Protein 3W6B (pdb70)

Secondary structure (DSSP, 8-state):
---BSTT-PPPPTTS-HHHHHHHHHHHHHHT-TTHHHHHHHHHHHHHHGGGTS-TT-TTGGGTTTT--HHHHHHTHHHHHHHHSS---TT-HHHHHHHHHHHHHHHHHHHSSHHHHHHHHHH-TT--TT-B-TTSPBP-HHHHHHHHHHHHHHTT-----/-----TTS-HHHHHHHHHHHHHHT-TTHHHHHHHHHHHHHHTTTTS-TT-TTGGGTTTT--HHHHHHTHHHHHHHHSS---TT-HHHHHHHHHHHHHHHHHHHTSHHHHHHHHHH-TT--TT-B-TTS-BB-HHHHHHHHHHHHHHTT-----/-PPPPTTS-HHHHHHHHHHHHHTT-TTHHHHHHHHHHHHHHTTTTS-TT-TTGGGTTTT--HHHHHHTHHHHHHHHSS---TT-HHHHHHHHHHHHHHHHHHHSSHHHHHHHHHH-SS--TT-B-TTS-B--HHHHHHHHHHHHHHTT-----/-----TTS-HHHHHHHHHHHHHTT-TTHHHHHHHHHHHHHHGGGTT-TT-TTGGGTTTT--HHHHHHTHHHHHHHHSS---TT-HHHHHHHHHHHHHHHHHHHSSHHHHHHHHHH-TT--TT-B-TTSPBP-HHHHHHHHHHHHHHTT-----

Sequence (619 aa):
PPTNPPTTVTKPAEVPSRIWTYVMNADNAYGKGGDFALLLSAVIKKESYFGDGLSGSPSAGDGLMQVEPNTRNAYLSQFSAKYGHAYNHSSEQDQVYMGSLILNEKIVRFGSIYSGLLHYNGGDYWYPGATDSYGRPILADQYANTVYAQYKSYGGRYSRTVTKPAEVPSRIWTYVMNADNAYGKGGDFALLLSAVIKKESYFGDGLSGSPSAGDGLMQVEPNTRNAYLSQFSAKYGHAYNHSSEQDQVYMGSLILNEKIVRFGSIYSGLLHYNGGDYWYPGATDSYGRPILADQYANTVYAQYKSYGGRYSRTVTKPAEVPSRIWTYVMNADNAYGKGGDFALLLSAVIKKESYFGDGLSGSPSAGDGLMQVEPNTRNAYLSQFSAKYGHAYNHSSEQDQVYMGSLILNEKIVRFGSIYSGLLHYNGGDYWYPGATDSYGRPILADQYANTVYAQYKSYGGRYSRTVTKPAEVPSRIWTYVMNADNAYGKGGDFALLLSAVIKKESYFGDGLSGSPSAGDGLMQVEPNTRNAYLSQFSAKYGHAYNHSSEQDQVYMGSLILNEKIVRFGSIYSGLLHYNGGDYWYPGATDSYGRPILADQYANTVYAQYKSYGGRYSR

InterPro domains:
  IPR003610 Carbohydrate binding module family 5/12 [PF02839] (37-78)
  IPR003610 Carbohydrate binding module family 5/12 [SM00495] (35-81)
  IPR008258 Transglycosylase SLT domain 1 [PF01464] (133-218)
  IPR023346 Lysozyme-like domain superfamily [SSF53955] (131-249)
  IPR036573 Carbohydrate-binding module superfamily 5/12 [SSF51055] (37-79)

Radius of gyration: 30.75 Å; Cα contacts (8 Å, |Δi|>4): 937; chains: 4; bounding box: 57×98×56 Å

Nearest PDB structures (foldseek):
  3w6f-assembly2_B  TM=1.004E+00  e=5.219E-23  Ralstonia sp. A-471
  3w6c-assembly4_D  TM=9.995E-01  e=8.465E-23  Ralstonia sp. A-471
  3w6d-assembly4_D  TM=1.000E+00  e=1.308E-22  Ralstonia sp. A-471
  3w6e-assembly3_C  TM=1.002E+00  e=2.702E-22  Ralstonia sp. A-471
  8kfj-assembly2_B  TM=1.566E-01  e=8.384E+00  Physeter macrocephalus

B-factor: mean 32.26, std 8.55, range [15.09, 77.24]

Solvent-accessible surface area: 27374 Å² total; per-residue (Å²): 160,83,33,18,5,20,27,73,34,100,69,20,103,84,1,44,79,96,0,31,74,37,0,39,54,0,1,38,26,26,5,88,31,4,10,12,0,6,4,0,0,1,0,0,48,103,34,2,114,4,32,115,50,22,122,86,33,91,2,36,61,6,12,5,2,26,11,45,62,70,45,36,35,31,29,78,13,30,0,6,30,86,33,47,75,50,30,74,53,100,32,57,34,6,18,0,35,0,0,0,7,6,0,29,30,21,16,107,128,72,39,27,7,77,31,0,0,26,31,29,40,14,29,56,196,41,135,108,62,11,83,27,73,71,54,82,95,25,97,0,53,98,12,0,84,66,0,53,58,35,0,86,93,29,49,4,118,79,64,212,195,48,117,69,18,104,84,1,45,82,57,0,35,76,5,0,55,54,0,1,102,41,37,65,63,69,2,6,1,0,6,0,0,0,0,0,0,9,40,7,0,29,7,27,119,23,5,91,82,21,74,1,19,42,7,2,3,2,19,11,43,65,121,45,35,102,74,28,76,89,92,0,48,89,82,34,68,58,79,31,21,41,6,26,3,32,5,3,0,34,0,0,0,14,6,0,28,40,13,3,110,132,65,54,29,0,68,31,0,0,25,30,27,19,10,31,42,194,43,134,112,63,9,83,13,76,70,56,10,71,15,86,0,58,97,3,0,74,22,0,48,34,10,0,89,70,29,45,9,187,103,70,89,189,41,110,62,16,108,74,1,50,78,110,0,37,76,29,0,49,64,0,0,97,41,43,68,87,58,3,13,10,0,4,3,0,0,0,0,0,21,40,32,0,42,4,31,94,6,22,61,69,26,89,2,46,57,7,9,4,2,27,10,43,49,119,45,33,97,77,19,77,92,81,0,47,92,83,36,68,81,80,32,78,52,103,36,56,34,7,20,0,36,0,0,0,8,4,0,26,36,14,14,110,132,75,26,29,6,83,28,0,0,24,29,28,46,10,31,39,201,46,133,112,64,9,82,31,76,72,54,86,97,20,72,0,55,49,10,0,70,46,1,56,60,35,0,89,82,28,42,6,164,106,68,182,183,48,112,67,19,104,80,2,45,81,57,0,34,74,5,0,49,51,0,2,102,35,38,67,83,64,3,13,14,0,6,4,0,0,1,0,0,56,102,33,2,116,6,30,113,48,11,88,88,30,89,2,19,40,7,2,5,1,26,10,45,62,117,45,35,101,73,22,75,88,79,0,50,90,84,35,72,56,74,31,20,41,5,22,3,32,6,2,0,36,0,0,0,11,4,0,26,39,16,30,109,134,68,39,20,11,76,26,0,0,25,29,29,44,12,32,42,198,45,132,108,62,9,81,29,76,72,55,84,96,21,96,0,60,103,10,0,79,65,1,48,60,34,0,78,92,28,47,8,206,119,84,177

Structure (mmCIF, N/CA/C/O backbone):
data_3W6B
#
_entry.id   3W6B
#
_cell.length_a   99.660
_cell.length_b   99.660
_cell.length_c   242.464
_cell.angle_alpha   90.000
_cell.angle_beta   90.000
_cell.angle_gamma   120.000
#
_symmetry.space_group_name_H-M   'P 61 2 2'
#
loop_
_entity.id
_entity.type
_entity.pdbx_description
1 polymer 'Lysozyme-like chitinolytic enzyme'
2 non-polymer GLYCEROL
3 water water
#
loop_
_atom_site.group_PDB
_atom_site.id
_atom_site.type_symbol
_atom_site.label_atom_id
_atom_site.label_alt_id
_atom_site.label_comp_id
_atom_site.label_asym_id
_atom_site.label_entity_id
_atom_site.label_seq_id
_atom_site.pdbx_PDB_ins_code
_atom_site.Cartn_x
_atom_site.Cartn_y
_atom_site.Cartn_z
_atom_site.occupancy
_atom_site.B_iso_or_equiv
_atom_site.auth_seq_id
_atom_site.auth_comp_id
_atom_site.auth_asym_id
_atom_site.auth_atom_id
_atom_site.pdbx_PDB_model_num
ATOM 1 N N . PRO A 1 24 ? 102.086 17.019 46.100 1.00 57.11 95 PRO A N 1
ATOM 2 C CA . PRO A 1 24 ? 100.787 16.833 46.756 1.00 57.18 95 PRO A CA 1
ATOM 3 C C . PRO A 1 24 ? 99.588 17.724 46.311 1.00 56.04 95 PRO A C 1
ATOM 4 O O . PRO A 1 24 ? 98.513 17.148 46.200 1.00 56.49 95 PRO A O 1
ATOM 8 N N . PRO A 1 25 ? 99.747 19.076 46.033 1.00 55.26 96 PRO A N 1
ATOM 9 C CA . PRO A 1 25 ? 98.497 19.927 45.896 1.00 53.89 96 PRO A CA 1
ATOM 10 C C . PRO A 1 25 ? 97.603 19.563 44.692 1.00 52.02 96 PRO A C 1
ATOM 11 O O . PRO A 1 25 ? 97.977 19.745 43.543 1.00 51.70 96 PRO A O 1
ATOM 15 N N . THR A 1 26 ? 96.427 19.034 44.995 1.00 49.60 97 THR A N 1
ATOM 16 C CA . THR A 1 26 ? 95.517 18.439 44.026 1.00 47.10 97 THR A CA 1
ATOM 17 C C . THR A 1 26 ? 94.353 19.356 43.541 1.00 46.48 97 THR A C 1
ATOM 18 O O . THR A 1 26 ? 93.863 20.202 44.308 1.00 45.61 97 THR A O 1
ATOM 22 N N . ASN A 1 27 ? 93.866 19.109 42.316 1.00 44.04 98 ASN A N 1
ATOM 23 C CA . ASN A 1 27 ? 92.693 19.788 41.729 1.00 43.15 98 ASN A CA 1
ATOM 24 C C . ASN A 1 27 ? 91.564 18.774 41.506 1.00 43.22 98 ASN A C 1
ATOM 25 O O . ASN A 1 27 ? 91.666 17.957 40.628 1.00 41.83 98 ASN A O 1
ATOM 30 N N . PRO A 1 28 ? 90.458 18.849 42.270 1.00 44.74 99 PRO A N 1
ATOM 31 C CA . PRO A 1 28 ? 90.065 19.740 43.394 1.00 45.49 99 PRO A CA 1
ATOM 32 C C . PRO A 1 28 ? 90.846 19.461 44.697 1.00 46.29 99 PRO A C 1
ATOM 33 O O . PRO A 1 28 ? 91.509 18.416 44.819 1.00 43.88 99 PRO A O 1
ATOM 37 N N . PRO A 1 29 ? 90.766 20.394 45.673 1.00 47.45 100 PRO A N 1
ATOM 38 C CA . PRO A 1 29 ? 91.540 20.256 46.906 1.00 47.75 100 PRO A CA 1
ATOM 39 C C . PRO A 1 29 ? 91.075 19.143 47.804 1.00 48.13 100 PRO A C 1
ATOM 40 O O . PRO A 1 29 ? 91.753 18.858 48.805 1.00 49.55 100 PRO A O 1
ATOM 44 N N . THR A 1 30 ? 89.940 18.519 47.486 1.00 47.89 101 THR A N 1
ATOM 45 C CA . THR A 1 30 ? 89.339 17.551 48.407 1.00 47.63 101 THR A CA 1
ATOM 46 C C . THR A 1 30 ? 89.945 16.148 48.280 1.00 47.61 101 THR A C 1
ATOM 47 O O . THR A 1 30 ? 89.699 15.285 49.132 1.00 47.11 101 THR A O 1
ATOM 51 N N . THR A 1 31 ? 90.720 15.938 47.216 1.00 47.50 102 THR A N 1
ATOM 52 C CA . THR A 1 31 ? 91.282 14.623 46.890 1.00 47.52 102 THR A CA 1
ATOM 53 C C . THR A 1 31 ? 91.951 14.059 48.126 1.00 47.11 102 THR A C 1
ATOM 54 O O . THR A 1 31 ? 92.950 14.625 48.588 1.00 46.54 102 THR A O 1
ATOM 58 N N . VAL A 1 32 ? 91.375 12.983 48.668 1.00 46.39 103 VAL A N 1
ATOM 59 C CA . VAL A 1 32 ? 91.989 12.268 49.805 1.00 47.07 103 VAL A CA 1
ATOM 60 C C . VAL A 1 32 ? 93.353 11.690 49.367 1.00 47.48 103 VAL A C 1
ATOM 61 O O . VAL A 1 32 ? 93.478 11.146 48.241 1.00 46.64 103 VAL A O 1
ATOM 65 N N . THR A 1 33 ? 94.371 11.876 50.213 1.00 48.08 104 THR A N 1
ATOM 66 C CA . THR A 1 33 ? 95.734 11.340 49.897 1.00 48.30 104 THR A CA 1
ATOM 67 C C . THR A 1 33 ? 95.874 9.848 50.327 1.00 46.10 104 THR A C 1
ATOM 68 O O . THR A 1 33 ? 95.345 9.401 51.360 1.00 44.93 104 THR A O 1
ATOM 72 N N . LYS A 1 34 ? 96.581 9.082 49.509 1.00 44.82 105 LYS A N 1
ATOM 73 C CA . LYS A 1 34 ? 96.872 7.698 49.873 1.00 43.26 105 LYS A CA 1
ATOM 74 C C . LYS A 1 34 ? 97.692 7.642 51.147 1.00 42.51 105 LYS A C 1
ATOM 75 O O . LYS A 1 34 ? 98.639 8.404 51.278 1.00 43.48 105 LYS A O 1
ATOM 81 N N . PRO A 1 35 ? 97.331 6.757 52.107 1.00 41.88 106 PRO A N 1
ATOM 82 C CA . PRO A 1 35 ? 98.275 6.516 53.211 1.00 42.27 106 PRO A CA 1
ATOM 83 C C . PRO A 1 35 ? 99.538 5.930 52.608 1.00 42.78 106 PRO A C 1
ATOM 84 O O . PRO A 1 35 ? 99.435 5.153 51.645 1.00 43.08 106 PRO A O 1
ATOM 88 N N . ALA A 1 36 ? 100.706 6.298 53.135 1.00 42.70 107 ALA A N 1
ATOM 89 C CA . ALA A 1 36 ? 102.006 5.838 52.592 1.00 42.01 107 ALA A CA 1
ATOM 90 C C . ALA A 1 36 ? 102.083 4.318 52.404 1.00 41.93 107 ALA A C 1
ATOM 91 O O . ALA A 1 36 ? 102.549 3.843 51.361 1.00 39.42 107 ALA A O 1
ATOM 93 N N . GLU A 1 37 ? 101.621 3.563 53.409 1.00 40.59 108 GLU A N 1
ATOM 94 C CA . GLU A 1 37 ? 101.782 2.117 53.373 1.00 40.11 108 GLU A CA 1
ATOM 95 C C . GLU A 1 37 ? 100.835 1.403 52.389 1.00 38.06 108 GLU A C 1
ATOM 96 O O . GLU A 1 37 ? 101.058 0.259 52.067 1.00 38.60 108 GLU A O 1
ATOM 102 N N . VAL A 1 38 ? 99.795 2.067 51.901 1.00 35.12 109 VAL A N 1
ATOM 103 C CA . VAL A 1 38 ? 98.883 1.415 50.944 1.00 33.02 109 VAL A CA 1
ATOM 104 C C . VAL A 1 38 ? 99.493 1.378 49.528 1.00 33.11 109 VAL A C 1
ATOM 105 O O . VAL A 1 38 ? 99.820 2.427 48.954 1.00 34.76 109 VAL A O 1
ATOM 109 N N . PRO A 1 39 ? 99.670 0.157 48.941 1.00 32.62 110 PRO A N 1
ATOM 110 C CA . PRO A 1 39 ? 100.272 0.127 47.565 1.00 32.65 110 PRO A CA 1
ATOM 111 C C . PRO A 1 39 ? 99.428 0.898 46.543 1.00 32.76 110 PRO A C 1
ATOM 112 O O . PRO A 1 39 ? 98.179 0.907 46.628 1.00 32.91 110 PRO A O 1
ATOM 116 N N . SER A 1 40 ? 100.060 1.541 45.567 1.00 32.85 111 SER A N 1
ATOM 117 C CA . SER A 1 40 ? 99.289 2.382 44.697 1.00 32.96 111 SER A CA 1
ATOM 118 C C . SER A 1 40 ? 98.350 1.577 43.797 1.00 32.56 111 SER A C 1
ATOM 119 O O . SER A 1 40 ? 97.269 2.082 43.443 1.00 32.08 111 SER A O 1
ATOM 122 N N . ARG A 1 41 ? 98.697 0.332 43.444 1.00 29.74 112 ARG A N 1
ATOM 123 C CA . ARG A 1 41 ? 97.697 -0.434 42.738 1.00 30.07 112 ARG A CA 1
ATOM 124 C C . ARG A 1 41 ? 96.355 -0.545 43.572 1.00 29.48 112 ARG A C 1
ATOM 125 O O . ARG A 1 41 ? 95.244 -0.473 43.003 1.00 29.39 112 ARG A O 1
ATOM 133 N N . ILE A 1 42 ? 96.487 -0.756 44.891 1.00 28.81 113 ILE A N 1
ATOM 134 C CA . ILE A 1 42 ? 95.342 -0.951 45.760 1.00 29.40 113 ILE A CA 1
ATOM 135 C C . ILE A 1 42 ? 94.549 0.350 45.864 1.00 29.73 113 ILE A C 1
ATOM 136 O O . ILE A 1 42 ? 93.314 0.339 45.806 1.00 30.52 113 ILE A O 1
ATOM 141 N N . TRP A 1 43 ? 95.251 1.457 46.011 1.00 29.60 114 TRP A N 1
ATOM 142 C CA . TRP A 1 43 ? 94.601 2.760 46.120 1.00 30.62 114 TRP A CA 1
ATOM 143 C C . TRP A 1 43 ? 93.669 2.996 44.943 1.00 31.52 114 TRP A C 1
ATOM 144 O O . TRP A 1 43 ? 92.536 3.489 45.100 1.00 32.36 114 TRP A O 1
ATOM 155 N N . THR A 1 44 ? 94.133 2.627 43.757 1.00 30.38 115 THR A N 1
ATOM 156 C CA . THR A 1 44 ? 93.346 2.810 42.592 1.00 30.91 115 THR A CA 1
ATOM 157 C C . THR A 1 44 ? 92.045 1.996 42.627 1.00 29.83 115 THR A C 1
ATOM 158 O O . THR A 1 44 ? 90.959 2.524 42.297 1.00 29.48 115 THR A O 1
ATOM 162 N N . TYR A 1 45 ? 92.156 0.712 43.006 1.00 28.78 116 TYR A N 1
ATOM 163 C CA . TYR A 1 45 ? 90.989 -0.146 43.123 1.00 27.21 116 TYR A CA 1
ATOM 164 C C . TYR A 1 45 ? 89.909 0.454 44.058 1.00 27.96 116 TYR A C 1
ATOM 165 O O . TYR A 1 45 ? 88.717 0.475 43.702 1.00 28.85 116 TYR A O 1
ATOM 174 N N . VAL A 1 46 ? 90.344 0.870 45.247 1.00 26.83 117 VAL A N 1
ATOM 175 C CA . VAL A 1 46 ? 89.491 1.444 46.261 1.00 28.89 117 VAL A CA 1
ATOM 176 C C . VAL A 1 46 ? 88.962 2.849 45.941 1.00 29.75 117 VAL A C 1
ATOM 177 O O . VAL A 1 46 ? 87.892 3.142 46.349 1.00 31.13 117 VAL A O 1
ATOM 181 N N . MET A 1 47 ? 89.690 3.716 45.239 1.00 31.89 118 MET A N 1
ATOM 182 C CA . MET A 1 47 ? 89.093 4.978 44.717 1.00 33.08 118 MET A CA 1
ATOM 183 C C . MET A 1 47 ? 88.032 4.687 43.681 1.00 33.66 118 MET A C 1
ATOM 184 O O . MET A 1 47 ? 86.911 5.243 43.723 1.00 34.42 118 MET A O 1
ATOM 189 N N . ASN A 1 48 ? 88.354 3.821 42.735 1.00 32.02 119 ASN A N 1
ATOM 190 C CA . ASN A 1 48 ? 87.296 3.362 41.858 1.00 31.29 119 ASN A CA 1
ATOM 191 C C . ASN A 1 48 ? 86.046 2.908 42.638 1.00 29.92 119 ASN A C 1
ATOM 192 O O . ASN A 1 48 ? 84.936 3.324 42.298 1.00 26.81 119 ASN A O 1
ATOM 197 N N . ALA A 1 49 ? 86.236 2.056 43.659 1.00 28.41 120 ALA A N 1
ATOM 198 C CA . ALA A 1 49 ? 85.107 1.656 44.491 1.00 27.37 120 ALA A CA 1
ATOM 199 C C . ALA A 1 49 ? 84.445 2.881 45.163 1.00 28.99 120 ALA A C 1
ATOM 200 O O . ALA A 1 49 ? 83.210 3.052 45.080 1.00 27.92 120 ALA A O 1
ATOM 202 N N . ASP A 1 50 ? 85.278 3.722 45.799 1.00 29.29 121 ASP A N 1
ATOM 203 C CA . ASP A 1 50 ? 84.787 4.932 46.466 1.00 30.88 121 ASP A CA 1
ATOM 204 C C . ASP A 1 50 ? 83.863 5.757 45.526 1.00 31.86 121 ASP A C 1
ATOM 205 O O . ASP A 1 50 ? 82.720 6.133 45.911 1.00 31.23 121 ASP A O 1
ATOM 210 N N . ASN A 1 51 ? 84.347 6.002 44.314 1.00 31.17 122 ASN A N 1
ATOM 211 C CA . ASN A 1 51 ? 83.580 6.755 43.329 1.00 33.49 122 ASN A CA 1
ATOM 212 C C . ASN A 1 51 ? 82.248 6.202 43.043 1.00 32.87 122 ASN A C 1
ATOM 213 O O . ASN A 1 51 ? 81.301 6.965 42.797 1.00 31.79 122 ASN A O 1
ATOM 218 N N . ALA A 1 52 ? 82.160 4.869 43.022 1.00 30.90 123 ALA A N 1
ATOM 219 C CA . ALA A 1 52 ? 80.892 4.237 42.709 1.00 30.44 123 ALA A CA 1
ATOM 220 C C . ALA A 1 52 ? 79.851 4.420 43.854 1.00 30.58 123 ALA A C 1
ATOM 221 O O . ALA A 1 52 ? 78.631 4.151 43.662 1.00 30.17 123 ALA A O 1
ATOM 223 N N . TYR A 1 53 ? 80.330 4.785 45.052 1.00 29.27 124 TYR A N 1
ATOM 224 C CA . TYR A 1 53 ? 79.436 4.936 46.217 1.00 30.73 124 TYR A CA 1
ATOM 225 C C . TYR A 1 53 ? 79.246 6.433 46.626 1.00 31.89 124 TYR A C 1
ATOM 226 O O . TYR A 1 53 ? 78.563 6.741 47.587 1.00 32.48 124 TYR A O 1
ATOM 235 N N . GLY A 1 54 ? 79.827 7.323 45.825 1.00 33.56 125 GLY A N 1
ATOM 236 C CA . GLY A 1 54 ? 79.870 8.773 46.063 1.00 35.06 125 GLY A CA 1
ATOM 237 C C . GLY A 1 54 ? 80.392 9.090 47.449 1.00 35.97 125 GLY A C 1
ATOM 238 O O . GLY A 1 54 ? 79.685 9.740 48.218 1.00 35.99 125 GLY A O 1
ATOM 239 N N . LYS A 1 55 ? 81.606 8.640 47.809 1.00 35.51 126 LYS A N 1
ATOM 240 C CA . LYS A 1 55 ? 82.019 8.817 49.242 1.00 35.16 126 LYS A CA 1
ATOM 241 C C . LYS A 1 55 ? 83.118 9.809 49.490 1.00 34.45 126 LYS A C 1
ATOM 242 O O . LYS A 1 55 ? 83.653 9.881 50.590 1.00 34.26 126 LYS A O 1
ATOM 248 N N . GLY A 1 56 ? 83.468 10.562 48.457 1.00 35.70 127 GLY A N 1
ATOM 249 C CA . GLY A 1 56 ? 84.513 11.610 48.546 1.00 35.93 127 GLY A CA 1
ATOM 250 C C . GLY A 1 56 ? 85.871 11.107 49.028 1.00 36.35 127 GLY A C 1
ATOM 251 O O . GLY A 1 56 ? 86.631 11.882 49.578 1.00 37.25 127 GLY A O 1
ATOM 252 N N . GLY A 1 57 ? 86.201 9.809 48.814 1.00 35.26 128 GLY A N 1
ATOM 253 C CA . GLY A 1 57 ? 87.516 9.317 49.235 1.00 33.93 128 GLY A CA 1
ATOM 254 C C . GLY A 1 57 ? 87.546 8.614 50.588 1.00 33.41 128 GLY A C 1
ATOM 255 O O . GLY A 1 57 ? 88.494 7.922 50.895 1.00 32.64 128 GLY A O 1
ATOM 256 N N . ASP A 1 58 ? 86.527 8.806 51.419 1.00 31.77 129 ASP A N 1
ATOM 257 C CA . ASP A 1 58 ? 86.554 8.268 52.760 1.00 31.58 129 ASP A CA 1
ATOM 258 C C . ASP A 1 58 ? 86.360 6.749 52.767 1.00 30.98 129 ASP A C 1
ATOM 259 O O . ASP A 1 58 ? 86.904 6.039 53.633 1.00 31.02 129 ASP A O 1
ATOM 264 N N . PHE A 1 59 ? 85.535 6.246 51.843 1.00 29.28 130 PHE A N 1
ATOM 265 C CA . PHE A 1 59 ? 85.284 4.801 51.777 1.00 29.05 130 PHE A CA 1
ATOM 266 C C . PHE A 1 59 ? 86.648 4.178 51.287 1.00 29.14 130 PHE A C 1
ATOM 267 O O . PHE A 1 59 ? 87.022 3.079 51.716 1.00 29.92 130 PHE A O 1
ATOM 275 N N . ALA A 1 60 ? 87.389 4.894 50.439 1.00 29.20 131 ALA A N 1
ATOM 276 C CA . ALA A 1 60 ? 88.692 4.379 49.973 1.00 30.25 131 ALA A CA 1
ATOM 277 C C . ALA A 1 60 ? 89.569 4.069 51.169 1.00 30.44 131 ALA A C 1
ATOM 278 O O . ALA A 1 60 ? 90.181 2.986 51.216 1.00 29.80 131 ALA A O 1
ATOM 280 N N . LEU A 1 61 ? 89.639 5.021 52.111 1.00 29.22 132 LEU A N 1
ATOM 281 C CA . LEU A 1 61 ? 90.318 4.784 53.415 1.00 31.04 132 LEU A CA 1
ATOM 282 C C . LEU A 1 61 ? 89.827 3.586 54.248 1.00 30.41 132 LEU A C 1
ATOM 283 O O . LEU A 1 61 ? 90.638 2.850 54.796 1.00 31.12 132 LEU A O 1
ATOM 288 N N . LEU A 1 62 ? 88.506 3.361 54.310 1.00 30.44 133 LEU A N 1
ATOM 289 C CA . LEU A 1 62 ? 87.964 2.221 55.054 1.00 27.86 133 LEU A CA 1
ATOM 290 C C . LEU A 1 62 ? 88.313 0.878 54.332 1.00 27.45 133 LEU A C 1
ATOM 291 O O . LEU A 1 62 ? 88.675 -0.151 54.974 1.00 27.10 133 LEU A O 1
ATOM 296 N N . LEU A 1 63 ? 88.149 0.900 53.011 1.00 26.59 134 LEU A N 1
ATOM 297 C CA . LEU A 1 63 ? 88.451 -0.238 52.170 1.00 27.87 134 LEU A CA 1
ATOM 298 C C . LEU A 1 63 ? 89.956 -0.605 52.281 1.00 28.66 134 LEU A C 1
ATOM 299 O O . LEU A 1 63 ? 90.339 -1.789 52.335 1.00 29.45 134 LEU A O 1
ATOM 304 N N . SER A 1 64 ? 90.786 0.421 52.344 1.00 29.25 135 SER A N 1
ATOM 305 C CA . SER A 1 64 ? 92.198 0.219 52.557 1.00 29.87 135 SER A CA 1
ATOM 306 C C . SER A 1 64 ? 92.482 -0.564 53.817 1.00 29.67 135 SER A C 1
ATOM 307 O O . SER A 1 64 ? 93.281 -1.527 53.779 1.00 29.91 135 SER A O 1
ATOM 310 N N . ALA A 1 65 ? 91.865 -0.159 54.922 1.00 26.82 136 ALA A N 1
ATOM 311 C CA . ALA A 1 65 ? 92.018 -0.830 56.197 1.00 26.98 136 ALA A CA 1
ATOM 312 C C . ALA A 1 65 ? 91.512 -2.236 56.134 1.00 27.45 136 ALA A C 1
ATOM 313 O O . ALA A 1 65 ? 92.121 -3.128 56.737 1.00 27.24 136 ALA A O 1
ATOM 315 N N . VAL A 1 66 ? 90.414 -2.468 55.399 1.00 27.18 137 VAL A N 1
ATOM 316 C CA . VAL A 1 66 ? 89.828 -3.796 55.310 1.00 28.10 137 VAL A CA 1
ATOM 317 C C . VAL A 1 66 ? 90.756 -4.696 54.481 1.00 28.81 137 VAL A C 1
ATOM 318 O O . VAL A 1 66 ? 90.991 -5.854 54.823 1.00 28.57 137 VAL A O 1
ATOM 322 N N . ILE A 1 67 ? 91.290 -4.181 53.388 1.00 29.40 138 ILE A N 1
ATOM 323 C CA . ILE A 1 67 ? 92.164 -5.011 52.533 1.00 29.95 138 ILE A CA 1
ATOM 324 C C . ILE A 1 67 ? 93.482 -5.315 53.285 1.00 31.05 138 ILE A C 1
ATOM 325 O O . ILE A 1 67 ? 94.053 -6.417 53.189 1.00 31.59 138 ILE A O 1
ATOM 330 N N . LYS A 1 68 ? 93.940 -4.341 54.072 1.00 31.85 139 LYS A N 1
ATOM 331 C CA . LYS A 1 68 ? 95.127 -4.587 54.915 1.00 32.37 139 LYS A CA 1
ATOM 332 C C . LYS A 1 68 ? 94.932 -5.741 55.888 1.00 32.44 139 LYS A C 1
ATOM 333 O O . LYS A 1 68 ? 95.782 -6.599 56.072 1.00 33.24 139 LYS A O 1
ATOM 339 N N . LYS A 1 69 ? 93.783 -5.750 56.513 1.00 32.44 140 LYS A N 1
ATOM 340 C CA . LYS A 1 69 ? 93.491 -6.764 57.476 1.00 31.67 140 LYS A CA 1
ATOM 341 C C . LYS A 1 69 ? 93.244 -8.122 56.769 1.00 30.48 140 LYS A C 1
ATOM 342 O O . LYS A 1 69 ? 93.699 -9.142 57.258 1.00 26.97 140 LYS A O 1
ATOM 348 N N . GLU A 1 70 ? 92.474 -8.099 55.668 1.00 28.07 141 GLU A N 1
ATOM 349 C CA . GLU A 1 70 ? 91.959 -9.315 55.063 1.00 29.86 141 GLU A CA 1
ATOM 350 C C . GLU A 1 70 ? 93.087 -10.058 54.354 1.00 30.68 141 GLU A C 1
ATOM 351 O O . GLU A 1 70 ? 93.174 -11.303 54.440 1.00 29.80 141 GLU A O 1
ATOM 357 N N . SER A 1 71 ? 93.968 -9.310 53.693 1.00 31.03 142 SER A N 1
ATOM 358 C CA . SER A 1 71 ? 94.945 -10.013 52.840 1.00 33.58 142 SER A CA 1
ATOM 359 C C . SER A 1 71 ? 96.325 -9.382 52.832 1.00 35.98 142 SER A C 1
ATOM 360 O O . SER A 1 71 ? 97.207 -9.763 52.018 1.00 36.89 142 SER A O 1
ATOM 363 N N . TYR A 1 72 ? 96.505 -8.375 53.688 1.00 37.17 143 TYR A N 1
ATOM 364 C CA . TYR A 1 72 ? 97.675 -7.494 53.623 1.00 37.97 143 TYR A CA 1
ATOM 365 C C . TYR A 1 72 ? 98.019 -7.065 52.192 1.00 37.61 143 TYR A C 1
ATOM 366 O O . TYR A 1 72 ? 99.173 -7.155 51.752 1.00 36.47 143 TYR A O 1
ATOM 375 N N . PHE A 1 73 ? 97.016 -6.556 51.494 1.00 35.24 144 PHE A N 1
ATOM 376 C CA . PHE A 1 73 ? 97.180 -6.063 50.121 1.00 35.03 144 PHE A CA 1
ATOM 377 C C . PHE A 1 73 ? 97.554 -7.130 49.099 1.00 34.03 144 PHE A C 1
ATOM 378 O O . PHE A 1 73 ? 98.027 -6.817 47.992 1.00 31.34 144 PHE A O 1
ATOM 386 N N . GLY A 1 74 ? 97.298 -8.379 49.471 1.00 33.82 145 GLY A N 1
ATOM 387 C CA . GLY A 1 74 ? 97.631 -9.492 48.600 1.00 35.08 145 GLY A CA 1
ATOM 388 C C . GLY A 1 74 ? 98.919 -10.204 49.023 1.00 36.92 145 GLY A C 1
ATOM 389 O O . GLY A 1 74 ? 99.155 -11.308 48.557 1.00 35.95 145 GLY A O 1
ATOM 390 N N . ASP A 1 75 ? 99.745 -9.563 49.872 1.00 38.33 146 ASP A N 1
ATOM 391 C CA . ASP A 1 75 ? 101.047 -10.155 50.315 1.00 41.09 146 ASP A CA 1
ATOM 392 C C . ASP A 1 75 ? 100.904 -11.043 51.561 1.00 41.46 146 ASP A C 1
ATOM 393 O O . ASP A 1 75 ? 101.895 -11.579 52.037 1.00 42.56 146 ASP A O 1
ATOM 398 N N . GLY A 1 76 ? 99.707 -11.171 52.126 1.00 39.91 147 GLY A N 1
ATOM 399 C CA . GLY A 1 76 ? 99.612 -11.850 53.408 1.00 40.27 147 GLY A CA 1
ATOM 400 C C . GLY A 1 76 ? 98.840 -13.151 53.381 1.00 40.74 147 GLY A C 1
ATOM 401 O O . GLY A 1 76 ? 98.341 -13.589 54.425 1.00 39.72 147 GLY A O 1
ATOM 402 N N . LEU A 1 77 ? 98.736 -13.763 52.201 1.00 40.24 148 LEU A N 1
ATOM 403 C CA . LEU A 1 77 ? 97.881 -14.946 52.013 1.00 41.73 148 LEU A CA 1
ATOM 404 C C . LEU A 1 77 ? 98.633 -16.293 51.937 1.00 43.34 148 LEU A C 1
ATOM 405 O O . LEU A 1 77 ? 98.058 -17.366 52.138 1.00 43.50 148 LEU A O 1
ATOM 410 N N . SER A 1 78 ? 99.919 -16.240 51.637 1.00 44.70 149 SER A N 1
ATOM 411 C CA . SER A 1 78 ? 100.684 -17.483 51.384 1.00 46.04 149 SER A CA 1
ATOM 412 C C . SER A 1 78 ? 100.400 -18.502 52.466 1.00 44.85 149 SER A C 1
ATOM 413 O O . SER A 1 78 ? 100.621 -18.234 53.644 1.00 46.22 149 SER A O 1
ATOM 416 N N . GLY A 1 79 ? 99.827 -19.639 52.095 1.00 43.99 150 GLY A N 1
ATOM 417 C CA . GLY A 1 79 ? 99.633 -20.705 53.089 1.00 42.54 150 GLY A CA 1
ATOM 418 C C . GLY A 1 79 ? 98.297 -20.641 53.792 1.00 41.68 150 GLY A C 1
ATOM 419 O O . GLY A 1 79 ? 97.987 -21.552 54.561 1.00 41.81 150 GLY A O 1
ATOM 420 N N . SER A 1 80 ? 97.491 -19.589 53.537 1.00 38.61 151 SER A N 1
ATOM 421 C CA . SER A 1 80 ? 96.131 -19.582 54.030 1.00 35.97 151 SER A CA 1
ATOM 422 C C . SER A 1 80 ? 95.185 -20.488 53.206 1.00 34.61 151 SER A C 1
ATOM 423 O O . SER A 1 80 ? 95.210 -20.470 51.970 1.00 34.03 151 SER A O 1
ATOM 426 N N . PRO A 1 81 ? 94.287 -21.239 53.876 1.00 33.98 152 PRO A N 1
ATOM 427 C CA . PRO A 1 81 ? 93.320 -22.012 53.088 1.00 33.20 152 PRO A CA 1
ATOM 428 C C . PRO A 1 81 ? 92.332 -21.148 52.270 1.00 33.52 152 PRO A C 1
ATOM 429 O O . PRO A 1 81 ? 91.701 -21.677 51.354 1.00 34.65 152 PRO A O 1
ATOM 433 N N . SER A 1 82 ? 92.248 -19.845 52.575 1.00 30.91 153 SER A N 1
ATOM 434 C CA . SER A 1 82 ? 91.291 -18.923 51.945 1.00 30.12 153 SER A CA 1
ATOM 435 C C . SER A 1 82 ? 92.026 -18.006 50.996 1.00 29.47 153 SER A C 1
ATOM 436 O O . SER A 1 82 ? 91.483 -17.015 50.512 1.00 29.26 153 SER A O 1
ATOM 439 N N . ALA A 1 83 ? 93.306 -18.299 50.743 1.00 29.79 154 ALA A N 1
ATOM 440 C CA . ALA A 1 83 ? 94.046 -17.479 49.782 1.00 28.35 154 ALA A CA 1
ATOM 441 C C . ALA A 1 83 ? 93.296 -17.195 48.453 1.00 26.48 154 ALA A C 1
ATOM 442 O O . ALA A 1 83 ? 93.383 -16.071 47.934 1.00 26.47 154 ALA A O 1
ATOM 444 N N . GLY A 1 84 ? 92.632 -18.193 47.869 1.00 24.64 155 GLY A N 1
ATOM 445 C CA . GLY A 1 84 ? 92.073 -17.983 46.523 1.00 24.66 155 GLY A CA 1
ATOM 446 C C . GLY A 1 84 ? 90.857 -17.010 46.566 1.00 25.46 155 GLY A C 1
ATOM 447 O O . GLY A 1 84 ? 90.238 -16.737 45.523 1.00 24.14 155 GLY A O 1
ATOM 448 N N . ASP A 1 85 ? 90.520 -16.522 47.763 1.00 25.23 156 ASP A N 1
ATOM 449 C CA . ASP A 1 85 ? 89.338 -15.679 47.904 1.00 26.44 156 ASP A CA 1
ATOM 450 C C . ASP A 1 85 ? 89.715 -14.232 47.620 1.00 26.75 156 ASP A C 1
ATOM 451 O O . ASP A 1 85 ? 88.834 -13.374 47.614 1.00 28.84 156 ASP A O 1
ATOM 456 N N . GLY A 1 86 ? 91.014 -13.950 47.481 1.00 26.30 157 GLY A N 1
ATOM 457 C CA . GLY A 1 86 ? 91.473 -12.667 46.949 1.00 26.76 157 GLY A CA 1
ATOM 458 C C . GLY A 1 86 ? 91.440 -11.549 47.988 1.00 27.38 157 GLY A C 1
ATOM 459 O O . GLY A 1 86 ? 91.420 -11.820 49.196 1.00 27.40 157 GLY A O 1
ATOM 460 N N . LEU A 1 87 ? 91.450 -10.310 47.509 1.00 26.83 158 LEU A N 1
ATOM 461 C CA . LEU A 1 87 ? 91.878 -9.152 48.306 1.00 27.18 158 LEU A CA 1
ATOM 462 C C . LEU A 1 87 ? 91.006 -8.767 49.499 1.00 25.68 158 LEU A C 1
ATOM 463 O O . LEU A 1 87 ? 91.519 -8.224 50.490 1.00 27.64 158 LEU A O 1
ATOM 468 N N . MET A 1 88 ? 89.707 -9.049 49.412 1.00 25.24 159 MET A N 1
ATOM 469 C CA . MET A 1 88 ? 88.815 -8.704 50.513 1.00 24.89 159 MET A CA 1
ATOM 470 C C . MET A 1 88 ? 88.204 -9.951 51.143 1.00 25.72 159 MET A C 1
ATOM 471 O O . MET A 1 88 ? 87.293 -9.871 51.978 1.00 23.49 159 MET A O 1
ATOM 476 N N . GLN A 1 89 ? 88.734 -11.106 50.709 1.00 24.99 160 GLN A N 1
ATOM 477 C CA . GLN A 1 89 ? 88.449 -12.398 51.267 1.00 24.12 160 GLN A CA 1
ATOM 478 C C . GLN A 1 89 ? 86.979 -12.788 51.309 1.00 24.74 160 GLN A C 1
ATOM 479 O O . GLN A 1 89 ? 86.506 -13.503 52.220 1.00 24.50 160 GLN A O 1
ATOM 485 N N . VAL A 1 90 ? 86.272 -12.427 50.266 1.00 25.07 161 VAL A N 1
ATOM 486 C CA . VAL A 1 90 ? 84.856 -12.747 50.222 1.00 24.59 161 VAL A CA 1
ATOM 487 C C . VAL A 1 90 ? 84.805 -14.234 49.87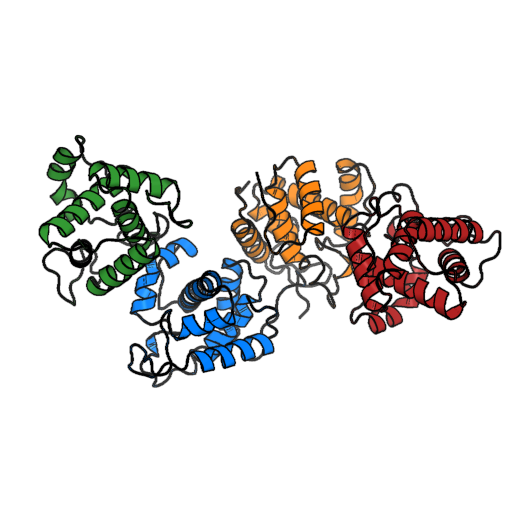1 1.00 26.10 161 VAL A C 1
ATOM 488 O O . VAL A 1 90 ? 85.409 -14.667 48.869 1.00 25.47 161 VAL A O 1
ATOM 492 N N . GLU A 1 91 ? 84.180 -15.018 50.729 1.00 25.33 162 GLU A N 1
ATOM 493 C CA . GLU A 1 91 ? 84.099 -16.475 50.528 1.00 27.55 162 GLU A CA 1
ATOM 494 C C . GLU A 1 91 ? 83.278 -16.874 49.295 1.00 27.11 162 GLU A C 1
ATOM 495 O O . GLU A 1 91 ? 82.413 -16.124 48.878 1.00 27.65 162 GLU A O 1
ATOM 501 N N . PRO A 1 92 ? 83.509 -18.066 48.731 1.00 27.58 163 PRO A N 1
ATOM 502 C CA . PRO A 1 92 ? 82.885 -18.406 47.449 1.00 26.61 163 PRO A CA 1
ATOM 503 C C . PRO A 1 92 ? 81.343 -18.348 47.494 1.00 28.10 163 PRO A C 1
ATOM 504 O O . PRO A 1 92 ? 80.734 -17.819 46.572 1.00 27.39 163 PRO A O 1
ATOM 508 N N . ASN A 1 93 ? 80.720 -18.835 48.556 1.00 26.81 164 ASN A N 1
ATOM 509 C CA . ASN A 1 93 ? 79.263 -18.821 48.575 1.00 28.83 164 ASN A CA 1
ATOM 510 C C . ASN A 1 93 ? 78.725 -17.396 48.657 1.00 28.68 164 ASN A C 1
ATOM 511 O O . ASN A 1 93 ? 77.634 -17.102 48.178 1.00 27.68 164 ASN A O 1
ATOM 516 N N . THR A 1 94 ? 79.516 -16.523 49.256 1.00 28.45 165 THR A N 1
ATOM 517 C CA . THR A 1 94 ? 79.136 -15.121 49.369 1.00 28.87 165 THR A CA 1
ATOM 518 C C . THR A 1 94 ? 79.208 -14.451 48.013 1.00 28.16 165 THR A C 1
ATOM 519 O O . THR A 1 94 ? 78.218 -13.794 47.606 1.00 26.75 165 THR A O 1
ATOM 523 N N . ARG A 1 95 ? 80.334 -14.605 47.319 1.00 26.13 166 ARG A N 1
ATOM 524 C CA . ARG A 1 95 ? 80.507 -14.011 45.982 1.00 26.62 166 ARG A CA 1
ATOM 525 C C . ARG A 1 95 ? 79.360 -14.513 45.138 1.00 27.00 166 ARG A C 1
ATOM 526 O O . ARG A 1 95 ? 78.712 -13.730 44.418 1.00 25.27 166 ARG A O 1
ATOM 534 N N . ASN A 1 96 ? 79.096 -15.828 45.227 1.00 26.33 167 ASN A N 1
ATOM 535 C CA . ASN A 1 96 ? 77.988 -16.410 44.440 1.00 28.30 167 ASN A CA 1
ATOM 536 C C . ASN A 1 96 ? 76.625 -15.724 44.743 1.00 27.20 167 ASN A C 1
ATOM 537 O O . ASN A 1 96 ? 75.855 -15.446 43.835 1.00 29.33 167 ASN A O 1
ATOM 542 N N . ALA A 1 97 ? 76.338 -15.440 45.997 1.00 26.31 168 ALA A N 1
ATOM 543 C CA . ALA A 1 97 ? 75.036 -14.853 46.343 1.00 27.00 168 ALA A CA 1
ATOM 544 C C . ALA A 1 97 ? 74.861 -13.446 45.763 1.00 26.91 168 ALA A C 1
ATOM 545 O O . ALA A 1 97 ? 73.711 -12.972 45.563 1.00 25.93 168 ALA A O 1
ATOM 547 N N . TYR A 1 98 ? 75.985 -12.755 45.578 1.00 24.42 169 TYR A N 1
ATOM 548 C CA . TYR A 1 98 ? 75.962 -11.371 45.172 1.00 25.53 169 TYR A CA 1
ATOM 549 C C . TYR A 1 98 ? 76.135 -11.137 43.665 1.00 25.60 169 TYR A C 1
ATOM 550 O O . TYR A 1 98 ? 76.212 -9.995 43.250 1.00 24.18 169 TYR A O 1
ATOM 559 N N . LEU A 1 99 ? 76.146 -12.206 42.845 1.00 24.92 170 LEU A N 1
ATOM 560 C CA . LEU A 1 99 ? 76.519 -12.025 41.423 1.00 25.28 170 LEU A CA 1
ATOM 561 C C . LEU A 1 99 ? 75.594 -11.004 40.667 1.00 25.54 170 LEU A C 1
ATOM 562 O O . LEU A 1 99 ? 76.089 -10.052 40.021 1.00 25.51 170 LEU A O 1
ATOM 567 N N . SER A 1 100 ? 74.273 -11.234 40.747 1.00 24.71 171 SER A N 1
ATOM 568 C CA . SER A 1 100 ? 73.361 -10.410 39.956 1.00 26.56 171 SER A CA 1
ATOM 569 C C . SER A 1 100 ? 73.462 -9.005 40.439 1.00 25.82 171 SER A C 1
ATOM 570 O O . SER A 1 100 ? 73.445 -8.141 39.669 1.00 25.08 171 SER A O 1
ATOM 573 N N . GLN A 1 101 ? 73.588 -8.806 41.750 1.00 27.19 172 GLN A N 1
ATOM 574 C CA . GLN A 1 101 ? 73.673 -7.473 42.286 1.00 26.12 172 GLN A CA 1
ATOM 575 C C . GLN A 1 101 ? 74.951 -6.750 41.892 1.00 26.91 172 GLN A C 1
ATOM 576 O O . GLN A 1 101 ? 74.969 -5.506 41.668 1.00 23.15 172 GLN A O 1
ATOM 582 N N . PHE A 1 102 ? 76.054 -7.517 41.861 1.00 24.59 173 PHE A N 1
ATOM 583 C CA . PHE A 1 102 ? 77.323 -6.981 41.371 1.00 24.87 173 PHE A CA 1
ATOM 584 C C . PHE A 1 102 ? 77.207 -6.416 39.922 1.00 23.76 173 PHE A C 1
ATOM 585 O O . PHE A 1 102 ? 77.638 -5.279 39.620 1.00 23.16 173 PHE A O 1
ATOM 593 N N . SER A 1 103 ? 76.583 -7.203 39.067 1.00 23.30 174 SER A N 1
ATOM 594 C CA . SER A 1 103 ? 76.474 -6.871 37.669 1.00 25.60 174 SER A CA 1
ATOM 595 C C . SER A 1 103 ? 75.534 -5.633 37.489 1.00 26.42 174 SER A C 1
ATOM 596 O O . SER A 1 103 ? 75.796 -4.741 36.676 1.00 26.24 174 SER A O 1
ATOM 599 N N . ALA A 1 104 ? 74.465 -5.585 38.283 1.00 26.58 175 ALA A N 1
ATOM 600 C CA . ALA A 1 104 ? 73.570 -4.386 38.241 1.00 29.00 175 ALA A CA 1
ATOM 601 C C . ALA A 1 104 ? 74.320 -3.125 38.667 1.00 27.84 175 ALA A C 1
ATOM 602 O O . ALA A 1 104 ? 74.151 -2.084 38.083 1.00 27.95 175 ALA A O 1
ATOM 604 N N . LYS A 1 105 ? 75.107 -3.225 39.734 1.00 26.96 176 LYS A N 1
ATOM 605 C CA . LYS A 1 105 ? 75.811 -2.086 40.261 1.00 26.55 176 LYS A CA 1
ATOM 606 C C . LYS A 1 105 ? 76.933 -1.596 39.365 1.00 28.29 176 LYS A C 1
ATOM 607 O O . LYS A 1 105 ? 77.091 -0.391 39.184 1.00 27.81 176 LYS A O 1
ATOM 613 N N . TYR A 1 106 ? 77.744 -2.518 38.839 1.00 27.16 177 TYR A N 1
ATOM 614 C CA . TYR A 1 106 ? 78.932 -2.093 38.078 1.00 28.20 177 TYR A CA 1
ATOM 615 C C . TYR A 1 106 ? 78.839 -2.276 36.584 1.00 28.44 177 TYR A C 1
ATOM 616 O O . TYR A 1 106 ? 79.715 -1.872 35.866 1.00 31.10 177 TYR A O 1
ATOM 625 N N . GLY A 1 107 ? 77.808 -2.916 36.088 1.00 28.06 178 GLY A N 1
ATOM 626 C CA . GLY A 1 107 ? 77.637 -2.937 34.624 1.00 29.01 178 GLY A CA 1
ATOM 627 C C . GLY A 1 107 ? 78.309 -4.087 33.878 1.00 28.90 178 GLY A C 1
ATOM 628 O O . GLY A 1 107 ? 78.231 -4.114 32.663 1.00 29.15 178 GLY A O 1
ATOM 629 N N . HIS A 1 108 ? 78.961 -5.031 34.596 1.00 28.86 179 HIS A N 1
ATOM 630 C CA . HIS A 1 108 ? 79.575 -6.231 34.001 1.00 28.03 179 HIS A CA 1
ATOM 631 C C . HIS A 1 108 ? 79.626 -7.388 34.962 1.00 27.20 179 HIS A C 1
ATOM 632 O O . HIS A 1 108 ? 79.577 -7.170 36.197 1.00 27.48 179 HIS A O 1
ATOM 639 N N . ALA A 1 109 ? 79.719 -8.615 34.430 1.00 26.54 180 ALA A N 1
ATOM 640 C CA . ALA A 1 109 ? 79.784 -9.774 35.285 1.00 25.72 180 ALA A CA 1
ATOM 641 C C . ALA A 1 109 ? 81.065 -9.771 36.139 1.00 25.84 180 ALA A C 1
ATOM 642 O O . ALA A 1 109 ? 82.146 -9.359 35.691 1.00 22.51 180 ALA A O 1
ATOM 644 N N . TYR A 1 110 ? 80.898 -10.213 37.391 1.00 24.40 181 TYR A N 1
ATOM 645 C CA . TYR A 1 110 ? 81.988 -10.308 38.314 1.00 24.34 181 TYR A CA 1
ATOM 646 C C . TYR A 1 110 ? 83.083 -11.226 37.714 1.00 24.57 181 TYR A C 1
ATOM 647 O O . TYR A 1 110 ? 82.803 -12.352 37.275 1.00 24.34 181 TYR A O 1
ATOM 656 N N . ASN A 1 111 ? 84.308 -10.768 37.786 1.00 23.54 182 ASN A N 1
ATOM 657 C CA . ASN A 1 111 ? 85.456 -11.616 37.284 1.00 22.37 182 ASN A CA 1
ATOM 658 C C . ASN A 1 111 ? 86.377 -11.791 38.451 1.00 22.50 182 ASN A C 1
ATOM 659 O O . ASN A 1 111 ? 87.093 -10.867 38.803 1.00 22.03 182 ASN A O 1
ATOM 664 N N . HIS A 1 112 ? 86.372 -12.966 39.091 1.00 21.90 183 HIS A N 1
ATOM 665 C CA . HIS A 1 112 ? 87.249 -13.151 40.267 1.00 23.88 183 HIS A CA 1
ATOM 666 C C . HIS A 1 112 ? 88.775 -12.974 39.996 1.00 24.76 183 HIS A C 1
ATOM 667 O O . HIS A 1 112 ? 89.538 -12.663 40.902 1.00 24.33 183 HIS A O 1
ATOM 674 N N . SER A 1 113 ? 89.166 -13.066 38.743 1.00 23.75 184 SER A N 1
ATOM 675 C CA . SER A 1 113 ? 90.573 -12.938 38.390 1.00 26.44 184 SER A CA 1
ATOM 676 C C . SER A 1 113 ? 90.937 -11.469 38.337 1.00 27.27 184 SER A C 1
ATOM 677 O O . SER A 1 113 ? 92.123 -11.125 38.233 1.00 28.88 184 SER A O 1
ATOM 680 N N . SER A 1 114 ? 89.934 -10.589 38.368 1.00 26.18 185 SER A N 1
ATOM 681 C CA . SER A 1 114 ? 90.206 -9.142 38.345 1.00 25.49 185 SER A CA 1
ATOM 682 C C . SER A 1 114 ? 90.292 -8.635 39.798 1.00 25.62 185 SER A C 1
ATOM 683 O O . SER A 1 114 ? 89.332 -8.814 40.602 1.00 22.39 185 SER A O 1
ATOM 686 N N . GLU A 1 115 ? 91.442 -8.026 40.139 1.00 25.85 186 GLU A N 1
ATOM 687 C CA . GLU A 1 115 ? 91.611 -7.466 41.477 1.00 24.12 186 GLU A CA 1
ATOM 688 C C . GLU A 1 115 ? 90.670 -6.288 41.686 1.00 24.34 186 GLU A C 1
ATOM 689 O O . GLU A 1 115 ? 90.191 -6.103 42.819 1.00 23.51 186 GLU A O 1
ATOM 695 N N . GLN A 1 116 ? 90.441 -5.510 40.625 1.00 22.96 187 GLN A N 1
ATOM 696 C CA . GLN A 1 116 ? 89.467 -4.411 40.676 1.00 24.56 187 GLN A CA 1
ATOM 697 C C . GLN A 1 116 ? 88.083 -4.961 40.994 1.00 23.94 187 GLN A C 1
ATOM 698 O O . GLN A 1 116 ? 87.414 -4.391 41.892 1.00 24.05 187 GLN A O 1
ATOM 704 N N . ASP A 1 117 ? 87.639 -6.047 40.329 1.00 24.23 188 ASP A N 1
ATOM 705 C C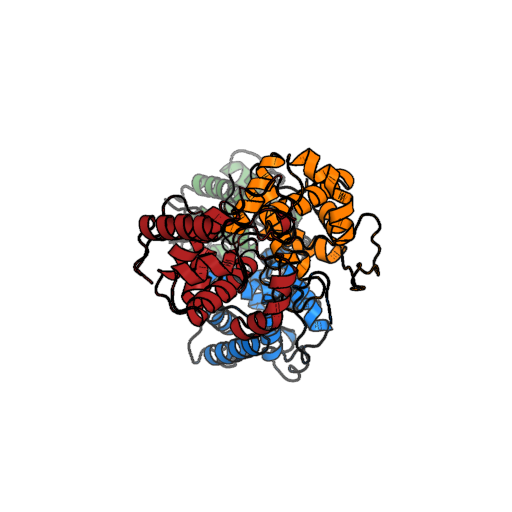A . ASP A 1 117 ? 86.356 -6.689 40.648 1.00 24.05 188 ASP A CA 1
ATOM 706 C C . ASP A 1 117 ? 86.297 -7.250 42.038 1.00 26.43 188 ASP A C 1
ATOM 707 O O . ASP A 1 117 ? 85.214 -7.190 42.693 1.00 25.99 188 ASP A O 1
ATOM 712 N N . GLN A 1 118 ? 87.404 -7.792 42.546 1.00 25.71 189 GLN A N 1
ATOM 713 C CA . GLN A 1 118 ? 87.339 -8.367 43.873 1.00 25.03 189 GLN A CA 1
ATOM 714 C C . GLN A 1 118 ? 87.009 -7.242 44.900 1.00 25.98 189 GLN A C 1
ATOM 715 O O . GLN A 1 118 ? 86.201 -7.462 45.865 1.00 25.60 189 GLN A O 1
ATOM 721 N N . VAL A 1 119 ? 87.706 -6.106 44.725 1.00 25.93 190 VAL A N 1
ATOM 722 C CA . VAL A 1 119 ? 87.461 -4.886 45.509 1.00 24.74 190 VAL A CA 1
ATOM 723 C C . VAL A 1 119 ? 86.007 -4.350 45.304 1.00 25.15 190 VAL A C 1
ATOM 724 O O . VAL A 1 119 ? 85.317 -4.043 46.264 1.00 24.59 190 VAL A O 1
ATOM 728 N N . TYR A 1 120 ? 85.568 -4.212 44.062 1.00 24.19 191 TYR A N 1
ATOM 729 C CA . TYR A 1 120 ? 84.172 -3.867 43.817 1.00 23.66 191 TYR A CA 1
ATOM 730 C C . TYR A 1 120 ? 83.173 -4.771 44.554 1.00 24.68 191 TYR A C 1
ATOM 731 O O . TYR A 1 120 ? 82.138 -4.263 45.106 1.00 22.34 191 TYR A O 1
ATOM 740 N N . MET A 1 121 ? 83.422 -6.084 44.576 1.00 22.37 192 MET A N 1
ATOM 741 C CA . MET A 1 121 ? 82.534 -7.011 45.252 1.00 23.60 192 MET A CA 1
ATOM 742 C C . MET A 1 121 ? 82.582 -6.857 46.785 1.00 24.96 192 MET A C 1
ATOM 743 O O . MET A 1 121 ? 81.522 -6.784 47.475 1.00 23.72 192 MET A O 1
ATOM 748 N N . GLY A 1 122 ? 83.784 -6.760 47.339 1.00 24.18 193 GLY A N 1
ATOM 749 C CA . GLY A 1 122 ? 83.900 -6.681 48.766 1.00 23.61 193 GLY A CA 1
ATOM 750 C C . GLY A 1 122 ? 83.265 -5.336 49.153 1.00 26.18 193 GLY A C 1
ATOM 751 O O . GLY A 1 122 ? 82.618 -5.247 50.202 1.00 25.84 193 GLY A O 1
ATOM 752 N N . SER A 1 123 ? 83.520 -4.293 48.346 1.00 24.60 194 SER A N 1
ATOM 753 C CA . SER A 1 123 ? 82.916 -2.958 48.548 1.00 25.91 194 SER A CA 1
ATOM 754 C C . SER A 1 123 ? 81.400 -2.934 48.633 1.00 25.85 194 SER A C 1
ATOM 755 O O . SER A 1 123 ? 80.812 -2.223 49.463 1.00 24.86 194 SER A O 1
ATOM 758 N N . LEU A 1 124 ? 80.768 -3.631 47.701 1.00 24.73 195 LEU A N 1
ATOM 759 C CA . LEU A 1 124 ? 79.325 -3.682 47.613 1.00 27.11 195 LEU A CA 1
ATOM 760 C C . LEU A 1 124 ? 78.756 -4.348 48.860 1.00 26.16 195 LEU A C 1
ATOM 761 O O . LEU A 1 124 ? 77.773 -3.908 49.425 1.00 24.45 195 LEU A O 1
ATOM 766 N N . ILE A 1 125 ? 79.384 -5.439 49.303 1.00 25.34 196 ILE A N 1
ATOM 767 C CA . ILE A 1 125 ? 78.843 -6.175 50.415 1.00 24.79 196 ILE A CA 1
ATOM 768 C C . ILE A 1 125 ? 79.062 -5.331 51.695 1.00 25.05 196 ILE A C 1
ATOM 769 O O . ILE A 1 125 ? 78.162 -5.212 52.592 1.00 23.99 196 ILE A O 1
ATOM 774 N N . LEU A 1 126 ? 80.244 -4.746 51.791 1.00 23.14 197 LEU A N 1
ATOM 775 C CA . LEU A 1 126 ? 80.551 -4.022 52.989 1.00 24.57 197 LEU A CA 1
ATOM 776 C C . LEU A 1 126 ? 79.580 -2.798 53.048 1.00 24.63 197 LEU A C 1
ATOM 777 O O . LEU A 1 126 ? 79.021 -2.488 54.134 1.00 23.77 197 LEU A O 1
ATOM 782 N N . ASN A 1 127 ? 79.364 -2.144 51.906 1.00 23.44 198 ASN A N 1
ATOM 783 C CA . ASN A 1 127 ? 78.456 -0.984 51.921 1.00 26.96 198 ASN A CA 1
ATOM 784 C C . ASN A 1 127 ? 77.061 -1.401 52.322 1.00 27.83 198 ASN A C 1
ATOM 785 O O . ASN A 1 127 ? 76.402 -0.712 53.121 1.00 31.03 198 ASN A O 1
ATOM 790 N N . GLU A 1 128 ? 76.612 -2.553 51.818 1.00 29.21 199 GLU A N 1
ATOM 791 C CA . GLU A 1 128 ? 75.318 -3.072 52.209 1.00 29.30 199 GLU A CA 1
ATOM 792 C C . GLU A 1 128 ? 75.204 -3.280 53.720 1.00 30.72 199 GLU A C 1
ATOM 793 O O . GLU A 1 128 ? 74.156 -2.945 54.291 1.00 29.33 199 GLU A O 1
ATOM 799 N N . LYS A 1 129 ? 76.244 -3.855 54.353 1.00 29.30 200 LYS A N 1
ATOM 800 C CA . LYS A 1 129 ? 76.218 -4.056 55.813 1.00 31.37 200 LYS A CA 1
ATOM 801 C C . LYS A 1 129 ? 76.187 -2.728 56.530 1.00 31.08 200 LYS A C 1
ATOM 802 O O . LYS A 1 129 ? 75.499 -2.583 57.550 1.00 31.76 200 LYS A O 1
ATOM 808 N N . ILE A 1 130 ? 76.974 -1.775 56.061 1.00 31.08 201 ILE A N 1
ATOM 809 C CA . ILE A 1 130 ? 77.022 -0.488 56.747 1.00 31.22 201 ILE A CA 1
ATOM 810 C C . ILE A 1 130 ? 75.662 0.213 56.655 1.00 31.32 201 ILE A C 1
ATOM 811 O O . ILE A 1 130 ? 75.149 0.677 57.648 1.00 31.68 201 ILE A O 1
ATOM 816 N N . VAL A 1 131 ? 75.064 0.214 55.477 1.00 31.84 202 VAL A N 1
ATOM 817 C CA . VAL A 1 131 ? 73.713 0.769 55.276 1.00 33.19 202 VAL A CA 1
ATOM 818 C C . VAL A 1 131 ? 72.636 0.037 56.051 1.00 34.53 202 VAL A C 1
ATOM 819 O O . VAL A 1 131 ? 71.831 0.694 56.742 1.00 33.12 202 VAL A O 1
ATOM 823 N N . ARG A 1 132 ? 72.617 -1.301 55.946 1.00 34.65 203 ARG A N 1
ATOM 824 C CA . ARG A 1 132 ? 71.610 -2.133 56.615 1.00 36.89 203 ARG A CA 1
ATOM 825 C C . ARG A 1 132 ? 71.707 -2.027 58.149 1.00 36.53 203 ARG A C 1
ATOM 826 O O . ARG A 1 132 ? 70.700 -1.765 58.802 1.00 38.01 203 ARG A O 1
ATOM 834 N N . PHE A 1 133 ? 72.898 -2.194 58.722 1.00 33.46 204 PHE A N 1
ATOM 835 C CA . PHE A 1 133 ? 73.052 -2.113 60.149 1.00 33.27 204 PHE A CA 1
ATOM 836 C C . PHE A 1 133 ? 73.087 -0.734 60.675 1.00 33.96 204 PHE A C 1
ATOM 837 O O . PHE A 1 133 ? 72.845 -0.520 61.874 1.00 35.16 204 PHE A O 1
ATOM 845 N N . GLY A 1 134 ? 73.330 0.227 59.793 1.00 34.07 205 GLY A N 1
ATOM 846 C CA . GLY A 1 134 ? 73.301 1.639 60.199 1.00 33.48 205 GLY A CA 1
ATOM 847 C C . GLY A 1 134 ? 74.553 2.223 60.843 1.00 33.72 205 GLY A C 1
ATOM 848 O O . GLY A 1 134 ? 74.511 3.392 61.264 1.00 34.67 205 GLY A O 1
ATOM 849 N N . SER A 1 135 ? 75.670 1.467 60.958 1.00 32.13 206 SER A N 1
ATOM 850 C CA . SER A 1 135 ? 76.994 2.088 61.279 1.00 30.87 206 SER A CA 1
ATOM 851 C C . SER A 1 135 ? 78.259 1.427 60.646 1.00 31.20 206 SER A C 1
ATOM 852 O O . SER A 1 135 ? 78.206 0.254 60.240 1.00 30.24 206 SER A O 1
ATOM 855 N N . ILE A 1 136 ? 79.398 2.132 60.711 1.00 30.40 207 ILE A N 1
ATOM 856 C CA . ILE A 1 136 ? 80.654 1.574 60.195 1.00 32.90 207 ILE A CA 1
ATOM 857 C C . ILE A 1 136 ? 81.060 0.361 61.050 1.00 33.38 207 ILE A C 1
ATOM 858 O O . ILE A 1 136 ? 81.254 -0.770 60.509 1.00 30.38 207 ILE A O 1
ATOM 863 N N . TYR A 1 137 ? 81.151 0.600 62.371 1.00 32.84 208 TYR A N 1
ATOM 864 C CA . TYR A 1 137 ? 81.544 -0.443 63.289 1.00 32.75 208 TYR A CA 1
ATOM 865 C C . TYR A 1 137 ? 80.711 -1.715 63.114 1.00 32.66 208 TYR A C 1
ATOM 866 O O . TYR A 1 137 ? 81.248 -2.814 62.930 1.00 33.80 208 TYR A O 1
ATOM 875 N N . SER A 1 138 ? 79.392 -1.590 63.169 1.00 31.91 209 SER A N 1
ATOM 876 C CA . SER A 1 138 ? 78.607 -2.757 63.048 1.00 31.85 209 SER A CA 1
ATOM 877 C C . SER A 1 138 ? 78.680 -3.337 61.568 1.00 30.46 209 SER A C 1
ATOM 878 O O . SER A 1 138 ? 78.667 -4.553 61.373 1.00 27.96 209 SER A O 1
ATOM 881 N N . GLY A 1 139 ? 78.825 -2.476 60.557 1.00 27.95 210 GLY A N 1
ATOM 882 C CA . GLY A 1 139 ? 79.114 -2.913 59.163 1.00 28.26 210 GLY A CA 1
ATOM 883 C C . GLY A 1 139 ? 80.370 -3.818 59.068 1.00 26.89 210 GLY A C 1
ATOM 884 O O . GLY A 1 139 ? 80.366 -4.908 58.433 1.00 26.40 210 GLY A O 1
ATOM 885 N N . LEU A 1 140 ? 81.428 -3.398 59.742 1.00 26.97 211 LEU A N 1
ATOM 886 C CA . LEU A 1 140 ? 82.676 -4.182 59.690 1.00 27.01 211 LEU A CA 1
ATOM 887 C C . LEU A 1 140 ? 82.465 -5.501 60.412 1.00 27.98 211 LEU A C 1
ATOM 888 O O . LEU A 1 140 ? 82.757 -6.576 59.876 1.00 28.18 211 LEU A O 1
ATOM 893 N N . LEU A 1 141 ? 81.928 -5.437 61.628 1.00 28.59 212 LEU A N 1
ATOM 894 C CA . LEU A 1 141 ? 81.618 -6.657 62.365 1.00 29.04 212 LEU A CA 1
ATOM 895 C C . LEU A 1 141 ? 80.857 -7.662 61.515 1.00 29.01 212 LEU A C 1
ATOM 896 O O . LEU A 1 141 ? 81.253 -8.810 61.399 1.00 30.01 212 LEU A O 1
ATOM 901 N N . HIS A 1 142 ? 79.779 -7.234 60.891 1.00 28.99 213 HIS A N 1
ATOM 902 C CA . HIS A 1 142 ? 78.969 -8.205 60.152 1.00 30.64 213 HIS A CA 1
ATOM 903 C C . HIS A 1 142 ? 79.541 -8.578 58.767 1.00 30.31 213 HIS A C 1
ATOM 904 O O . HIS A 1 142 ? 79.168 -9.594 58.194 1.00 30.96 213 HIS A O 1
ATOM 911 N N . TYR A 1 143 ? 80.348 -7.693 58.221 1.00 29.70 214 TYR A N 1
ATOM 912 C CA . TYR A 1 143 ? 81.106 -8.004 57.021 1.00 29.50 214 TYR A CA 1
ATOM 913 C C . TYR A 1 143 ? 81.978 -9.259 57.297 1.00 30.48 214 TYR A C 1
ATOM 914 O O . TYR A 1 143 ? 81.979 -10.218 56.530 1.00 28.72 214 TYR A O 1
ATOM 923 N N . ASN A 1 144 ? 82.728 -9.204 58.397 1.00 30.60 215 ASN A N 1
ATOM 924 C CA . ASN A 1 144 ? 83.594 -10.287 58.790 1.00 31.00 215 ASN A CA 1
ATOM 925 C C . ASN A 1 144 ? 82.838 -11.500 59.325 1.00 31.34 215 ASN A C 1
ATOM 926 O O . ASN A 1 144 ? 83.177 -12.626 58.958 1.00 30.36 215 ASN A O 1
ATOM 931 N N . GLY A 1 145 ? 81.798 -11.312 60.139 1.00 29.74 216 GLY A N 1
ATOM 932 C CA . GLY A 1 145 ? 81.112 -12.474 60.748 1.00 30.45 216 GLY A CA 1
ATOM 933 C C . GLY A 1 145 ? 79.775 -12.872 60.117 1.00 30.49 216 GLY A C 1
ATOM 934 O O . GLY A 1 145 ? 79.218 -13.903 60.448 1.00 31.32 216 GLY A O 1
ATOM 935 N N . GLY A 1 146 ? 79.263 -12.074 59.203 1.00 29.25 217 GLY A N 1
ATOM 936 C CA . GLY A 1 146 ? 77.915 -12.338 58.695 1.00 31.14 217 GLY A CA 1
ATOM 937 C C . GLY A 1 146 ? 76.886 -11.787 59.695 1.00 30.85 217 GLY A C 1
ATOM 938 O O . GLY A 1 146 ? 77.262 -11.266 60.740 1.00 30.25 217 GLY A O 1
ATOM 939 N N . ASP A 1 147 ? 75.601 -11.842 59.325 1.00 31.80 218 ASP A N 1
ATOM 940 C CA . ASP A 1 147 ? 74.534 -11.190 60.087 1.00 33.45 218 ASP A CA 1
ATOM 941 C C . ASP A 1 147 ? 74.264 -11.892 61.426 1.00 33.51 218 ASP A C 1
ATOM 942 O O . ASP A 1 147 ? 73.623 -11.307 62.319 1.00 32.48 218 ASP A O 1
ATOM 947 N N . TYR A 1 148 ? 74.720 -13.146 61.542 1.00 32.74 219 TYR A N 1
ATOM 948 C CA . TYR A 1 148 ? 74.493 -13.963 62.737 1.00 34.33 219 TYR A CA 1
ATOM 949 C C . TYR A 1 148 ? 75.730 -14.386 63.463 1.00 34.34 219 TYR A C 1
ATOM 950 O O . TYR A 1 148 ? 75.716 -15.413 64.171 1.00 34.83 219 TYR A O 1
ATOM 959 N N . TRP A 1 149 ? 76.767 -13.562 63.341 1.00 33.31 220 TRP A N 1
ATOM 960 C CA . TRP A 1 149 ? 77.999 -13.783 64.056 1.00 33.98 220 TRP A CA 1
ATOM 961 C C . TRP A 1 149 ? 77.755 -13.888 65.559 1.00 34.89 220 TRP A C 1
ATOM 962 O O . TRP A 1 149 ? 76.985 -13.101 66.104 1.00 34.23 220 TRP A O 1
ATOM 973 N N . TYR A 1 150 ? 78.421 -14.836 66.218 1.00 35.80 221 TYR A N 1
ATOM 974 C CA . TYR A 1 150 ? 78.523 -14.852 67.678 1.00 37.24 221 TYR A CA 1
ATOM 975 C C . TYR A 1 150 ? 79.943 -15.363 68.030 1.00 37.79 221 TYR A C 1
ATOM 976 O O . TYR A 1 150 ? 80.551 -16.050 67.214 1.00 38.14 221 TYR A O 1
ATOM 985 N N . PRO A 1 151 ? 80.475 -15.029 69.229 1.00 38.21 222 PRO A N 1
ATOM 986 C CA . PRO A 1 151 ? 81.839 -15.418 69.640 1.00 38.05 222 PRO A CA 1
ATOM 987 C C . PRO A 1 151 ? 81.933 -16.935 69.655 1.00 39.02 222 PRO A C 1
ATOM 988 O O . PRO A 1 151 ? 81.113 -17.564 70.298 1.00 37.41 222 PRO A O 1
ATOM 992 N N . GLY A 1 152 ? 82.894 -17.510 68.916 1.00 39.30 223 GLY A N 1
ATOM 993 C CA . GLY A 1 152 ? 82.968 -18.979 68.716 1.00 40.55 223 GLY A CA 1
ATOM 994 C C . GLY A 1 152 ? 82.495 -19.410 67.314 1.00 40.65 223 GLY A C 1
ATOM 995 O O . GLY A 1 152 ? 82.754 -20.507 66.891 1.00 41.87 223 GLY A O 1
ATOM 996 N N . ALA A 1 153 ? 81.798 -18.550 66.583 1.00 39.79 224 ALA A N 1
ATOM 997 C CA . ALA A 1 153 ? 81.353 -18.907 65.245 1.00 39.54 224 ALA A CA 1
ATOM 998 C C . ALA A 1 153 ? 82.573 -19.208 64.335 1.00 39.35 224 ALA A C 1
ATOM 999 O O . ALA A 1 153 ? 83.676 -18.667 64.510 1.00 39.34 224 ALA A O 1
ATOM 1001 N N . THR A 1 154 ? 82.336 -20.010 63.319 1.00 38.13 225 THR A N 1
ATOM 1002 C CA . THR A 1 154 ? 83.434 -20.488 62.509 1.00 39.99 225 THR A CA 1
ATOM 1003 C C . THR A 1 154 ? 83.224 -20.233 60.987 1.00 38.14 225 THR A C 1
ATOM 1004 O O . THR A 1 154 ? 82.101 -20.402 60.499 1.00 37.74 225 THR A O 1
ATOM 1008 N N . ASP A 1 155 ? 84.281 -19.845 60.248 1.00 37.05 226 ASP A N 1
ATOM 1009 C CA . ASP A 1 155 ? 84.120 -19.538 58.808 1.00 36.38 226 ASP A CA 1
ATOM 1010 C C . ASP A 1 155 ? 83.982 -20.801 57.930 1.00 36.65 226 ASP A C 1
ATOM 1011 O O . ASP A 1 155 ? 83.902 -21.891 58.424 1.00 37.50 226 ASP A O 1
ATOM 1016 N N . SER A 1 156 ? 83.890 -20.662 56.626 1.00 36.62 227 SER A N 1
ATOM 1017 C CA . SER A 1 156 ? 83.686 -21.846 55.812 1.00 37.38 227 SER A CA 1
ATOM 1018 C C . SER A 1 156 ? 84.959 -22.716 55.701 1.00 37.75 227 SER A C 1
ATOM 1019 O O . SER A 1 156 ? 84.892 -23.809 55.177 1.00 36.67 227 SER A O 1
ATOM 1022 N N . TYR A 1 157 ? 86.097 -22.221 56.195 1.00 37.18 228 TYR A N 1
ATOM 1023 C CA . TYR A 1 157 ? 87.292 -23.030 56.333 1.00 38.16 228 TYR A CA 1
ATOM 1024 C C . TYR A 1 157 ? 87.436 -23.599 57.730 1.00 39.40 228 TYR A C 1
ATOM 1025 O O . TYR A 1 157 ? 88.534 -24.047 58.123 1.00 39.39 228 TYR A O 1
ATOM 1034 N N . GLY A 1 158 ? 86.326 -23.572 58.480 1.00 39.27 229 GLY A N 1
ATOM 1035 C CA . GLY A 1 158 ? 86.350 -24.000 59.870 1.00 39.84 229 GLY A CA 1
ATOM 1036 C C . GLY A 1 158 ? 87.229 -23.182 60.816 1.00 40.14 229 GLY A C 1
ATOM 1037 O O . GLY A 1 158 ? 87.375 -23.572 61.971 1.00 40.90 229 GLY A O 1
ATOM 1038 N N . ARG A 1 159 ? 87.793 -22.051 60.376 1.00 39.25 230 ARG A N 1
ATOM 1039 C CA . ARG A 1 159 ? 88.515 -21.166 61.321 1.00 39.48 230 ARG A CA 1
ATOM 1040 C C . ARG A 1 159 ? 87.566 -20.315 62.192 1.00 40.03 230 ARG A C 1
ATOM 1041 O O . ARG A 1 159 ? 86.462 -19.942 61.747 1.00 39.67 230 ARG A O 1
ATOM 1049 N N . PRO A 1 160 ? 88.017 -19.939 63.405 1.00 40.51 231 PRO A N 1
ATOM 1050 C CA . PRO A 1 160 ? 87.096 -19.100 64.202 1.00 38.96 231 PRO A CA 1
ATOM 1051 C C . PRO A 1 160 ? 87.101 -17.661 63.692 1.00 38.53 231 PRO A C 1
ATOM 1052 O O . PRO A 1 160 ? 88.163 -17.138 63.263 1.00 36.92 231 PRO A O 1
ATOM 1056 N N . ILE A 1 161 ? 85.923 -17.029 63.772 1.00 37.51 232 ILE A N 1
ATOM 1057 C CA . ILE A 1 161 ? 85.729 -15.650 63.291 1.00 35.94 232 ILE A CA 1
ATOM 1058 C C . ILE A 1 161 ? 85.828 -14.685 64.503 1.00 35.32 232 ILE A C 1
ATOM 1059 O O . ILE A 1 161 ? 85.042 -14.776 65.435 1.00 34.95 232 ILE A O 1
ATOM 1064 N N . LEU A 1 162 ? 86.807 -13.788 64.519 1.00 36.10 233 LEU A N 1
ATOM 1065 C CA . LEU A 1 162 ? 86.968 -12.875 65.654 1.00 37.05 233 LEU A CA 1
ATOM 1066 C C . LEU A 1 162 ? 86.373 -11.525 65.251 1.00 36.50 233 LEU A C 1
ATOM 1067 O O . LEU A 1 162 ? 87.107 -10.553 65.113 1.00 37.20 233 LEU A O 1
ATOM 1072 N N . ALA A 1 163 ? 85.055 -11.473 65.060 1.00 35.32 234 ALA A N 1
ATOM 1073 C CA . ALA A 1 163 ? 84.428 -10.315 64.323 1.00 34.50 234 ALA A CA 1
ATOM 1074 C C . ALA A 1 163 ? 84.441 -8.990 65.089 1.00 34.28 234 ALA A C 1
ATOM 1075 O O . ALA A 1 163 ? 84.576 -7.920 64.480 1.00 32.36 234 ALA A O 1
ATOM 1077 N N . ASP A 1 164 ? 84.370 -9.074 66.427 1.00 35.61 235 ASP A N 1
ATOM 1078 C CA . ASP A 1 164 ? 84.494 -7.895 67.300 1.00 36.12 235 ASP A CA 1
ATOM 1079 C C . ASP A 1 164 ? 85.921 -7.308 67.267 1.00 35.16 235 ASP A C 1
ATOM 1080 O O . ASP A 1 164 ? 86.120 -6.093 67.135 1.00 33.93 235 ASP A O 1
ATOM 1085 N N . GLN A 1 165 ? 86.919 -8.198 67.296 1.00 35.41 236 GLN A N 1
ATOM 1086 C CA . GLN A 1 165 ? 88.324 -7.785 67.231 1.00 36.03 236 GLN A CA 1
ATOM 1087 C C . GLN A 1 165 ? 88.636 -7.206 65.850 1.00 34.76 236 GLN A C 1
ATOM 1088 O O . GLN A 1 165 ? 89.270 -6.131 65.712 1.00 35.55 236 GLN A O 1
ATOM 1094 N N . TYR A 1 166 ? 88.068 -7.849 64.843 1.00 33.63 237 TYR A N 1
ATOM 1095 C CA . TYR A 1 166 ? 88.170 -7.356 63.478 1.00 32.44 237 TYR A CA 1
ATOM 1096 C C . TYR A 1 166 ? 87.641 -5.943 63.379 1.00 30.92 237 TYR A C 1
ATOM 1097 O O . TYR A 1 166 ? 88.318 -5.031 62.895 1.00 29.34 237 TYR A O 1
ATOM 1106 N N . ALA A 1 167 ? 86.444 -5.739 63.916 1.00 30.90 238 ALA A N 1
ATOM 1107 C CA . ALA A 1 167 ? 85.830 -4.428 63.858 1.00 31.26 238 ALA A CA 1
ATOM 1108 C C . ALA A 1 167 ? 86.637 -3.417 64.627 1.00 31.71 238 ALA A C 1
ATOM 1109 O O . ALA A 1 167 ? 86.810 -2.293 64.153 1.00 31.95 238 ALA A O 1
ATOM 1111 N N . ASN A 1 168 ? 87.080 -3.768 65.843 1.00 32.06 239 ASN A N 1
ATOM 1112 C CA . ASN A 1 168 ? 87.969 -2.863 66.568 1.00 33.49 239 ASN A CA 1
ATOM 1113 C C . ASN A 1 168 ? 89.219 -2.487 65.772 1.00 33.67 239 ASN A C 1
ATOM 1114 O O . ASN A 1 168 ? 89.547 -1.311 65.675 1.00 33.76 239 ASN A O 1
ATOM 1119 N N . THR A 1 169 ? 89.918 -3.486 65.247 1.00 34.48 240 THR A N 1
ATOM 1120 C CA . THR A 1 169 ? 91.209 -3.271 64.512 1.00 34.43 240 THR A CA 1
ATOM 1121 C C . THR A 1 169 ? 90.997 -2.468 63.237 1.00 32.77 240 THR A C 1
ATOM 1122 O O . THR A 1 169 ? 91.647 -1.437 62.965 1.00 33.42 240 THR A O 1
ATOM 1126 N N . VAL A 1 170 ? 90.074 -2.949 62.429 1.00 32.55 241 VAL A N 1
ATOM 1127 C CA . VAL A 1 170 ? 89.767 -2.238 61.182 1.00 31.85 241 VAL A CA 1
ATOM 1128 C C . VAL A 1 170 ? 89.243 -0.795 61.419 1.00 32.39 241 VAL A C 1
ATOM 1129 O O . VAL A 1 170 ? 89.748 0.133 60.812 1.00 33.22 241 VAL A O 1
ATOM 1133 N N . TYR A 1 171 ? 88.290 -0.600 62.332 1.00 32.27 242 TYR A N 1
ATOM 1134 C CA . TYR A 1 171 ? 87.843 0.756 62.634 1.00 32.65 242 TYR A CA 1
ATOM 1135 C C . TYR A 1 171 ? 89.026 1.655 63.066 1.00 32.65 242 TYR A C 1
ATOM 1136 O O . TYR A 1 171 ? 89.200 2.782 62.575 1.00 34.34 242 TYR A O 1
ATOM 1145 N N . ALA A 1 172 ? 89.801 1.180 64.022 1.00 32.59 243 ALA A N 1
ATOM 1146 C CA . ALA A 1 172 ? 91.004 1.888 64.459 1.00 34.49 243 ALA A CA 1
ATOM 1147 C C . ALA A 1 172 ? 91.923 2.245 63.268 1.00 34.30 243 ALA A C 1
ATOM 1148 O O . ALA A 1 172 ? 92.365 3.376 63.135 1.00 35.15 243 ALA A O 1
ATOM 1150 N N . GLN A 1 173 ? 92.141 1.290 62.358 1.00 33.56 244 GLN A N 1
ATOM 1151 C CA . GLN A 1 173 ? 93.058 1.526 61.211 1.00 33.53 244 GLN A CA 1
ATOM 1152 C C . GLN A 1 173 ? 92.474 2.563 60.254 1.00 33.28 244 GLN A C 1
ATOM 1153 O O . GLN A 1 173 ? 93.144 3.468 59.798 1.00 32.67 244 GLN A O 1
ATOM 1159 N N . TYR A 1 174 ? 91.179 2.450 60.004 1.00 34.09 245 TYR A N 1
ATOM 1160 C CA . TYR A 1 174 ? 90.457 3.457 59.255 1.00 33.82 245 TYR A CA 1
ATOM 1161 C C . TYR A 1 174 ? 90.657 4.845 59.848 1.00 35.69 245 TYR A C 1
ATOM 1162 O O . TYR A 1 174 ? 90.901 5.786 59.084 1.00 35.13 245 TYR A O 1
ATOM 1171 N N . LYS A 1 175 ? 90.477 4.987 61.180 1.00 36.98 246 LYS A N 1
ATOM 1172 C CA . LYS A 1 175 ? 90.653 6.281 61.869 1.00 39.32 246 LYS A CA 1
ATOM 1173 C C . LYS A 1 175 ? 92.084 6.745 61.709 1.00 40.31 246 LYS A C 1
ATOM 1174 O O . LYS A 1 175 ? 92.349 7.900 61.330 1.00 40.29 246 LYS A O 1
ATOM 1180 N N . SER A 1 176 ? 93.008 5.822 61.945 1.00 41.83 247 SER A N 1
ATOM 1181 C CA . SER A 1 176 ? 94.428 6.185 61.826 1.00 43.35 247 SER A CA 1
ATOM 1182 C C . SER A 1 176 ? 94.728 6.693 60.388 1.00 43.64 247 SER A C 1
ATOM 1183 O O . SER A 1 176 ? 95.506 7.622 60.190 1.00 45.17 247 SER A O 1
ATOM 1186 N N . TYR A 1 177 ? 94.022 6.167 59.390 1.00 42.63 248 TYR A N 1
ATOM 1187 C CA . TYR A 1 177 ? 94.231 6.631 58.035 1.00 41.58 248 TYR A CA 1
ATOM 1188 C C . TYR A 1 177 ? 93.524 7.946 57.785 1.00 41.50 248 TYR A C 1
ATOM 1189 O O . TYR A 1 177 ? 93.612 8.480 56.698 1.00 40.54 248 TYR A O 1
ATOM 1198 N N . GLY A 1 178 ? 92.797 8.451 58.785 1.00 42.78 249 GLY A N 1
ATOM 1199 C CA . GLY A 1 178 ? 92.118 9.742 58.680 1.00 42.21 249 GLY A CA 1
ATOM 1200 C C . GLY A 1 178 ? 90.634 9.603 58.338 1.00 42.45 249 GLY A C 1
ATOM 1201 O O . GLY A 1 178 ? 90.005 10.541 57.823 1.00 41.81 249 GLY A O 1
ATOM 1202 N N . GLY A 1 179 ? 90.060 8.436 58.568 1.00 42.38 250 GLY A N 1
ATOM 1203 C CA . GLY A 1 179 ? 88.646 8.301 58.279 1.00 44.36 250 GLY A CA 1
ATOM 1204 C C . GLY A 1 179 ? 87.872 9.303 59.146 1.00 46.35 250 GLY A C 1
ATOM 1205 O O . GLY A 1 179 ? 88.206 9.489 60.314 1.00 46.14 250 GLY A O 1
ATOM 1206 N N . ARG A 1 180 ? 86.858 9.959 58.599 1.00 47.87 251 ARG A N 1
ATOM 1207 C CA . ARG A 1 180 ? 86.148 10.969 59.416 1.00 50.17 251 ARG A CA 1
ATOM 1208 C C . ARG A 1 180 ? 84.736 10.600 59.941 1.00 49.64 251 ARG A C 1
ATOM 1209 O O . ARG A 1 180 ? 84.111 11.402 60.620 1.00 50.68 251 ARG A O 1
ATOM 1217 N N . TYR A 1 181 ? 84.254 9.383 59.680 1.00 48.22 252 TYR A N 1
ATOM 1218 C CA . TYR A 1 181 ? 82.910 8.998 60.090 1.00 47.90 252 TYR A CA 1
ATOM 1219 C C . TYR A 1 181 ? 82.775 7.819 61.047 1.00 47.68 252 TYR A C 1
ATOM 1220 O O . TYR A 1 181 ? 83.751 7.127 61.391 1.00 46.60 252 TYR A O 1
ATOM 1229 N N . SER A 1 182 ? 81.517 7.591 61.459 1.00 47.52 253 SER A N 1
ATOM 1230 C CA . SER A 1 182 ? 81.139 6.441 62.289 1.00 46.12 253 SER A CA 1
ATOM 1231 C C . SER A 1 182 ? 79.881 5.739 61.724 1.00 46.60 253 SER A C 1
ATOM 1232 O O . SER A 1 182 ? 79.493 4.682 62.214 1.00 45.54 253 SER A O 1
ATOM 1235 N N . ARG A 1 183 ? 79.277 6.324 60.675 1.00 47.10 254 ARG A N 1
ATOM 1236 C CA . ARG A 1 183 ? 78.164 5.696 59.947 1.00 49.01 254 ARG A CA 1
ATOM 1237 C C . ARG A 1 183 ? 78.258 5.898 58.422 1.00 49.20 254 ARG A C 1
ATOM 1238 O O . ARG A 1 183 ? 79.055 6.722 57.947 1.00 49.89 254 ARG A O 1
ATOM 1247 N N . THR B 1 31 ? 58.629 16.084 42.640 1.00 65.62 102 THR B N 1
ATOM 1248 C CA . THR B 1 31 ? 59.495 17.091 43.337 1.00 64.82 102 THR B CA 1
ATOM 1249 C C . THR B 1 31 ? 60.762 16.474 44.023 1.00 63.37 102 THR B C 1
ATOM 1250 O O . THR B 1 31 ? 60.878 15.240 44.112 1.00 64.10 102 THR B O 1
ATOM 1254 N N . VAL B 1 32 ? 61.705 17.324 44.463 1.00 60.18 103 VAL B N 1
ATOM 1255 C CA . VAL B 1 32 ? 63.082 16.891 44.795 1.00 57.05 103 VAL B CA 1
ATOM 1256 C C . VAL B 1 32 ? 63.446 17.145 46.262 1.00 55.10 103 VAL B C 1
ATOM 1257 O O . VAL B 1 32 ? 63.187 18.224 46.784 1.00 54.03 103 VAL B O 1
ATOM 1261 N N . THR B 1 33 ? 64.092 16.180 46.919 1.00 52.90 104 THR B N 1
ATOM 1262 C CA . THR B 1 33 ? 64.494 16.421 48.308 1.00 50.78 104 THR B CA 1
ATOM 1263 C C . THR B 1 33 ? 66.013 16.607 48.487 1.00 47.30 104 THR B C 1
ATOM 1264 O O . THR B 1 33 ? 66.815 15.950 47.832 1.00 46.80 104 THR B O 1
ATOM 1268 N N . LYS B 1 34 ? 66.388 17.483 49.411 1.00 43.90 105 LYS B N 1
ATOM 1269 C CA . LYS B 1 34 ? 67.772 17.642 49.778 1.00 39.99 105 LYS B CA 1
ATOM 1270 C C . LYS B 1 34 ? 68.430 16.296 50.195 1.00 39.45 105 LYS B C 1
ATOM 1271 O O . LYS B 1 34 ? 67.992 15.689 51.176 1.00 37.56 105 LYS B O 1
ATOM 1277 N N . PRO B 1 35 ? 69.528 15.876 49.505 1.00 37.57 106 PRO B N 1
ATOM 1278 C CA . PRO B 1 35 ? 70.309 14.765 50.056 1.00 38.66 106 PRO B CA 1
ATOM 1279 C C . PRO B 1 35 ? 70.746 15.073 51.484 1.00 39.56 106 PRO B C 1
ATOM 1280 O O . PRO B 1 35 ? 71.070 16.252 51.820 1.00 38.71 106 PRO B O 1
ATOM 1284 N N . ALA B 1 36 ? 70.740 14.019 52.317 1.00 39.94 107 ALA B N 1
ATOM 1285 C CA . ALA B 1 36 ? 70.964 14.171 53.759 1.00 40.44 107 ALA B CA 1
ATOM 1286 C C . ALA B 1 36 ? 72.284 14.889 54.109 1.00 39.75 107 ALA B C 1
ATOM 1287 O O . ALA B 1 36 ? 72.279 15.802 54.945 1.00 39.68 107 ALA B O 1
ATOM 1289 N N . GLU B 1 37 ? 73.389 14.508 53.459 1.00 39.48 108 GLU B N 1
ATOM 1290 C CA . GLU B 1 37 ? 74.694 15.052 53.788 1.00 38.40 108 GLU B CA 1
ATOM 1291 C C . GLU B 1 37 ? 74.864 16.517 53.354 1.00 38.02 108 GLU B C 1
ATOM 1292 O O . GLU B 1 37 ? 75.885 17.148 53.713 1.00 38.52 108 GLU B O 1
ATOM 1298 N N . VAL B 1 38 ? 73.910 17.052 52.581 1.00 34.56 109 VAL B N 1
ATOM 1299 C CA . VAL B 1 38 ? 74.093 18.355 51.971 1.00 32.79 109 VAL B CA 1
ATOM 1300 C C . VAL B 1 38 ? 73.671 19.419 53.019 1.00 31.31 109 VAL B C 1
ATOM 1301 O O . VAL B 1 38 ? 72.581 19.328 53.567 1.00 29.74 109 VAL B O 1
ATOM 1305 N N . PRO B 1 39 ? 74.572 20.359 53.365 1.00 30.11 110 PRO B N 1
ATOM 1306 C CA . PRO B 1 39 ? 74.066 21.314 54.396 1.00 30.36 110 PRO B CA 1
ATOM 1307 C C . PRO B 1 39 ? 72.906 22.142 53.890 1.00 30.48 110 PRO B C 1
ATOM 1308 O O . PRO B 1 39 ? 72.831 22.408 52.669 1.00 29.62 110 PRO B O 1
ATOM 1312 N N . SER B 1 40 ? 72.047 22.582 54.819 1.00 29.42 111 SER B N 1
ATOM 1313 C CA . SER B 1 40 ? 70.894 23.424 54.481 1.00 29.94 111 SER B CA 1
ATOM 1314 C C . SER B 1 40 ? 71.297 24.701 53.754 1.00 28.89 111 SER B C 1
ATOM 1315 O O . SER B 1 40 ? 70.606 25.084 52.831 1.00 29.11 111 SER B O 1
ATOM 1318 N N . ARG B 1 41 ? 72.381 25.384 54.163 1.00 27.21 112 ARG B N 1
ATOM 1319 C CA . ARG B 1 41 ? 72.654 26.669 53.514 1.00 26.70 112 ARG B CA 1
ATOM 1320 C C . ARG B 1 41 ? 73.049 26.432 52.078 1.00 25.98 112 ARG B C 1
ATOM 1321 O O . ARG B 1 41 ? 72.753 27.258 51.210 1.00 24.78 112 ARG B O 1
ATOM 1329 N N . ILE B 1 42 ? 73.711 25.300 51.799 1.00 25.88 113 ILE B N 1
ATOM 1330 C CA . ILE B 1 42 ? 74.181 25.024 50.443 1.00 25.02 113 ILE B CA 1
ATOM 1331 C C . ILE B 1 42 ? 72.979 24.642 49.613 1.00 25.76 113 ILE B C 1
ATOM 1332 O O . ILE B 1 42 ? 72.850 25.061 48.450 1.00 24.92 113 ILE B O 1
ATOM 1337 N N . TRP B 1 43 ? 72.091 23.830 50.194 1.00 27.00 114 TRP B N 1
ATOM 1338 C CA . TRP B 1 43 ? 70.870 23.452 49.451 1.00 28.57 114 TRP B CA 1
ATOM 1339 C C . TRP B 1 43 ? 70.114 24.734 49.012 1.00 28.13 114 TRP B C 1
ATOM 1340 O O . TRP B 1 43 ? 69.654 24.871 47.874 1.00 27.20 114 TRP B O 1
ATOM 1351 N N . THR B 1 44 ? 70.094 25.724 49.878 1.00 27.88 115 THR B N 1
ATOM 1352 C CA . THR B 1 44 ? 69.376 26.949 49.525 1.00 27.30 115 THR B CA 1
ATOM 1353 C C . THR B 1 44 ? 70.055 27.661 48.358 1.00 25.33 115 THR B C 1
ATOM 1354 O O . THR B 1 44 ? 69.405 28.078 47.438 1.00 24.53 115 THR B O 1
ATOM 1358 N N . TYR B 1 45 ? 71.371 27.767 48.386 1.00 23.61 116 TYR B N 1
ATOM 1359 C CA . TYR B 1 45 ? 72.070 28.402 47.280 1.00 23.31 116 TYR B CA 1
ATOM 1360 C C . TYR B 1 45 ? 71.778 27.691 45.929 1.00 23.49 116 TYR B C 1
ATOM 1361 O O . TYR B 1 45 ? 71.539 28.385 44.896 1.00 22.14 116 TYR B O 1
ATOM 1370 N N . VAL B 1 46 ? 71.828 26.330 45.939 1.00 22.36 117 VAL B N 1
ATOM 1371 C CA . VAL B 1 46 ? 71.765 25.602 44.649 1.00 23.09 117 VAL B CA 1
ATOM 1372 C C . VAL B 1 46 ? 70.303 25.500 44.213 1.00 24.30 117 VAL B C 1
ATOM 1373 O O . VAL B 1 46 ? 70.003 25.392 43.044 1.00 24.53 117 VAL B O 1
ATOM 1377 N N . MET B 1 47 ? 69.382 25.596 45.157 1.00 24.38 118 MET B N 1
ATOM 1378 C CA . MET B 1 47 ? 67.974 25.654 44.727 1.00 25.99 118 MET B CA 1
ATOM 1379 C C . MET B 1 47 ? 67.665 27.036 44.092 1.00 25.70 118 MET B C 1
ATOM 1380 O O . MET B 1 47 ? 66.901 27.135 43.116 1.00 24.23 118 MET B O 1
ATOM 1385 N N . ASN B 1 48 ? 68.249 28.097 44.651 1.00 24.41 119 ASN B N 1
ATOM 1386 C CA . ASN B 1 48 ? 68.192 29.415 44.002 1.00 23.95 119 ASN B CA 1
ATOM 1387 C C . ASN B 1 48 ? 68.787 29.396 42.600 1.00 23.33 119 ASN B C 1
ATOM 1388 O O . ASN B 1 48 ? 68.237 29.980 41.683 1.00 24.16 119 ASN B O 1
ATOM 1393 N N . ALA B 1 49 ? 69.922 28.730 42.437 1.00 22.26 120 ALA B N 1
ATOM 1394 C CA . ALA B 1 49 ? 70.524 28.579 41.099 1.00 23.12 120 ALA B CA 1
ATOM 1395 C C . ALA B 1 49 ? 69.613 27.706 40.191 1.00 24.17 120 ALA B C 1
ATOM 1396 O O . ALA B 1 49 ? 69.396 28.004 39.008 1.00 23.86 120 ALA B O 1
ATOM 1398 N N . ASP B 1 50 ? 69.080 26.647 40.761 1.00 23.68 121 ASP B N 1
ATOM 1399 C CA . ASP B 1 50 ? 68.148 25.789 39.975 1.00 25.50 121 ASP B CA 1
ATOM 1400 C C . ASP B 1 50 ? 66.929 26.585 39.411 1.00 26.70 121 ASP B C 1
ATOM 1401 O O . ASP B 1 50 ? 66.626 26.575 38.171 1.00 26.19 121 ASP B O 1
ATOM 1406 N N . ASN B 1 51 ? 66.275 27.332 40.298 1.00 28.13 122 ASN B N 1
ATOM 1407 C CA . ASN B 1 51 ? 65.197 28.229 39.927 1.00 28.25 122 ASN B CA 1
ATOM 1408 C C . ASN B 1 51 ? 65.586 29.161 38.776 1.00 28.30 122 ASN B C 1
ATOM 1409 O O . ASN B 1 51 ? 64.806 29.363 37.828 1.00 28.09 122 ASN B O 1
ATOM 1414 N N . ALA B 1 52 ? 66.757 29.768 38.857 1.00 26.82 123 ALA B N 1
ATOM 1415 C CA . ALA B 1 52 ? 67.169 30.705 37.821 1.00 27.31 123 ALA B CA 1
ATOM 1416 C C . ALA B 1 52 ? 67.308 30.080 36.426 1.00 27.78 123 ALA B C 1
ATOM 1417 O O . ALA B 1 52 ? 67.290 30.817 35.407 1.00 27.53 123 ALA B O 1
ATOM 1419 N N . TYR B 1 53 ? 67.588 28.779 36.388 1.00 28.19 124 TYR B N 1
ATOM 1420 C CA . TYR B 1 53 ? 67.677 28.027 35.105 1.00 30.69 124 TYR B CA 1
ATOM 1421 C C . TYR B 1 53 ? 66.433 27.159 34.847 1.00 32.71 124 TYR B C 1
ATOM 1422 O O . TYR B 1 53 ? 66.377 26.457 33.866 1.00 35.01 124 TYR B O 1
ATOM 1431 N N . GLY B 1 54 ? 65.449 27.187 35.729 1.00 33.24 125 GLY B N 1
ATOM 1432 C CA . GLY B 1 54 ? 64.185 26.492 35.480 1.00 35.13 125 GLY B CA 1
ATOM 1433 C C . GLY B 1 54 ? 64.360 24.979 35.436 1.00 36.44 125 GLY B C 1
ATOM 1434 O O . GLY B 1 54 ? 63.801 24.311 34.554 1.00 36.64 125 GLY B O 1
ATOM 1435 N N . LYS B 1 55 ? 65.100 24.411 36.389 1.00 34.28 126 LYS B N 1
ATOM 1436 C CA . LYS B 1 55 ? 65.452 23.007 36.307 1.00 34.67 126 LYS B CA 1
ATOM 1437 C C . LYS B 1 55 ? 64.667 22.077 37.241 1.00 35.24 126 LYS B C 1
ATOM 1438 O O . LYS B 1 55 ? 65.012 20.910 37.385 1.00 34.63 126 LYS B O 1
ATOM 1444 N N . GLY B 1 56 ? 63.619 22.604 37.866 1.00 35.64 127 GLY B N 1
ATOM 1445 C CA . GLY B 1 56 ? 62.787 21.848 38.800 1.00 37.96 127 GLY B CA 1
ATOM 1446 C C . GLY B 1 56 ? 63.507 20.975 39.844 1.00 38.40 127 GLY B C 1
ATOM 1447 O O . GLY B 1 56 ? 63.015 19.872 40.150 1.00 39.33 127 GLY B O 1
ATOM 1448 N N . GLY B 1 57 ? 64.655 21.433 40.366 1.00 35.52 128 GLY B N 1
ATOM 1449 C CA . GLY B 1 57 ? 65.352 20.753 41.451 1.00 34.62 128 GLY B CA 1
ATOM 1450 C C . GLY B 1 57 ? 66.497 19.825 41.032 1.00 35.40 128 GLY B C 1
ATOM 1451 O O . GLY B 1 57 ? 67.394 19.487 41.851 1.00 35.05 128 GLY B O 1
ATOM 1452 N N . ASP B 1 58 ? 66.466 19.386 39.773 1.00 33.88 129 ASP B N 1
ATOM 1453 C CA . ASP B 1 58 ? 67.453 18.458 39.315 1.00 34.96 129 ASP B CA 1
ATOM 1454 C C . ASP B 1 58 ? 68.846 19.074 39.235 1.00 32.51 129 ASP B C 1
ATOM 1455 O O . ASP B 1 58 ? 69.814 18.432 39.578 1.00 32.84 129 ASP B O 1
ATOM 1460 N N . PHE B 1 59 ? 68.925 20.317 38.786 1.00 31.81 130 PHE B N 1
ATOM 1461 C CA . PHE B 1 59 ? 70.219 21.021 38.710 1.00 31.09 130 PHE B CA 1
ATOM 1462 C C . PHE B 1 59 ? 70.757 21.266 40.148 1.00 29.86 130 PHE B C 1
ATOM 1463 O O . PHE B 1 59 ? 71.958 21.143 40.396 1.00 30.43 130 PHE B O 1
ATOM 1471 N N . ALA B 1 60 ? 69.881 21.594 41.102 1.00 28.77 131 ALA B N 1
ATOM 1472 C CA . ALA B 1 60 ? 70.310 21.589 42.515 1.00 29.32 131 ALA B CA 1
ATOM 1473 C C . ALA B 1 60 ? 71.105 20.314 42.973 1.00 29.19 131 ALA B C 1
ATOM 1474 O O . ALA B 1 60 ? 72.110 20.421 43.714 1.00 29.48 131 ALA B O 1
ATOM 1476 N N . LEU B 1 61 ? 70.677 19.111 42.547 1.00 28.90 132 LEU B N 1
ATOM 1477 C CA . LEU B 1 61 ? 71.447 17.845 42.852 1.00 29.03 132 LEU B CA 1
ATOM 1478 C C . LEU B 1 61 ? 72.780 17.802 42.170 1.00 28.78 132 LEU B C 1
ATOM 1479 O O . LEU B 1 61 ? 73.800 17.375 42.745 1.00 30.12 132 LEU B O 1
ATOM 1484 N N . LEU B 1 62 ? 72.808 18.245 40.926 1.00 27.65 133 LEU B N 1
ATOM 1485 C CA . LEU B 1 62 ? 74.046 18.316 40.253 1.00 27.17 133 LEU B CA 1
ATOM 1486 C C . LEU B 1 62 ? 75.018 19.325 40.913 1.00 26.28 133 LEU B C 1
ATOM 1487 O O . LEU B 1 62 ? 76.170 19.008 41.161 1.00 27.16 133 LEU B O 1
ATOM 1492 N N . LEU B 1 63 ? 74.546 20.532 41.206 1.00 25.47 134 LEU B N 1
ATOM 1493 C CA . LEU B 1 63 ? 75.401 21.486 41.874 1.00 24.71 134 LEU B CA 1
ATOM 1494 C C . LEU B 1 63 ? 75.846 21.002 43.210 1.00 25.28 134 LEU B C 1
ATOM 1495 O O . LEU B 1 63 ? 76.981 21.272 43.596 1.00 26.29 134 LEU B O 1
ATOM 1500 N N . SER B 1 64 ? 74.973 20.282 43.937 1.00 26.03 135 SER B N 1
ATOM 1501 C CA . SER B 1 64 ? 75.364 19.686 45.230 1.00 27.49 135 SER B CA 1
ATOM 1502 C C . SER B 1 64 ? 76.605 18.784 45.099 1.00 26.61 135 SER B C 1
ATOM 1503 O O . SER B 1 64 ? 77.608 18.876 45.902 1.00 27.52 135 SER B O 1
ATOM 1506 N N . ALA B 1 65 ? 76.554 17.943 44.056 1.00 27.10 136 ALA B N 1
ATOM 1507 C CA . ALA B 1 65 ? 77.633 16.991 43.768 1.00 27.56 136 ALA B CA 1
ATOM 1508 C C . ALA B 1 65 ? 78.884 17.774 43.366 1.00 27.28 136 ALA B C 1
ATOM 1509 O O . ALA B 1 65 ? 79.988 17.422 43.778 1.00 25.42 136 ALA B O 1
ATOM 1511 N N . VAL B 1 66 ? 78.693 18.885 42.635 1.00 27.40 137 VAL B N 1
ATOM 1512 C CA . VAL B 1 66 ? 79.878 19.687 42.213 1.00 25.91 137 VAL B CA 1
ATOM 1513 C C . VAL B 1 66 ? 80.533 20.387 43.404 1.00 26.35 137 VAL B C 1
ATOM 1514 O O . VAL B 1 66 ? 81.769 20.341 43.590 1.00 26.24 137 VAL B O 1
ATOM 1518 N N . ILE B 1 67 ? 79.720 20.952 44.258 1.00 25.37 138 ILE B N 1
ATOM 1519 C CA . ILE B 1 67 ? 80.250 21.638 45.427 1.00 26.03 138 ILE B CA 1
ATOM 1520 C C . ILE B 1 67 ? 80.942 20.658 46.392 1.00 28.60 138 ILE B C 1
ATOM 1521 O O . ILE B 1 67 ? 82.019 20.981 46.922 1.00 30.04 138 ILE B O 1
ATOM 1526 N N . LYS B 1 68 ? 80.383 19.453 46.526 1.00 30.24 139 LYS B N 1
ATOM 1527 C CA . LYS B 1 68 ? 80.940 18.427 47.434 1.00 30.44 139 LYS B CA 1
ATOM 1528 C C . LYS B 1 68 ? 82.324 18.002 46.951 1.00 31.92 139 LYS B C 1
ATOM 1529 O O . LYS B 1 68 ? 83.255 17.838 47.734 1.00 32.18 139 LYS B O 1
ATOM 1535 N N . LYS B 1 69 ? 82.435 17.870 45.647 1.00 31.76 140 LYS B N 1
ATOM 1536 C CA . LYS B 1 69 ? 83.689 17.568 44.973 1.00 32.65 140 LYS B CA 1
ATOM 1537 C C . LYS B 1 69 ? 84.684 18.723 45.027 1.00 32.86 140 LYS B C 1
ATOM 1538 O O . LYS B 1 69 ? 85.867 18.519 45.333 1.00 31.22 140 LYS B O 1
ATOM 1544 N N . GLU B 1 70 ? 84.219 19.933 44.706 1.00 31.47 141 GLU B N 1
ATOM 1545 C CA . GLU B 1 70 ? 85.138 21.080 44.636 1.00 31.78 141 GLU B CA 1
ATOM 1546 C C . GLU B 1 70 ? 85.689 21.580 45.974 1.00 31.96 141 GLU B C 1
ATOM 1547 O O . GLU B 1 70 ? 86.857 21.958 46.024 1.00 31.68 141 GLU B O 1
ATOM 1553 N N . SER B 1 71 ? 84.865 21.632 47.041 1.00 31.01 142 SER B N 1
ATOM 1554 C CA . SER B 1 71 ? 85.265 22.389 48.239 1.00 31.15 142 SER B CA 1
ATOM 1555 C C . SER B 1 71 ? 84.828 21.649 49.466 1.00 32.92 142 SER B C 1
ATOM 1556 O O . SER B 1 71 ? 84.977 22.148 50.596 1.00 33.92 142 SER B O 1
ATOM 1559 N N . TYR B 1 72 ? 84.197 20.498 49.250 1.00 34.52 143 TYR B N 1
ATOM 1560 C CA . TYR B 1 72 ? 83.484 19.801 50.318 1.00 35.55 143 TYR B CA 1
ATOM 1561 C C . TYR B 1 72 ? 82.547 20.734 51.113 1.00 33.46 143 TYR B C 1
ATOM 1562 O O . TYR B 1 72 ? 82.546 20.749 52.346 1.00 33.42 143 TYR B O 1
ATOM 1571 N N . PHE B 1 73 ? 81.773 21.529 50.388 1.00 32.34 144 PHE B N 1
ATOM 1572 C CA . PHE B 1 73 ? 80.837 22.469 51.001 1.00 31.08 144 PHE B CA 1
ATOM 1573 C C . PHE B 1 73 ? 81.553 23.557 51.741 1.00 31.15 144 PHE B C 1
ATOM 1574 O O . PHE B 1 73 ? 81.000 24.134 52.663 1.00 30.87 144 PHE B O 1
ATOM 1582 N N . GLY B 1 74 ? 82.761 23.893 51.314 1.00 30.30 145 GLY B N 1
ATOM 1583 C CA . GLY B 1 74 ? 83.490 24.922 52.038 1.00 32.96 145 GLY B CA 1
ATOM 1584 C C . GLY B 1 74 ? 84.384 24.337 53.122 1.00 35.75 145 GLY B C 1
ATOM 1585 O O . GLY B 1 74 ? 85.317 25.031 53.556 1.00 36.37 145 GLY B O 1
ATOM 1586 N N . ASP B 1 75 ? 84.161 23.069 53.518 1.00 35.69 146 ASP B N 1
ATOM 1587 C CA . ASP B 1 75 ? 84.983 22.494 54.586 1.00 38.67 146 ASP B CA 1
ATOM 1588 C C . ASP B 1 75 ? 86.285 21.870 54.125 1.00 38.49 146 ASP B C 1
ATOM 1589 O O . ASP B 1 75 ? 87.150 21.582 54.965 1.00 38.65 146 ASP B O 1
ATOM 1594 N N . GLY B 1 76 ? 86.420 21.617 52.822 1.00 37.29 147 GLY B N 1
ATOM 1595 C CA . GLY B 1 76 ? 87.517 20.802 52.334 1.00 37.30 147 GLY B CA 1
ATOM 1596 C C . GLY B 1 76 ? 88.661 21.573 51.737 1.00 37.50 147 GLY B C 1
ATOM 1597 O O . GLY B 1 76 ? 89.380 21.011 50.932 1.00 37.87 147 GLY B O 1
ATOM 1598 N N . LEU B 1 77 ? 88.844 22.844 52.117 1.00 36.91 148 LEU B N 1
ATOM 1599 C CA . LEU B 1 77 ? 89.823 23.739 51.469 1.00 36.92 148 LEU B CA 1
ATOM 1600 C C . LEU B 1 77 ? 91.058 24.241 52.254 1.00 38.76 148 LEU B C 1
ATOM 1601 O O . LEU B 1 77 ? 91.967 24.790 51.617 1.00 38.36 148 LEU B O 1
ATOM 1606 N N . SER B 1 78 ? 91.080 24.140 53.593 1.00 40.39 149 SER B N 1
ATOM 1607 C CA . SER B 1 78 ? 92.258 24.535 54.390 1.00 43.53 149 SER B CA 1
ATOM 1608 C C . SER B 1 78 ? 93.575 24.034 53.792 1.00 42.51 149 SER B C 1
ATOM 1609 O O . SER B 1 78 ? 93.719 22.854 53.432 1.00 42.15 149 SER B O 1
ATOM 1612 N N . GLY B 1 79 ? 94.534 24.935 53.704 1.00 42.75 150 GLY B N 1
ATOM 1613 C CA . GLY B 1 79 ? 95.831 24.545 53.139 1.00 43.21 150 GLY B CA 1
ATOM 1614 C C . GLY B 1 79 ? 95.914 24.352 51.623 1.00 42.69 150 GLY B C 1
ATOM 1615 O O . GLY B 1 79 ? 96.980 24.058 51.131 1.00 43.37 150 GLY B O 1
ATOM 1616 N N . SER B 1 80 ? 94.841 24.502 50.849 1.00 40.57 151 SER B N 1
ATOM 1617 C CA . SER B 1 80 ? 95.067 24.527 49.398 1.00 39.61 151 SER B CA 1
ATOM 1618 C C . SER B 1 80 ? 95.404 25.928 48.882 1.00 38.22 151 SER B C 1
ATOM 1619 O O . SER B 1 80 ? 94.863 26.933 49.373 1.00 37.87 151 SER B O 1
ATOM 1622 N N . PRO B 1 81 ? 96.229 25.993 47.824 1.00 37.13 152 PRO B N 1
ATOM 1623 C CA . PRO B 1 81 ? 96.523 27.273 47.190 1.00 35.84 152 PRO B CA 1
ATOM 1624 C C . PRO B 1 81 ? 95.288 27.866 46.513 1.00 33.93 152 PRO B C 1
ATOM 1625 O O . PRO B 1 81 ? 95.295 29.030 46.207 1.00 33.27 152 PRO B O 1
ATOM 1629 N N . SER B 1 82 ? 94.244 27.074 46.268 1.00 31.99 153 SER B N 1
ATOM 1630 C CA . SER B 1 82 ? 93.014 27.621 45.689 1.00 30.18 153 SER B CA 1
ATOM 1631 C C . SER B 1 82 ? 91.873 27.885 46.707 1.00 29.88 153 SER B C 1
ATOM 1632 O O . SER B 1 82 ? 90.711 28.040 46.313 1.00 27.21 153 SER B O 1
ATOM 1635 N N . ALA B 1 83 ? 92.223 27.952 48.006 1.00 28.36 154 ALA B N 1
ATOM 1636 C CA . ALA B 1 83 ? 91.232 27.925 49.050 1.00 27.31 154 ALA B CA 1
ATOM 1637 C C . ALA B 1 83 ? 90.315 29.164 48.854 1.00 25.99 154 ALA B C 1
ATOM 1638 O O . ALA B 1 83 ? 89.110 29.055 48.983 1.00 25.39 154 ALA B O 1
ATOM 1640 N N . GLY B 1 84 ? 90.911 30.285 48.424 1.00 25.16 155 GLY B N 1
ATOM 1641 C CA . GLY B 1 84 ? 90.242 31.577 48.251 1.00 25.16 155 GLY B CA 1
ATOM 1642 C C . GLY B 1 84 ? 89.251 31.593 47.083 1.00 26.97 155 GLY B C 1
ATOM 1643 O O . GLY B 1 84 ? 88.585 32.614 46.881 1.00 26.74 155 GLY B O 1
ATOM 1644 N N . ASP B 1 85 ? 89.188 30.522 46.277 1.00 26.30 156 ASP B N 1
ATOM 1645 C CA . ASP B 1 85 ? 88.292 30.524 45.121 1.00 26.68 156 ASP B CA 1
ATOM 1646 C C . ASP B 1 85 ? 86.864 30.116 45.468 1.00 25.53 156 ASP B C 1
ATOM 1647 O O . ASP B 1 85 ? 86.057 30.057 44.577 1.00 24.67 156 ASP B O 1
ATOM 1652 N N . GLY B 1 86 ? 86.601 29.748 46.728 1.00 25.25 157 GLY B N 1
ATOM 1653 C CA . GLY B 1 86 ? 85.227 29.536 47.183 1.00 25.65 157 GLY B CA 1
ATOM 1654 C C . GLY B 1 86 ? 84.605 28.184 46.821 1.00 25.60 157 GLY B C 1
ATOM 1655 O O . GLY B 1 86 ? 85.308 27.229 46.416 1.00 25.92 157 GLY B O 1
ATOM 1656 N N . LEU B 1 87 ? 83.281 28.137 46.896 1.00 25.12 158 LEU B N 1
ATOM 1657 C CA . LEU B 1 87 ? 82.576 26.908 46.921 1.00 25.72 158 LEU B CA 1
ATOM 1658 C C . LEU B 1 87 ? 82.645 26.123 45.615 1.00 25.60 158 LEU B C 1
ATOM 1659 O O . LEU B 1 87 ? 82.558 24.893 45.657 1.00 25.92 158 LEU B O 1
ATOM 1664 N N . MET B 1 88 ? 82.692 26.822 44.492 1.00 25.89 159 MET B N 1
ATOM 1665 C CA . MET B 1 88 ? 82.752 26.129 43.191 1.00 27.27 159 MET B CA 1
ATOM 1666 C C . MET B 1 88 ? 84.127 26.157 42.549 1.00 27.10 159 MET B C 1
ATOM 1667 O O . MET B 1 88 ? 84.306 25.723 41.380 1.00 28.24 159 MET B O 1
ATOM 1672 N N . GLN B 1 89 ? 85.114 26.560 43.361 1.00 26.60 160 GLN B N 1
ATOM 1673 C CA . GLN B 1 89 ? 86.516 26.680 42.933 1.00 25.10 160 GLN B CA 1
ATOM 1674 C C . GLN B 1 89 ? 86.673 27.306 41.565 1.00 25.55 160 GLN B C 1
ATOM 1675 O O . GLN B 1 89 ? 87.574 26.922 40.819 1.00 24.97 160 GLN B O 1
ATOM 1681 N N . VAL B 1 90 ? 85.895 28.335 41.239 1.00 24.25 161 VAL B N 1
ATOM 1682 C CA . VAL B 1 90 ? 86.151 29.056 40.003 1.00 25.48 161 VAL B CA 1
ATOM 1683 C C . VAL B 1 90 ? 87.433 29.918 40.145 1.00 26.90 161 VAL B C 1
ATOM 1684 O O . VAL B 1 90 ? 87.514 30.733 41.030 1.00 25.90 161 VAL B O 1
ATOM 1688 N N . GLU B 1 91 ? 88.414 29.730 39.243 1.00 27.69 162 GLU B N 1
ATOM 1689 C CA . GLU B 1 91 ? 89.731 30.406 39.346 1.00 28.34 162 GLU B CA 1
ATOM 1690 C C . GLU B 1 91 ? 89.555 31.896 39.107 1.00 28.42 162 GLU B C 1
ATOM 1691 O O . GLU B 1 91 ? 88.663 32.287 38.369 1.00 28.49 162 GLU B O 1
ATOM 1697 N N . PRO B 1 92 ? 90.428 32.743 39.684 1.00 28.80 163 PRO B N 1
ATOM 1698 C CA . PRO B 1 92 ? 90.186 34.198 39.553 1.00 29.21 163 PRO B CA 1
ATOM 1699 C C . PRO B 1 92 ? 90.069 34.727 38.099 1.00 29.62 163 PRO B C 1
ATOM 1700 O O . PRO B 1 92 ? 89.219 35.616 37.802 1.00 29.72 163 PRO B O 1
ATOM 1704 N N . ASN B 1 93 ? 90.904 34.239 37.191 1.00 28.92 164 ASN B N 1
ATOM 1705 C CA . ASN B 1 93 ? 90.867 34.747 35.824 1.00 30.73 164 ASN B CA 1
ATOM 1706 C C . ASN B 1 93 ? 89.563 34.339 35.170 1.00 29.91 164 ASN B C 1
ATOM 1707 O O . ASN B 1 93 ? 89.016 35.076 34.363 1.00 30.24 164 ASN B O 1
ATOM 1712 N N . THR B 1 94 ? 89.103 33.135 35.484 1.00 28.71 165 THR B N 1
ATOM 1713 C CA . THR B 1 94 ? 87.801 32.678 35.010 1.00 29.12 165 THR B CA 1
ATOM 1714 C C . THR B 1 94 ? 86.672 33.571 35.610 1.00 28.45 165 THR B C 1
ATOM 1715 O O . THR B 1 94 ? 85.849 34.075 34.851 1.00 29.73 165 THR B O 1
ATOM 1719 N N . ARG B 1 95 ? 86.651 33.809 36.929 1.00 26.29 166 ARG B N 1
ATOM 1720 C CA . ARG B 1 95 ? 85.632 34.721 37.480 1.00 26.71 166 ARG B CA 1
ATOM 1721 C C . ARG B 1 95 ? 85.588 36.053 36.729 1.00 27.56 166 ARG B C 1
ATOM 1722 O O . ARG B 1 95 ? 84.510 36.588 36.378 1.00 26.06 166 ARG B O 1
ATOM 1730 N N . ASN B 1 96 ? 86.778 36.617 36.542 1.00 29.95 167 ASN B N 1
ATOM 1731 C CA . ASN B 1 96 ? 86.912 37.897 35.845 1.00 32.45 167 ASN B CA 1
ATOM 1732 C C . ASN B 1 96 ? 86.330 37.815 34.391 1.00 31.93 167 ASN B C 1
ATOM 1733 O O . ASN B 1 96 ? 85.641 38.747 33.940 1.00 33.27 167 ASN B O 1
ATOM 1738 N N . ALA B 1 97 ? 86.646 36.737 33.674 1.00 31.36 168 ALA B N 1
ATOM 1739 C CA . ALA B 1 97 ? 86.144 36.542 32.306 1.00 31.33 168 ALA B CA 1
ATOM 1740 C C . ALA B 1 97 ? 84.611 36.533 32.267 1.00 30.77 168 ALA B C 1
ATOM 1741 O O . ALA B 1 97 ? 84.038 36.836 31.204 1.00 30.72 168 ALA B O 1
ATOM 1743 N N . TYR B 1 98 ? 83.963 36.069 33.348 1.00 29.35 169 TYR B N 1
ATOM 1744 C CA . TYR B 1 98 ? 82.485 35.880 33.334 1.00 28.75 169 TYR B CA 1
ATOM 1745 C C . TYR B 1 98 ? 81.726 37.022 34.037 1.00 26.82 169 TYR B C 1
ATOM 1746 O O . TYR B 1 98 ? 80.519 36.908 34.183 1.00 26.25 169 TYR B O 1
ATOM 1755 N N . LEU B 1 99 ? 82.404 38.103 34.432 1.00 26.08 170 LEU B N 1
ATOM 1756 C CA . LEU B 1 99 ? 81.688 39.172 35.192 1.00 26.07 170 LEU B CA 1
ATOM 1757 C C . LEU B 1 99 ? 80.509 39.779 34.422 1.00 27.04 170 LEU B C 1
ATOM 1758 O O . LEU B 1 99 ? 79.430 40.038 35.016 1.00 25.91 170 LEU B O 1
ATOM 1763 N N . SER B 1 100 ? 80.677 40.076 33.131 1.00 28.18 171 SER B N 1
ATOM 1764 C CA . SER B 1 100 ? 79.544 40.750 32.471 1.00 30.34 171 SER B CA 1
ATOM 1765 C C . SER B 1 100 ? 78.439 39.741 32.230 1.00 29.09 171 SER B C 1
ATOM 1766 O O . SER B 1 100 ? 77.262 40.069 32.371 1.00 29.54 171 SER B O 1
ATOM 1769 N N . GLN B 1 101 ? 78.783 38.486 31.928 1.00 27.67 172 GLN B N 1
ATOM 1770 C CA . GLN B 1 101 ? 77.731 37.460 31.845 1.00 28.12 172 GLN B CA 1
ATOM 1771 C C . GLN B 1 101 ? 76.988 37.233 33.192 1.00 27.08 172 GLN B C 1
ATOM 1772 O O . GLN B 1 101 ? 75.767 37.088 33.228 1.00 26.11 172 GLN B O 1
ATOM 1778 N N . PHE B 1 102 ? 77.718 37.268 34.295 1.00 24.55 173 PHE B N 1
ATOM 1779 C CA . PHE B 1 102 ? 77.089 37.149 35.640 1.00 22.97 173 PHE B CA 1
ATOM 1780 C C . PHE B 1 102 ? 76.075 38.290 35.868 1.00 23.05 173 PHE B C 1
ATOM 1781 O O . PHE B 1 102 ? 74.922 38.064 36.253 1.00 22.52 173 PHE B O 1
ATOM 1789 N N . SER B 1 103 ? 76.540 39.508 35.624 1.00 23.46 174 SER B N 1
ATOM 1790 C CA . SER B 1 103 ? 75.750 40.669 35.890 1.00 25.79 174 SER B CA 1
ATOM 1791 C C . SER B 1 103 ? 74.487 40.671 34.979 1.00 27.49 174 SER B C 1
ATOM 1792 O O . SER B 1 103 ? 73.380 41.074 35.395 1.00 25.63 174 SER B O 1
ATOM 1795 N N . ALA B 1 104 ? 74.648 40.190 33.747 1.00 27.19 175 ALA B N 1
ATOM 1796 C CA . ALA B 1 104 ? 73.509 40.088 32.859 1.00 26.87 175 ALA B CA 1
ATOM 1797 C C . ALA B 1 104 ? 72.503 38.995 33.296 1.00 27.74 175 ALA B C 1
ATOM 1798 O O . ALA B 1 104 ? 71.264 39.199 33.222 1.00 29.25 175 ALA B O 1
ATOM 1800 N N . LYS B 1 105 ? 73.014 37.845 33.727 1.00 26.06 176 LYS B N 1
ATOM 1801 C CA . LYS B 1 105 ? 72.154 36.764 34.146 1.00 25.42 176 LYS B CA 1
ATOM 1802 C C . LYS B 1 105 ? 71.383 37.009 35.454 1.00 24.72 176 LYS B C 1
ATOM 1803 O O . LYS B 1 105 ? 70.171 36.654 35.589 1.00 25.82 176 LYS B O 1
ATOM 1809 N N . TYR B 1 106 ? 72.054 37.626 36.416 1.00 24.03 177 TYR B N 1
ATOM 1810 C CA . TYR B 1 106 ? 71.551 37.743 37.789 1.00 23.39 177 TYR B CA 1
ATOM 1811 C C . TYR B 1 106 ? 71.146 39.140 38.227 1.00 24.74 177 TYR B C 1
ATOM 1812 O O . TYR B 1 106 ? 70.478 39.319 39.247 1.00 24.65 177 TYR B O 1
ATOM 1821 N N . GLY B 1 107 ? 71.566 40.154 37.474 1.00 24.54 178 GLY B N 1
ATOM 1822 C CA . GLY B 1 107 ? 71.080 41.468 37.745 1.00 24.86 178 GLY B CA 1
ATOM 1823 C C . GLY B 1 107 ? 71.833 42.210 38.840 1.00 24.71 178 GLY B C 1
ATOM 1824 O O . GLY B 1 107 ? 71.457 43.293 39.176 1.00 24.28 178 GLY B O 1
ATOM 1825 N N . HIS B 1 108 ? 72.887 41.630 39.402 1.00 23.87 179 HIS B N 1
ATOM 1826 C CA . HIS B 1 108 ? 73.832 42.430 40.210 1.00 22.59 179 HIS B CA 1
ATOM 1827 C C . HIS B 1 108 ? 75.295 42.033 39.906 1.00 22.53 179 HIS B C 1
ATOM 1828 O O . HIS B 1 108 ? 75.550 41.002 39.301 1.00 21.31 179 HIS B O 1
ATOM 1835 N N . ALA B 1 109 ? 76.233 42.839 40.355 1.00 21.88 180 ALA B N 1
ATOM 1836 C CA . ALA B 1 109 ? 77.688 42.557 40.104 1.00 23.19 180 ALA B CA 1
ATOM 1837 C C . ALA B 1 109 ? 78.133 41.402 41.003 1.00 21.53 180 ALA B C 1
ATOM 1838 O O . ALA B 1 109 ? 77.729 41.302 42.176 1.00 21.83 180 ALA B O 1
ATOM 1840 N N . TYR B 1 110 ? 78.936 40.508 40.445 1.00 22.10 181 TYR B N 1
ATOM 1841 C CA . TYR B 1 110 ? 79.486 39.434 41.201 1.00 19.48 181 TYR B CA 1
ATOM 1842 C C . TYR B 1 110 ? 80.167 39.921 42.482 1.00 20.42 181 TYR B C 1
ATOM 1843 O O . TYR B 1 110 ? 81.030 40.798 42.425 1.00 20.30 181 TYR B O 1
ATOM 1852 N N . ASN B 1 111 ? 79.806 39.310 43.618 1.00 19.78 182 ASN B N 1
ATOM 1853 C CA . ASN B 1 111 ? 80.496 39.554 44.904 1.00 19.94 182 ASN B CA 1
ATOM 1854 C C . ASN B 1 111 ? 81.074 38.254 45.417 1.00 19.91 182 ASN B C 1
ATOM 1855 O O . ASN B 1 111 ? 80.346 37.393 45.913 1.00 21.28 182 ASN B O 1
ATOM 1860 N N . HIS B 1 112 ? 82.390 38.100 45.318 1.00 21.17 183 HIS B N 1
ATOM 1861 C CA . HIS B 1 112 ? 83.058 36.826 45.660 1.00 21.49 183 HIS B CA 1
ATOM 1862 C C . HIS B 1 112 ? 82.870 36.536 47.140 1.00 20.90 183 HIS B C 1
ATOM 1863 O O . HIS B 1 112 ? 82.939 35.380 47.517 1.00 20.90 183 HIS B O 1
ATOM 1870 N N . SER B 1 113 ? 82.604 37.558 47.982 1.00 19.27 184 SER B N 1
ATOM 1871 C CA . SER B 1 113 ? 82.430 37.324 49.420 1.00 20.73 184 SER B CA 1
ATOM 1872 C C . SER B 1 113 ? 81.027 36.741 49.700 1.00 21.45 184 SER B C 1
ATOM 1873 O O . SER B 1 113 ? 80.737 36.313 50.826 1.00 20.30 184 SER B O 1
ATOM 1876 N N . SER B 1 114 ? 80.171 36.709 48.676 1.00 20.50 185 SER B N 1
ATOM 1877 C CA . SER B 1 114 ? 78.848 36.100 48.851 1.00 20.29 185 SER B CA 1
ATOM 1878 C C . SER B 1 114 ? 78.873 34.642 48.398 1.00 19.91 185 SER B C 1
ATOM 1879 O O . SER B 1 114 ? 79.109 34.345 47.207 1.00 19.64 185 SER B O 1
ATOM 1882 N N . GLU B 1 115 ? 78.608 33.696 49.312 1.00 18.78 186 GLU B N 1
ATOM 1883 C CA . GLU B 1 115 ? 78.517 32.318 48.890 1.00 19.48 186 GLU B CA 1
ATOM 1884 C C . GLU B 1 115 ? 77.415 32.048 47.851 1.00 19.91 186 GLU B C 1
ATOM 1885 O O . GLU B 1 115 ? 77.616 31.249 46.933 1.00 19.60 186 GLU B O 1
ATOM 1891 N N . GLN B 1 116 ? 76.272 32.729 47.968 1.00 18.53 187 GLN B N 1
ATOM 1892 C CA . GLN B 1 116 ? 75.218 32.577 46.960 1.00 17.91 187 GLN B CA 1
ATOM 1893 C C . GLN B 1 116 ? 75.762 33.003 45.570 1.00 19.41 187 GLN B C 1
ATOM 1894 O O . GLN B 1 116 ? 75.533 32.327 44.527 1.00 20.13 187 GLN B O 1
ATOM 1900 N N . ASP B 1 117 ? 76.583 34.062 45.541 1.00 17.41 188 ASP B N 1
ATOM 1901 C CA . ASP B 1 117 ? 77.143 34.491 44.251 1.00 18.18 188 ASP B CA 1
ATOM 1902 C C . ASP B 1 117 ? 78.167 33.505 43.744 1.00 16.64 188 ASP B C 1
ATOM 1903 O O . ASP B 1 117 ? 78.236 33.238 42.528 1.00 17.26 188 ASP B O 1
ATOM 1908 N N . GLN B 1 118 ? 78.998 32.973 44.629 1.00 18.86 189 GLN B N 1
ATOM 1909 C CA . GLN B 1 118 ? 79.980 31.944 44.169 1.00 19.28 189 GLN B CA 1
ATOM 1910 C C . GLN B 1 118 ? 79.261 30.849 43.418 1.00 19.84 189 GLN B C 1
ATOM 1911 O O . GLN B 1 118 ? 79.712 30.381 42.353 1.00 21.23 189 GLN B O 1
ATOM 1917 N N . VAL B 1 119 ? 78.138 30.406 44.008 1.00 20.45 190 VAL B N 1
ATOM 1918 C CA . VAL B 1 119 ? 77.303 29.324 43.455 1.00 19.55 190 VAL B CA 1
ATOM 1919 C C . VAL B 1 119 ? 76.623 29.737 42.178 1.00 20.75 190 VAL B C 1
ATOM 1920 O O . VAL B 1 119 ? 76.665 29.006 41.182 1.00 20.48 190 VAL B O 1
ATOM 1924 N N . TYR B 1 120 ? 75.999 30.935 42.171 1.00 21.35 191 TYR B N 1
ATOM 1925 C CA . TYR B 1 120 ? 75.514 31.505 40.923 1.00 20.05 191 TYR B CA 1
ATOM 1926 C C . TYR B 1 120 ? 76.570 31.512 39.817 1.00 20.37 191 TYR B C 1
ATOM 1927 O O . TYR B 1 120 ? 76.239 31.199 38.645 1.00 20.04 191 TYR B O 1
ATOM 1936 N N . MET B 1 121 ? 77.797 31.910 40.169 1.00 20.22 192 MET B N 1
ATOM 1937 C CA . MET B 1 121 ? 78.868 32.104 39.142 1.00 20.05 192 MET B CA 1
ATOM 1938 C C . MET B 1 121 ? 79.284 30.718 38.627 1.00 21.76 192 MET B C 1
ATOM 1939 O O . MET B 1 121 ? 79.344 30.477 37.409 1.00 21.97 192 MET B O 1
ATOM 1944 N N . GLY B 1 122 ? 79.514 29.774 39.529 1.00 23.43 193 GLY B N 1
ATOM 1945 C CA . GLY B 1 122 ? 79.893 28.419 39.073 1.00 24.42 193 GLY B CA 1
ATOM 1946 C C . GLY B 1 122 ? 78.767 27.756 38.228 1.00 24.01 193 GLY B C 1
ATOM 1947 O O . GLY B 1 122 ? 79.064 27.077 37.228 1.00 21.21 193 GLY B O 1
ATOM 1948 N N . SER B 1 123 ? 77.499 27.948 38.660 1.00 24.37 194 SER B N 1
ATOM 1949 C CA . SER B 1 123 ? 76.284 27.451 37.991 1.00 25.12 194 SER B CA 1
ATOM 1950 C C . SER B 1 123 ? 76.169 27.972 36.571 1.00 26.11 194 SER B C 1
ATOM 1951 O O . SER B 1 123 ? 75.837 27.243 35.634 1.00 25.73 194 SER B O 1
ATOM 1954 N N . LEU B 1 124 ? 76.438 29.248 36.419 1.00 23.97 195 LEU B N 1
ATOM 1955 C CA . LEU B 1 124 ? 76.374 29.862 35.120 1.00 24.90 195 LEU B CA 1
ATOM 1956 C C . LEU B 1 124 ? 77.398 29.196 34.173 1.00 24.37 195 LEU B C 1
ATOM 1957 O O . LEU B 1 124 ? 77.107 28.880 32.978 1.00 24.81 195 LEU B O 1
ATOM 1962 N N . ILE B 1 125 ? 78.599 29.031 34.681 1.00 23.74 196 ILE B N 1
ATOM 1963 C CA . ILE B 1 125 ? 79.668 28.469 33.850 1.00 23.63 196 ILE B CA 1
ATOM 1964 C C . ILE B 1 125 ? 79.411 27.023 33.526 1.00 22.95 196 ILE B C 1
ATOM 1965 O O . ILE B 1 125 ? 79.623 26.578 32.377 1.00 25.09 196 ILE B O 1
ATOM 1970 N N . LEU B 1 126 ? 78.996 26.256 34.519 1.00 23.04 197 LEU B N 1
ATOM 1971 C CA . LEU B 1 126 ? 78.662 24.871 34.308 1.00 22.32 197 LEU B CA 1
ATOM 1972 C C . LEU B 1 126 ? 77.545 24.722 33.303 1.00 24.90 197 LEU B C 1
ATOM 1973 O O . LEU B 1 126 ? 77.635 23.891 32.389 1.00 22.93 197 LEU B O 1
ATOM 1978 N N . ASN B 1 127 ? 76.479 25.493 33.466 1.00 24.41 198 ASN B N 1
ATOM 1979 C CA . ASN B 1 127 ? 75.340 25.401 32.518 1.00 25.99 198 ASN B CA 1
ATOM 1980 C C . ASN B 1 127 ? 75.800 25.669 31.087 1.00 28.45 198 ASN B C 1
ATOM 1981 O O . ASN B 1 127 ? 75.406 24.961 30.127 1.00 27.85 198 ASN B O 1
ATOM 1986 N N . GLU B 1 128 ? 76.636 26.700 30.938 1.00 29.80 199 GLU B N 1
ATOM 1987 C CA . GLU B 1 128 ? 77.149 27.024 29.615 1.00 31.55 199 GLU B CA 1
ATOM 1988 C C . GLU B 1 128 ? 77.818 25.781 29.019 1.00 31.14 199 GLU B C 1
ATOM 1989 O O . GLU B 1 128 ? 77.667 25.526 27.839 1.00 31.21 199 GLU B O 1
ATOM 1995 N N . LYS B 1 129 ? 78.545 25.024 29.851 1.00 30.42 200 LYS B N 1
ATOM 1996 C CA . LYS B 1 129 ? 79.375 23.903 29.347 1.00 30.87 200 LYS B CA 1
ATOM 1997 C C . LYS B 1 129 ? 78.446 22.726 29.046 1.00 31.98 200 LYS B C 1
ATOM 1998 O O . LYS B 1 129 ? 78.673 21.986 28.068 1.00 31.69 200 LYS B O 1
ATOM 2004 N N . ILE B 1 130 ? 77.409 22.558 29.880 1.00 31.64 201 ILE B N 1
ATOM 2005 C CA . ILE B 1 130 ? 76.387 21.562 29.605 1.00 32.63 201 ILE B CA 1
ATOM 2006 C C . ILE B 1 130 ? 75.724 21.823 28.244 1.00 34.45 201 ILE B C 1
ATOM 2007 O O . ILE B 1 130 ? 75.615 20.895 27.433 1.00 34.67 201 ILE B O 1
ATOM 2012 N N . VAL B 1 131 ? 75.352 23.076 27.964 1.00 34.84 202 VAL B N 1
ATOM 2013 C CA . VAL B 1 131 ? 74.685 23.379 26.713 1.00 36.15 202 VAL B CA 1
ATOM 2014 C C . VAL B 1 131 ? 75.645 23.211 25.539 1.00 37.07 202 VAL B C 1
ATOM 2015 O O . VAL B 1 131 ? 75.249 22.654 24.528 1.00 39.48 202 VAL B O 1
ATOM 2019 N N . ARG B 1 132 ? 76.884 23.697 25.675 1.00 36.58 203 ARG B N 1
ATOM 2020 C CA . ARG B 1 132 ? 77.843 23.735 24.568 1.00 36.99 203 ARG B CA 1
ATOM 2021 C C . ARG B 1 132 ? 78.246 22.322 24.158 1.00 35.55 203 ARG B C 1
ATOM 2022 O O . ARG B 1 132 ? 78.286 22.020 22.989 1.00 35.79 203 ARG B O 1
ATOM 2030 N N . PHE B 1 133 ? 78.487 21.460 25.140 1.00 34.34 204 PHE B N 1
ATOM 2031 C CA . PHE B 1 133 ? 79.060 20.135 24.895 1.00 33.22 204 PHE B CA 1
ATOM 2032 C C . PHE B 1 133 ? 77.977 19.008 24.932 1.00 33.68 204 PHE B C 1
ATOM 2033 O O . PHE B 1 133 ? 78.320 17.817 24.891 1.00 33.79 204 PHE B O 1
ATOM 2041 N N . GLY B 1 134 ? 76.704 19.413 24.991 1.00 32.26 205 GLY B N 1
ATOM 2042 C CA . GLY B 1 134 ? 75.543 18.549 24.910 1.00 31.63 205 GLY B CA 1
ATOM 2043 C C . GLY B 1 134 ? 75.318 17.393 25.881 1.00 32.29 205 GLY B C 1
ATOM 2044 O O . GLY B 1 134 ? 74.491 16.492 25.633 1.00 31.07 205 GLY B O 1
ATOM 2045 N N . SER B 1 135 ? 75.978 17.418 27.017 1.00 32.14 206 SER B N 1
ATOM 2046 C CA . SER B 1 135 ? 75.519 16.571 28.125 1.00 32.22 206 SER B CA 1
ATOM 2047 C C . SER B 1 135 ? 76.070 17.047 29.445 1.00 31.47 206 SER B C 1
ATOM 2048 O O . SER B 1 135 ? 77.075 17.804 29.511 1.00 30.08 206 SER B O 1
ATOM 2051 N N . ILE B 1 136 ? 75.440 16.537 30.510 1.00 31.61 207 ILE B N 1
ATOM 2052 C CA . ILE B 1 136 ? 75.934 16.756 31.862 1.00 30.84 207 ILE B CA 1
ATOM 2053 C C . ILE B 1 136 ? 77.361 16.282 31.992 1.00 31.15 207 ILE B C 1
ATOM 2054 O O . ILE B 1 136 ? 78.282 17.048 32.437 1.00 29.82 207 ILE B O 1
ATOM 2059 N N . TYR B 1 137 ? 77.582 15.026 31.563 1.00 29.89 208 TYR B N 1
ATOM 2060 C CA . TYR B 1 137 ? 78.897 14.455 31.714 1.00 29.45 208 TYR B CA 1
ATOM 2061 C C . TYR B 1 137 ? 79.976 15.324 31.045 1.00 29.70 208 TYR B C 1
ATOM 2062 O O . TYR B 1 137 ? 80.999 15.668 31.643 1.00 30.29 208 TYR B O 1
ATOM 2071 N N . SER B 1 138 ? 79.756 15.690 29.808 1.00 30.13 209 SER B N 1
ATOM 2072 C CA . SER B 1 138 ? 80.764 16.514 29.180 1.00 30.00 209 SER B CA 1
ATOM 2073 C C . SER B 1 138 ? 80.755 17.935 29.681 1.00 30.05 209 SER B C 1
ATOM 2074 O O . SER B 1 138 ? 81.767 18.607 29.523 1.00 29.92 209 SER B O 1
ATOM 2077 N N . GLY B 1 139 ? 79.620 18.392 30.239 1.00 29.74 210 GLY B N 1
ATOM 2078 C CA . GLY B 1 139 ? 79.592 19.718 30.892 1.00 29.92 210 GLY B CA 1
ATOM 2079 C C . GLY B 1 139 ? 80.604 19.721 32.030 1.00 29.22 210 GLY B C 1
ATOM 2080 O O . GLY B 1 139 ? 81.406 20.653 32.179 1.00 29.00 210 GLY B O 1
ATOM 2081 N N . LEU B 1 140 ? 80.533 18.672 32.845 1.00 29.11 211 LEU B N 1
ATOM 2082 C CA . LEU B 1 140 ? 81.378 18.549 33.985 1.00 28.31 211 LEU B CA 1
ATOM 2083 C C . LEU B 1 140 ? 82.826 18.501 33.597 1.00 28.70 211 LEU B C 1
ATOM 2084 O O . LEU B 1 140 ? 83.674 19.175 34.217 1.00 27.33 211 LEU B O 1
ATOM 2089 N N . LEU B 1 141 ? 83.126 17.702 32.568 1.00 28.36 212 LEU B N 1
ATOM 2090 C CA . LEU B 1 141 ? 84.495 17.516 32.129 1.00 28.50 212 LEU B CA 1
ATOM 2091 C C . LEU B 1 141 ? 85.049 18.869 31.732 1.00 27.20 212 LEU B C 1
ATOM 2092 O O . LEU B 1 141 ? 86.130 19.193 32.121 1.00 29.42 212 LEU B O 1
ATOM 2097 N N . HIS B 1 142 ? 84.300 19.673 30.997 1.00 28.02 213 HIS B N 1
ATOM 2098 C CA . HIS B 1 142 ? 84.855 20.927 30.565 1.00 28.41 213 HIS B CA 1
ATOM 2099 C C . HIS B 1 142 ? 84.711 22.037 31.626 1.00 28.40 213 HIS B C 1
ATOM 2100 O O . HIS B 1 142 ? 85.428 23.029 31.592 1.00 27.94 213 HIS B O 1
ATOM 2107 N N . TYR B 1 143 ? 83.774 21.850 32.532 1.00 28.90 214 TYR B N 1
ATOM 2108 C CA . TYR B 1 143 ? 83.781 22.703 33.783 1.00 29.00 214 TYR B CA 1
ATOM 2109 C C . TYR B 1 143 ? 85.169 22.632 34.520 1.00 29.11 214 TYR B C 1
ATOM 2110 O O . TYR B 1 143 ? 85.865 23.628 34.683 1.00 27.54 214 TYR B O 1
ATOM 2119 N N . ASN B 1 144 ? 85.583 21.425 34.902 1.00 29.63 215 ASN B N 1
ATOM 2120 C CA . ASN B 1 144 ? 86.849 21.245 35.570 1.00 29.99 215 ASN B CA 1
ATOM 2121 C C . ASN B 1 144 ? 87.987 21.554 34.646 1.00 29.90 215 ASN B C 1
ATOM 2122 O O . ASN B 1 144 ? 88.973 22.156 35.040 1.00 29.84 215 ASN B O 1
ATOM 2127 N N . GLY B 1 145 ? 87.882 21.103 33.389 1.00 30.82 216 GLY B N 1
ATOM 2128 C CA . GLY B 1 145 ? 89.047 21.125 32.564 1.00 31.30 216 GLY B CA 1
ATOM 2129 C C . GLY B 1 145 ? 89.238 22.360 31.711 1.00 30.94 216 GLY B C 1
ATOM 2130 O O . GLY B 1 145 ? 90.326 22.505 31.125 1.00 31.73 216 GLY B O 1
ATOM 2131 N N . GLY B 1 146 ? 88.182 23.172 31.546 1.00 29.48 217 GLY B N 1
ATOM 2132 C CA . GLY B 1 146 ? 88.159 24.245 30.531 1.00 29.57 217 GLY B CA 1
ATOM 2133 C C . GLY B 1 146 ? 87.828 23.719 29.126 1.00 30.21 217 GLY B C 1
ATOM 2134 O O . GLY B 1 146 ? 87.824 22.513 28.912 1.00 29.50 217 GLY B O 1
ATOM 2135 N N . ASP B 1 147 ? 87.510 24.585 28.170 1.00 29.93 218 ASP B N 1
ATOM 2136 C CA . ASP B 1 147 ? 87.155 24.104 26.838 1.00 32.54 218 ASP B CA 1
ATOM 2137 C C . ASP B 1 147 ? 88.334 23.381 26.135 1.00 33.09 218 ASP B C 1
ATOM 2138 O O . ASP B 1 147 ? 88.112 22.545 25.263 1.00 34.54 218 ASP B O 1
ATOM 2143 N N . TYR B 1 148 ? 89.563 23.638 26.529 1.00 31.91 219 TYR B N 1
ATOM 2144 C CA . TYR B 1 148 ? 90.704 23.161 25.743 1.00 33.87 219 TYR B CA 1
ATOM 2145 C C . TYR B 1 148 ? 91.545 22.150 26.492 1.00 33.00 219 TYR B C 1
ATOM 2146 O O . TYR B 1 148 ? 92.737 22.095 26.276 1.00 34.13 219 TYR B O 1
ATOM 2155 N N . TRP B 1 149 ? 90.905 21.383 27.375 1.00 31.53 220 TRP B N 1
ATOM 2156 C CA . TRP B 1 149 ? 91.565 20.399 28.221 1.00 31.69 220 TRP B CA 1
ATOM 2157 C C . TRP B 1 149 ? 92.131 19.257 27.382 1.00 32.43 220 TRP B C 1
ATOM 2158 O O . TRP B 1 149 ? 91.548 18.889 26.381 1.00 30.64 220 TRP B O 1
ATOM 2169 N N . TYR B 1 150 ? 93.218 18.671 27.850 1.00 33.87 221 TYR B N 1
ATOM 2170 C CA . TYR B 1 150 ? 93.785 17.442 27.272 1.00 35.66 221 TYR B CA 1
ATOM 2171 C C . TYR B 1 150 ? 94.395 16.674 28.440 1.00 37.06 221 TYR B C 1
ATOM 2172 O O . TYR B 1 150 ? 94.882 17.301 29.388 1.00 38.51 221 TYR B O 1
ATOM 2181 N N . PRO B 1 151 ? 94.393 15.320 28.393 1.00 38.45 222 PRO B N 1
ATOM 2182 C CA . PRO B 1 151 ? 95.090 14.507 29.424 1.00 39.32 222 PRO B CA 1
ATOM 2183 C C . PRO B 1 151 ? 96.514 15.061 29.578 1.00 40.59 222 PRO B C 1
ATOM 2184 O O . PRO B 1 151 ? 97.231 15.234 28.548 1.00 41.12 222 PRO B O 1
ATOM 2188 N N . GLY B 1 152 ? 96.928 15.361 30.819 1.00 39.77 223 GLY B N 1
ATOM 2189 C CA . GLY B 1 152 ? 98.167 16.115 31.039 1.00 39.19 223 GLY B CA 1
ATOM 2190 C C . GLY B 1 152 ? 98.046 17.627 31.324 1.00 38.04 223 GLY B C 1
ATOM 2191 O O . GLY B 1 152 ? 98.983 18.211 31.842 1.00 37.43 223 GLY B O 1
ATOM 2192 N N . ALA B 1 153 ? 96.909 18.268 31.010 1.00 37.23 224 ALA B N 1
ATOM 2193 C CA . ALA B 1 153 ? 96.752 19.710 31.308 1.00 35.66 224 ALA B CA 1
ATOM 2194 C C . ALA B 1 153 ? 96.945 20.025 32.801 1.00 36.17 224 ALA B C 1
ATOM 2195 O O . ALA B 1 153 ? 96.703 19.172 33.700 1.00 34.32 224 ALA B O 1
ATOM 2197 N N . THR B 1 154 ? 97.395 21.256 33.065 1.00 36.27 225 THR B N 1
ATOM 2198 C CA . THR B 1 154 ? 97.513 21.711 34.442 1.00 36.79 225 THR B CA 1
ATOM 2199 C C . THR B 1 154 ? 96.737 22.991 34.619 1.00 36.12 225 THR B C 1
ATOM 2200 O O . THR B 1 154 ? 96.483 23.684 33.645 1.00 35.51 225 THR B O 1
ATOM 2204 N N . ASP B 1 155 ? 96.361 23.300 35.862 1.00 36.25 226 ASP B N 1
ATOM 2205 C CA . ASP B 1 155 ? 95.538 24.482 36.146 1.00 35.64 226 ASP B CA 1
ATOM 2206 C C . ASP B 1 155 ? 96.401 25.690 36.468 1.00 37.26 226 ASP B C 1
ATOM 2207 O O . ASP B 1 155 ? 97.640 25.593 36.451 1.00 36.95 226 ASP B O 1
ATOM 2212 N N . SER B 1 156 ? 95.768 26.821 36.799 1.00 37.41 227 SER B N 1
ATOM 2213 C CA . SER B 1 156 ? 96.528 28.065 36.985 1.00 38.10 227 SER B CA 1
ATOM 2214 C C . SER B 1 156 ? 97.418 28.053 38.231 1.00 37.83 227 SER B C 1
ATOM 2215 O O . SER B 1 156 ? 98.185 29.012 38.440 1.00 38.55 227 SER B O 1
ATOM 2218 N N . TYR B 1 157 ? 97.267 27.010 39.066 1.00 36.54 228 TYR B N 1
ATOM 2219 C CA . TYR B 1 157 ? 98.086 26.792 40.237 1.00 36.35 228 TYR B CA 1
ATOM 2220 C C . TYR B 1 157 ? 99.156 25.739 39.891 1.00 36.84 228 TYR B C 1
ATOM 2221 O O . TYR B 1 157 ? 99.858 25.275 40.788 1.00 36.11 228 TYR B O 1
ATOM 2230 N N . GLY B 1 158 ? 99.241 25.401 38.596 1.00 36.01 229 GLY B N 1
ATOM 2231 C CA . GLY B 1 158 ? 100.105 24.316 38.076 1.00 37.37 229 GLY B CA 1
ATOM 2232 C C . GLY B 1 158 ? 99.833 22.906 38.627 1.00 37.42 229 GLY B C 1
ATOM 2233 O O . GLY B 1 158 ? 100.734 22.091 38.705 1.00 37.90 229 GLY B O 1
ATOM 2234 N N . ARG B 1 159 ? 98.590 22.602 38.994 1.00 37.20 230 ARG B N 1
ATOM 2235 C CA . ARG B 1 159 ? 98.187 21.277 39.494 1.00 37.07 230 ARG B CA 1
ATOM 2236 C C . ARG B 1 159 ? 97.543 20.448 38.351 1.00 37.28 230 ARG B C 1
ATOM 2237 O O . ARG B 1 159 ? 96.961 21.003 37.430 1.00 36.56 230 ARG B O 1
ATOM 2245 N N . PRO B 1 160 ? 97.631 19.101 38.411 1.00 38.14 231 PRO B N 1
ATOM 2246 C CA . PRO B 1 160 ? 97.085 18.257 37.330 1.00 37.03 231 PRO B CA 1
ATOM 2247 C C . PRO B 1 160 ? 95.570 18.380 37.286 1.00 36.20 231 PRO B C 1
ATOM 2248 O O . PRO B 1 160 ? 94.951 18.387 38.340 1.00 35.80 231 PRO B O 1
ATOM 2252 N N . ILE B 1 161 ? 94.996 18.518 36.097 1.00 34.80 232 ILE B N 1
ATOM 2253 C CA . ILE B 1 161 ? 93.575 18.580 35.924 1.00 34.90 232 ILE B CA 1
ATOM 2254 C C . ILE B 1 161 ? 93.153 17.269 35.333 1.00 35.52 232 ILE B C 1
ATOM 2255 O O . ILE B 1 161 ? 93.422 16.984 34.140 1.00 34.78 232 ILE B O 1
ATOM 2260 N N . LEU B 1 162 ? 92.481 16.479 36.146 1.00 35.71 233 LEU B N 1
ATOM 2261 C CA . LEU B 1 162 ? 92.067 15.157 35.748 1.00 37.08 233 LEU B CA 1
ATOM 2262 C C . LEU B 1 162 ? 90.599 15.220 35.399 1.00 36.09 233 LEU B C 1
ATOM 2263 O O . LEU B 1 162 ? 89.806 14.606 36.069 1.00 36.82 233 LEU B O 1
ATOM 2268 N N . ALA B 1 163 ? 90.254 15.887 34.299 1.00 35.33 234 ALA B N 1
ATOM 2269 C CA . ALA B 1 163 ? 88.859 16.289 34.004 1.00 35.44 234 ALA B CA 1
ATOM 2270 C C . ALA B 1 163 ? 87.922 15.130 33.722 1.00 36.45 234 ALA B C 1
ATOM 2271 O O . ALA B 1 163 ? 86.764 15.136 34.141 1.00 34.97 234 ALA B O 1
ATOM 2273 N N . ASP B 1 164 ? 88.405 14.126 32.971 1.00 37.43 235 ASP B N 1
ATOM 2274 C CA . ASP B 1 164 ? 87.535 12.984 32.702 1.00 38.61 235 ASP B CA 1
ATOM 2275 C C . ASP B 1 164 ? 87.175 12.266 34.001 1.00 38.26 235 ASP B C 1
ATOM 2276 O O . ASP B 1 164 ? 86.045 11.918 34.181 1.00 39.70 235 ASP B O 1
ATOM 2281 N N . GLN B 1 165 ? 88.131 12.071 34.900 1.00 39.22 236 GLN B N 1
ATOM 2282 C CA . GLN B 1 165 ? 87.851 11.420 36.196 1.00 40.46 236 GLN B CA 1
ATOM 2283 C C . GLN B 1 165 ? 86.899 12.273 37.058 1.00 40.11 236 GLN B C 1
ATOM 2284 O O . GLN B 1 165 ? 85.925 11.767 37.625 1.00 40.45 236 GLN B O 1
ATOM 2290 N N . TYR B 1 166 ? 87.212 13.566 37.145 1.00 38.60 237 TYR B N 1
ATOM 2291 C CA . TYR B 1 166 ? 86.319 14.561 37.763 1.00 36.41 237 TYR B CA 1
ATOM 2292 C C . TYR B 1 166 ? 84.890 14.284 37.273 1.00 35.91 237 TYR B C 1
ATOM 2293 O O . TYR B 1 166 ? 83.988 14.011 38.073 1.00 34.25 237 TYR B O 1
ATOM 2302 N N . ALA B 1 167 ? 84.711 14.271 35.950 1.00 36.95 238 ALA B N 1
ATOM 2303 C CA . ALA B 1 167 ? 83.370 14.081 35.372 1.00 38.07 238 ALA B CA 1
ATOM 2304 C C . ALA B 1 167 ? 82.754 12.755 35.806 1.00 39.85 238 ALA B C 1
ATOM 2305 O O . ALA B 1 167 ? 81.553 12.718 36.048 1.00 39.87 238 ALA B O 1
ATOM 2307 N N . ASN B 1 168 ? 83.581 11.689 35.909 1.00 41.63 239 ASN B N 1
ATOM 2308 C CA . ASN B 1 168 ? 83.128 10.337 36.345 1.00 43.15 239 ASN B CA 1
ATOM 2309 C C . ASN B 1 168 ? 82.683 10.399 37.789 1.00 41.90 239 ASN B C 1
ATOM 2310 O O . ASN B 1 168 ? 81.576 9.977 38.087 1.00 42.76 239 ASN B O 1
ATOM 2315 N N . THR B 1 169 ? 83.550 10.903 38.684 1.00 40.48 240 THR B N 1
ATOM 2316 C CA . THR B 1 169 ? 83.171 11.059 40.119 1.00 39.62 240 THR B CA 1
ATOM 2317 C C . THR B 1 169 ? 81.872 11.867 40.283 1.00 37.06 240 THR B C 1
ATOM 2318 O O . THR B 1 169 ? 80.910 11.404 40.914 1.00 35.72 240 THR B O 1
ATOM 2322 N N . VAL B 1 170 ? 81.840 13.062 39.679 1.00 35.08 241 VAL B N 1
ATOM 2323 C CA . VAL B 1 170 ? 80.771 14.039 40.000 1.00 33.37 241 VAL B CA 1
ATOM 2324 C C . VAL B 1 170 ? 79.498 13.540 39.403 1.00 33.12 241 VAL B C 1
ATOM 2325 O O . VAL B 1 170 ? 78.472 13.588 40.066 1.00 32.76 241 VAL B O 1
ATOM 2329 N N . TYR B 1 171 ? 79.561 13.013 38.165 1.00 33.76 242 TYR B N 1
ATOM 2330 C CA . TYR B 1 171 ? 78.371 12.390 37.531 1.00 34.37 242 TYR B CA 1
ATOM 2331 C C . TYR B 1 171 ? 77.814 11.206 38.346 1.00 35.01 242 TYR B C 1
ATOM 2332 O O . TYR B 1 171 ? 76.615 11.154 38.686 1.00 34.19 242 TYR B O 1
ATOM 2341 N N . ALA B 1 172 ? 78.667 10.219 38.608 1.00 36.64 243 ALA B N 1
ATOM 2342 C CA . ALA B 1 172 ? 78.268 9.147 39.585 1.00 37.42 243 ALA B CA 1
ATOM 2343 C C . ALA B 1 172 ? 77.687 9.725 40.914 1.00 36.75 243 ALA B C 1
ATOM 2344 O O . ALA B 1 172 ? 76.784 9.126 41.499 1.00 37.34 243 ALA B O 1
ATOM 2346 N N . GLN B 1 173 ? 78.204 10.865 41.396 1.00 36.27 244 GLN B N 1
ATOM 2347 C CA . GLN B 1 173 ? 77.710 11.420 42.684 1.00 35.42 244 GLN B CA 1
ATOM 2348 C C . GLN B 1 173 ? 76.323 12.008 42.492 1.00 35.37 244 GLN B C 1
ATOM 2349 O O . GLN B 1 173 ? 75.436 11.877 43.346 1.00 37.35 244 GLN B O 1
ATOM 2355 N N . TYR B 1 174 ? 76.153 12.715 41.382 1.00 35.36 245 TYR B N 1
ATOM 2356 C CA . TYR B 1 174 ? 74.854 13.214 40.945 1.00 33.80 245 TYR B CA 1
ATOM 2357 C C . TYR B 1 174 ? 73.831 12.067 40.840 1.00 36.73 245 TYR B C 1
ATOM 2358 O O . TYR B 1 174 ? 72.708 12.207 41.306 1.00 36.45 245 TYR B O 1
ATOM 2367 N N . LYS B 1 175 ? 74.214 10.936 40.221 1.00 38.58 246 LYS B N 1
ATOM 2368 C CA . LYS B 1 175 ? 73.297 9.769 40.142 1.00 40.49 246 LYS B CA 1
ATOM 2369 C C . LYS B 1 175 ? 72.865 9.283 41.525 1.00 41.02 246 LYS B C 1
ATOM 2370 O O . LYS B 1 175 ? 71.677 9.156 41.754 1.00 41.35 246 LYS B O 1
ATOM 2376 N N . SER B 1 176 ? 73.829 9.060 42.435 1.00 41.80 247 SER B N 1
ATOM 2377 C CA . SER B 1 176 ? 73.559 8.711 43.843 1.00 42.54 247 SER B CA 1
ATOM 2378 C C . SER B 1 176 ? 72.524 9.659 44.481 1.00 43.59 247 SER B C 1
ATOM 2379 O O . SER B 1 176 ? 71.557 9.202 45.151 1.00 43.73 247 SER B O 1
ATOM 2382 N N . TYR B 1 177 ? 72.714 10.979 44.294 1.00 42.06 248 TYR B N 1
ATOM 2383 C CA . TYR B 1 177 ? 71.780 11.978 44.855 1.00 40.88 248 TYR B CA 1
ATOM 2384 C C . TYR B 1 177 ? 70.406 11.904 44.247 1.00 42.02 248 TYR B C 1
ATOM 2385 O O . TYR B 1 177 ? 69.508 12.586 44.718 1.00 43.23 248 TYR B O 1
ATOM 2394 N N . GLY B 1 178 ? 70.232 11.076 43.219 1.00 42.86 249 GLY B N 1
ATOM 2395 C CA . GLY B 1 178 ? 68.931 10.929 42.566 1.00 43.67 249 GLY B CA 1
ATOM 2396 C C . GLY B 1 178 ? 68.756 11.719 41.272 1.00 42.96 249 GLY B C 1
ATOM 2397 O O . GLY B 1 178 ? 67.645 11.945 40.827 1.00 42.96 249 GLY B O 1
ATOM 2398 N N . GLY B 1 179 ? 69.845 12.134 40.641 1.00 42.23 250 GLY B N 1
ATOM 2399 C CA . GLY B 1 179 ? 69.713 12.992 39.450 1.00 42.18 250 GLY B CA 1
ATOM 2400 C C . GLY B 1 179 ? 69.032 12.199 38.361 1.00 43.76 250 GLY B C 1
ATOM 2401 O O . GLY B 1 179 ? 69.315 11.013 38.197 1.00 42.12 250 GLY B O 1
ATOM 2402 N N . ARG B 1 180 ? 68.116 12.814 37.629 1.00 44.95 251 ARG B N 1
ATOM 2403 C CA . ARG B 1 180 ? 67.411 11.994 36.685 1.00 47.95 251 ARG B CA 1
ATOM 2404 C C . ARG B 1 180 ? 67.666 12.207 35.196 1.00 47.98 251 ARG B C 1
ATOM 2405 O O . ARG B 1 180 ? 67.043 11.546 34.365 1.00 47.90 251 ARG B O 1
ATOM 2413 N N . TYR B 1 181 ? 68.578 13.107 34.853 1.00 46.75 252 TYR B N 1
ATOM 2414 C CA . TYR B 1 181 ? 68.848 13.360 33.422 1.00 47.55 252 TYR B CA 1
ATOM 2415 C C . TYR B 1 181 ? 70.264 13.067 33.011 1.00 47.18 252 TYR B C 1
ATOM 2416 O O . TYR B 1 181 ? 71.110 12.791 33.846 1.00 46.19 252 TYR B O 1
ATOM 2425 N N . SER B 1 182 ? 70.501 13.171 31.708 1.00 48.38 253 SER B N 1
ATOM 2426 C CA . SER B 1 182 ? 71.809 12.998 31.091 1.00 50.11 253 SER B CA 1
ATOM 2427 C C . SER B 1 182 ? 72.045 14.298 30.338 1.00 51.27 253 SER B C 1
ATOM 2428 O O . SER B 1 182 ? 73.147 14.556 29.852 1.00 50.17 253 SER B O 1
ATOM 2431 N N . ARG B 1 183 ? 70.967 15.099 30.340 1.00 53.70 254 ARG B N 1
ATOM 2432 C CA . ARG B 1 183 ? 70.700 16.347 29.607 1.00 56.61 254 ARG B CA 1
ATOM 2433 C C . ARG B 1 183 ? 71.440 16.462 28.293 1.00 58.07 254 ARG B C 1
ATOM 2434 O O . ARG B 1 183 ? 70.972 16.039 27.220 1.00 59.49 254 ARG B O 1
ATOM 2443 N N . THR C 1 31 ? 47.238 -7.560 53.828 1.00 53.87 102 THR C N 1
ATOM 2444 C CA . THR C 1 31 ? 48.033 -7.345 52.556 1.00 52.61 102 THR C CA 1
ATOM 2445 C C . THR C 1 31 ? 49.520 -7.038 52.817 1.00 51.08 102 THR C C 1
ATOM 2446 O O . THR C 1 31 ? 49.947 -6.540 53.891 1.00 52.10 102 THR C O 1
ATOM 2450 N N . VAL C 1 32 ? 50.309 -7.315 51.793 1.00 47.97 103 VAL C N 1
ATOM 2451 C CA . VAL C 1 32 ? 51.713 -7.118 51.916 1.00 44.27 103 VAL C CA 1
ATOM 2452 C C . VAL C 1 32 ? 52.093 -5.754 51.363 1.00 42.14 103 VAL C C 1
ATOM 2453 O O . VAL C 1 32 ? 51.399 -5.205 50.551 1.00 42.02 103 VAL C O 1
ATOM 2457 N N . THR C 1 33 ? 53.208 -5.223 51.820 1.00 40.76 104 THR C N 1
ATOM 2458 C CA . THR C 1 33 ? 53.777 -4.007 51.254 1.00 39.63 104 THR C CA 1
ATOM 2459 C C . THR C 1 33 ? 54.983 -4.332 50.324 1.00 37.22 104 THR C C 1
ATOM 2460 O O . THR C 1 33 ? 55.774 -5.291 50.598 1.00 35.26 104 THR C O 1
ATOM 2464 N N . LYS C 1 34 ? 55.172 -3.526 49.262 1.00 33.58 105 LYS C N 1
ATOM 2465 C CA . LYS C 1 34 ? 56.298 -3.748 48.342 1.00 31.53 105 LYS C CA 1
ATOM 2466 C C . LYS C 1 34 ? 57.560 -3.425 49.107 1.00 31.95 105 LYS C C 1
ATOM 2467 O O . LYS C 1 34 ? 57.680 -2.344 49.680 1.00 31.44 105 LYS C O 1
ATOM 2473 N N . PRO C 1 35 ? 58.530 -4.336 49.120 1.00 31.70 106 PRO C N 1
ATOM 2474 C CA . PRO C 1 35 ? 59.770 -3.910 49.769 1.00 32.56 106 PRO C CA 1
ATOM 2475 C C . PRO C 1 35 ? 60.390 -2.673 49.078 1.00 32.61 106 PRO C C 1
ATOM 2476 O O . PRO C 1 35 ? 60.295 -2.522 47.854 1.00 32.19 106 PRO C O 1
ATOM 2480 N N . ALA C 1 36 ? 60.990 -1.797 49.863 1.00 32.99 107 ALA C N 1
ATOM 2481 C CA . ALA C 1 36 ? 61.507 -0.522 49.361 1.00 32.79 107 ALA C CA 1
ATOM 2482 C C . ALA C 1 36 ? 62.429 -0.691 48.147 1.00 33.44 107 ALA C C 1
ATOM 2483 O O . ALA C 1 36 ? 62.446 0.138 47.249 1.00 34.67 107 ALA C O 1
ATOM 2485 N N . GLU C 1 37 ? 63.166 -1.790 48.083 1.00 32.83 108 GLU C N 1
ATOM 2486 C CA . GLU C 1 37 ? 64.190 -1.927 47.069 1.00 31.61 108 GLU C CA 1
ATOM 2487 C C . GLU C 1 37 ? 63.681 -2.561 45.763 1.00 29.89 108 GLU C C 1
ATOM 2488 O O . GLU C 1 37 ? 64.370 -2.522 44.748 1.00 29.89 108 GLU C O 1
ATOM 2494 N N . VAL C 1 38 ? 62.485 -3.148 45.782 1.00 28.72 109 VAL C N 1
ATOM 2495 C CA . VAL C 1 38 ? 61.966 -3.817 44.587 1.00 27.32 109 VAL C CA 1
ATOM 2496 C C . VAL C 1 38 ? 61.401 -2.691 43.732 1.00 27.92 109 VAL C C 1
ATOM 2497 O O . VAL C 1 38 ? 60.525 -1.955 44.244 1.00 28.31 109 VAL C O 1
ATOM 2501 N N . PRO C 1 39 ? 61.875 -2.533 42.460 1.00 26.16 110 PRO C N 1
ATOM 2502 C CA . PRO C 1 39 ? 61.308 -1.506 41.557 1.00 25.63 110 PRO C CA 1
ATOM 2503 C C . PRO C 1 39 ? 59.789 -1.687 41.403 1.00 26.01 110 PRO C C 1
ATOM 2504 O O . PRO C 1 39 ? 59.312 -2.827 41.273 1.00 24.98 110 PRO C O 1
ATOM 2508 N N . SER C 1 40 ? 59.049 -0.568 41.352 1.00 26.40 111 SER C N 1
ATOM 2509 C CA . SER C 1 40 ? 57.610 -0.592 41.084 1.00 26.64 111 SER C CA 1
ATOM 2510 C C . SER C 1 40 ? 57.202 -1.426 39.915 1.00 26.14 111 SER C C 1
ATOM 2511 O O . SER C 1 40 ? 56.253 -2.234 40.030 1.00 25.73 111 SER C O 1
ATOM 2514 N N . ARG C 1 41 ? 57.927 -1.291 38.789 1.00 25.56 112 ARG C N 1
ATOM 2515 C CA . ARG C 1 41 ? 57.587 -2.072 37.618 1.00 26.96 112 ARG C CA 1
ATOM 2516 C C . ARG C 1 41 ? 57.657 -3.570 37.932 1.00 25.57 112 ARG C C 1
ATOM 2517 O O . ARG C 1 41 ? 56.784 -4.382 37.505 1.00 24.81 112 ARG C O 1
ATOM 2525 N N . ILE C 1 42 ? 58.673 -3.972 38.690 1.00 24.64 113 ILE C N 1
ATOM 2526 C CA . ILE C 1 42 ? 58.777 -5.423 39.005 1.00 23.32 113 ILE C CA 1
ATOM 2527 C C . ILE C 1 42 ? 57.638 -5.843 39.943 1.00 21.57 113 ILE C C 1
ATOM 2528 O O . ILE C 1 42 ? 57.101 -6.919 39.778 1.00 20.80 113 ILE C O 1
ATOM 2533 N N . TRP C 1 43 ? 57.266 -4.982 40.888 1.00 20.12 114 TRP C N 1
ATOM 2534 C CA . TRP C 1 43 ? 56.197 -5.284 41.853 1.00 21.49 114 TRP C CA 1
ATOM 2535 C C . TRP C 1 43 ? 54.880 -5.511 41.118 1.00 21.45 114 TRP C C 1
ATOM 2536 O O . TRP C 1 43 ? 54.151 -6.482 41.348 1.00 20.43 114 TRP C O 1
ATOM 2547 N N . THR C 1 44 ? 54.622 -4.675 40.128 1.00 21.46 115 THR C N 1
ATOM 2548 C CA . THR C 1 44 ? 53.451 -4.877 39.275 1.00 23.38 115 THR C CA 1
ATOM 2549 C C . THR C 1 44 ? 53.448 -6.269 38.632 1.00 21.74 115 THR C C 1
ATOM 2550 O O . THR C 1 44 ? 52.385 -6.943 38.586 1.00 21.95 115 THR C O 1
ATOM 2554 N N . TYR C 1 45 ? 54.601 -6.710 38.148 1.00 20.31 116 TYR C N 1
ATOM 2555 C CA . TYR C 1 45 ? 54.641 -8.023 37.434 1.00 20.96 116 TYR C CA 1
ATOM 2556 C C . TYR C 1 45 ? 54.397 -9.210 38.370 1.00 20.83 116 TYR C C 1
ATOM 2557 O O . TYR C 1 45 ? 53.617 -10.151 38.061 1.00 21.65 116 TYR C O 1
ATOM 2566 N N . VAL C 1 46 ? 54.974 -9.128 39.555 1.00 20.21 117 VAL C N 1
ATOM 2567 C CA . VAL C 1 46 ? 54.880 -10.267 40.459 1.00 21.60 117 VAL C CA 1
ATOM 2568 C C . VAL C 1 46 ? 53.556 -10.274 41.223 1.00 22.09 117 VAL C C 1
ATOM 2569 O O . VAL C 1 46 ? 53.056 -11.354 41.552 1.00 23.21 117 VAL C O 1
ATOM 2573 N N . MET C 1 47 ? 52.971 -9.077 41.463 1.00 23.99 118 MET C N 1
ATOM 2574 C CA . MET C 1 47 ? 51.653 -9.014 42.010 1.00 23.49 118 MET C CA 1
ATOM 2575 C C . MET C 1 47 ? 50.616 -9.538 41.017 1.00 25.16 118 MET C C 1
ATOM 2576 O O . MET C 1 47 ? 49.649 -10.187 41.471 1.00 24.21 118 MET C O 1
ATOM 2581 N N . ASN C 1 48 ? 50.730 -9.206 39.716 1.00 23.71 119 ASN C N 1
ATOM 2582 C CA . ASN C 1 48 ? 49.855 -9.866 38.755 1.00 26.13 119 ASN C CA 1
ATOM 2583 C C . ASN C 1 48 ? 50.034 -11.418 38.798 1.00 26.20 119 ASN C C 1
ATOM 2584 O O . ASN C 1 48 ? 49.088 -12.188 38.709 1.00 24.90 119 ASN C O 1
ATOM 2589 N N . ALA C 1 49 ? 51.268 -11.892 38.871 1.00 25.06 120 ALA C N 1
ATOM 2590 C CA . ALA C 1 49 ? 51.459 -13.312 39.068 1.00 23.77 120 ALA C CA 1
ATOM 2591 C C . ALA C 1 49 ? 50.865 -13.824 40.389 1.00 25.04 120 ALA C C 1
ATOM 2592 O O . ALA C 1 49 ? 50.255 -14.855 40.421 1.00 22.93 120 ALA C O 1
ATOM 2594 N N . ASP C 1 50 ? 51.016 -13.079 41.472 1.00 25.32 121 ASP C N 1
ATOM 2595 C CA . ASP C 1 50 ? 50.574 -13.572 42.768 1.00 27.20 121 ASP C CA 1
ATOM 2596 C C . ASP C 1 50 ? 49.024 -13.674 42.699 1.00 27.18 121 ASP C C 1
ATOM 2597 O O . ASP C 1 50 ? 48.393 -14.658 43.159 1.00 27.69 121 ASP C O 1
ATOM 2602 N N . ASN C 1 51 ? 48.425 -12.642 42.125 1.00 27.89 122 ASN C N 1
ATOM 2603 C CA . ASN C 1 51 ? 46.959 -12.636 42.000 1.00 28.79 122 ASN C CA 1
ATOM 2604 C C . ASN C 1 51 ? 46.402 -13.786 41.115 1.00 29.77 122 ASN C C 1
ATOM 2605 O O . ASN C 1 51 ? 45.339 -14.344 41.418 1.00 29.61 122 ASN C O 1
ATOM 2610 N N . ALA C 1 52 ? 47.097 -14.159 40.048 1.00 28.55 123 ALA C N 1
ATOM 2611 C CA . ALA C 1 52 ? 46.602 -15.286 39.253 1.00 28.88 123 ALA C CA 1
ATOM 2612 C C . ALA C 1 52 ? 46.619 -16.616 40.049 1.00 30.41 123 ALA C C 1
ATOM 2613 O O . ALA C 1 52 ? 45.905 -17.573 39.682 1.00 30.87 123 ALA C O 1
ATOM 2615 N N . TYR C 1 53 ? 47.403 -16.689 41.125 1.00 30.32 124 TYR C N 1
ATOM 2616 C CA . TYR C 1 53 ? 47.354 -17.882 41.973 1.00 30.33 124 TYR C CA 1
ATOM 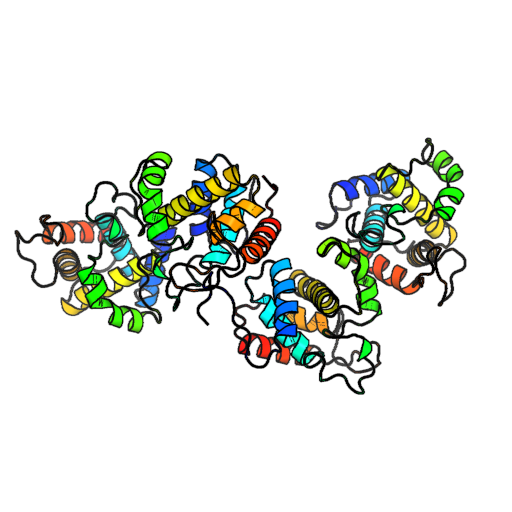2617 C C . TYR C 1 53 ? 46.643 -17.655 43.310 1.00 32.88 124 TYR C C 1
ATOM 2618 O O . TYR C 1 53 ? 46.721 -18.496 44.233 1.00 32.45 124 TYR C O 1
ATOM 2627 N N . GLY C 1 54 ? 45.913 -16.561 43.429 1.00 31.08 125 GLY C N 1
ATOM 2628 C CA . GLY C 1 54 ? 45.236 -16.262 44.697 1.00 32.53 125 GLY C CA 1
ATOM 2629 C C . GLY C 1 54 ? 46.094 -16.289 45.973 1.00 33.04 125 GLY C C 1
ATOM 2630 O O . GLY C 1 54 ? 45.613 -16.669 47.045 1.00 32.20 125 GLY C O 1
ATOM 2631 N N . LYS C 1 55 ? 47.327 -15.817 45.887 1.00 30.46 126 LYS C N 1
ATOM 2632 C CA . LYS C 1 55 ? 48.284 -15.932 46.993 1.00 30.51 126 LYS C CA 1
ATOM 2633 C C . LYS C 1 55 ? 48.360 -14.755 47.967 1.00 30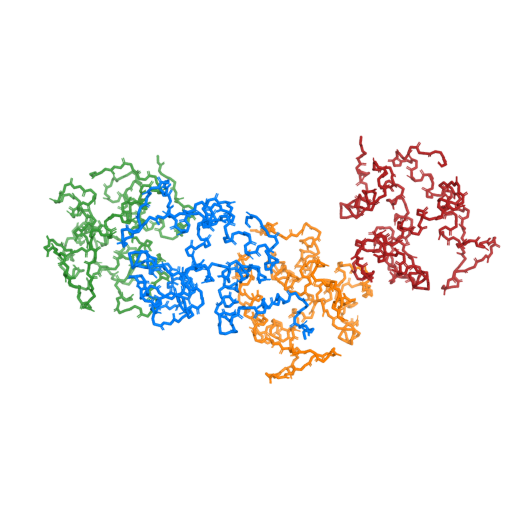.86 126 LYS C C 1
ATOM 2634 O O . LYS C 1 55 ? 49.217 -14.735 48.864 1.00 28.86 126 LYS C O 1
ATOM 2640 N N . GLY C 1 56 ? 47.446 -13.789 47.837 1.00 31.08 127 GLY C N 1
ATOM 2641 C CA . GLY C 1 56 ? 47.370 -12.740 48.873 1.00 31.10 127 GLY C CA 1
ATOM 2642 C C . GLY C 1 56 ? 48.639 -11.902 49.018 1.00 32.15 127 GLY C C 1
ATOM 2643 O O . GLY C 1 56 ? 48.865 -11.294 50.084 1.00 33.09 127 GLY C O 1
ATOM 2644 N N . GLY C 1 57 ? 49.475 -11.828 47.977 1.00 30.05 128 GLY C N 1
ATOM 2645 C CA . GLY C 1 57 ? 50.633 -10.949 48.041 1.00 30.41 128 GLY C CA 1
ATOM 2646 C C . GLY C 1 57 ? 51.890 -11.685 48.553 1.00 30.34 128 GLY C C 1
ATOM 2647 O O . GLY C 1 57 ? 53.039 -11.288 48.288 1.00 30.36 128 GLY C O 1
ATOM 2648 N N . ASP C 1 58 ? 51.696 -12.777 49.271 1.00 29.62 129 ASP C N 1
ATOM 2649 C CA . ASP C 1 58 ? 52.872 -13.506 49.745 1.00 29.93 129 ASP C CA 1
ATOM 2650 C C . ASP C 1 58 ? 53.792 -14.122 48.672 1.00 27.73 129 ASP C C 1
ATOM 2651 O O . ASP C 1 58 ? 55.044 -14.109 48.811 1.00 29.13 129 ASP C O 1
ATOM 2656 N N . PHE C 1 59 ? 53.188 -14.721 47.656 1.00 27.19 130 PHE C N 1
ATOM 2657 C CA . PHE C 1 59 ? 53.927 -15.283 46.525 1.00 26.59 130 PHE C CA 1
ATOM 2658 C C . PHE C 1 59 ? 54.661 -14.133 45.808 1.00 25.63 130 PHE C C 1
ATOM 2659 O O . PHE C 1 59 ? 55.748 -14.368 45.300 1.00 25.55 130 PHE C O 1
ATOM 2667 N N . ALA C 1 60 ? 54.074 -12.922 45.766 1.00 24.82 131 ALA C N 1
ATOM 2668 C CA . ALA C 1 60 ? 54.800 -11.749 45.164 1.00 24.60 131 ALA C CA 1
ATOM 2669 C C . ALA C 1 60 ? 56.152 -11.459 45.872 1.00 24.76 131 ALA C C 1
ATOM 2670 O O . ALA C 1 60 ? 57.159 -11.085 45.244 1.00 24.92 131 ALA C O 1
ATOM 2672 N N . LEU C 1 61 ? 56.137 -11.556 47.192 1.00 25.15 132 LEU C N 1
ATOM 2673 C CA . LEU C 1 61 ? 57.357 -11.448 48.012 1.00 25.31 132 LEU C CA 1
ATOM 2674 C C . LEU C 1 61 ? 58.374 -12.523 47.592 1.00 23.98 132 LEU C C 1
ATOM 2675 O O . LEU C 1 61 ? 59.547 -12.259 47.389 1.00 24.88 132 LEU C O 1
ATOM 2680 N N . LEU C 1 62 ? 57.928 -13.757 47.471 1.00 24.94 133 LEU C N 1
ATOM 2681 C CA . LEU C 1 62 ? 58.884 -14.823 47.115 1.00 23.65 133 LEU C CA 1
ATOM 2682 C C . LEU C 1 62 ? 59.445 -14.538 45.684 1.00 23.97 133 LEU C C 1
ATOM 2683 O O . LEU C 1 62 ? 60.653 -14.779 45.385 1.00 24.94 133 LEU C O 1
ATOM 2688 N N . LEU C 1 63 ? 58.557 -14.109 44.783 1.00 22.45 134 LEU C N 1
ATOM 2689 C CA . LEU C 1 63 ? 58.950 -13.921 43.372 1.00 22.03 134 LEU C CA 1
ATOM 2690 C C . LEU C 1 63 ? 59.870 -12.733 43.282 1.00 21.36 134 LEU C C 1
ATOM 2691 O O . LEU C 1 63 ? 60.794 -12.749 42.446 1.00 20.72 134 LEU C O 1
ATOM 2696 N N . SER C 1 64 ? 59.623 -11.704 44.102 1.00 21.52 135 SER C N 1
ATOM 2697 C CA . SER C 1 64 ? 60.602 -10.560 44.184 1.00 23.14 135 SER C CA 1
ATOM 2698 C C . SER C 1 64 ? 61.982 -11.052 44.570 1.00 23.34 135 SER C C 1
ATOM 2699 O O . SER C 1 64 ? 62.986 -10.642 43.984 1.00 24.15 135 SER C O 1
ATOM 2702 N N . ALA C 1 65 ? 62.042 -11.920 45.584 1.00 22.48 136 ALA C N 1
ATOM 2703 C CA . ALA C 1 65 ? 63.350 -12.507 45.964 1.00 22.94 136 ALA C CA 1
ATOM 2704 C C . ALA C 1 65 ? 63.958 -13.338 44.850 1.00 21.96 136 ALA C C 1
ATOM 2705 O O . ALA C 1 65 ? 65.184 -13.267 44.592 1.00 23.63 136 ALA C O 1
ATOM 2707 N N . VAL C 1 66 ? 63.145 -14.098 44.142 1.00 22.44 137 VAL C N 1
ATOM 2708 C CA . VAL C 1 66 ? 63.706 -14.944 43.041 1.00 22.61 137 VAL C CA 1
ATOM 2709 C C . VAL C 1 66 ? 64.282 -14.024 41.948 1.00 22.95 137 VAL C C 1
ATOM 2710 O O . VAL C 1 66 ? 65.407 -14.214 41.493 1.00 25.84 137 VAL C O 1
ATOM 2714 N N . ILE C 1 67 ? 63.561 -12.945 41.595 1.00 22.66 138 ILE C N 1
ATOM 2715 C CA . ILE C 1 67 ? 64.050 -12.022 40.577 1.00 21.43 138 ILE C CA 1
ATOM 2716 C C . ILE C 1 67 ? 65.247 -11.216 41.013 1.00 22.56 138 ILE C C 1
ATOM 2717 O O . ILE C 1 67 ? 66.136 -10.969 40.214 1.00 22.93 138 ILE C O 1
ATOM 2722 N N . LYS C 1 68 ? 65.329 -10.853 42.272 1.00 22.84 139 LYS C N 1
ATOM 2723 C CA . LYS C 1 68 ? 66.527 -10.138 42.742 1.00 24.84 139 LYS C CA 1
ATOM 2724 C C . LYS C 1 68 ? 67.765 -11.008 42.492 1.00 24.95 139 LYS C C 1
ATOM 2725 O O . LYS C 1 68 ? 68.781 -10.559 41.989 1.00 24.84 139 LYS C O 1
ATOM 2731 N N . LYS C 1 69 ? 67.655 -12.265 42.881 1.00 25.06 140 LYS C N 1
ATOM 2732 C CA . LYS C 1 69 ? 68.776 -13.229 42.751 1.00 25.55 140 LYS C CA 1
ATOM 2733 C C . LYS C 1 69 ? 69.064 -13.593 41.257 1.00 24.13 140 LYS C C 1
ATOM 2734 O O . LYS C 1 69 ? 70.213 -13.706 40.849 1.00 24.85 140 LYS C O 1
ATOM 2740 N N . GLU C 1 70 ? 68.012 -13.854 40.474 1.00 23.13 141 GLU C N 1
ATOM 2741 C CA . GLU C 1 70 ? 68.186 -14.309 39.089 1.00 23.55 141 GLU C CA 1
ATOM 2742 C C . GLU C 1 70 ? 68.732 -13.250 38.178 1.00 25.40 141 GLU C C 1
ATOM 2743 O O . GLU C 1 70 ? 69.567 -13.547 37.371 1.00 26.09 141 GLU C O 1
ATOM 2749 N N . SER C 1 71 ? 68.242 -12.010 38.256 1.00 26.15 142 SER C N 1
ATOM 2750 C CA . SER C 1 71 ? 68.594 -11.032 37.227 1.00 27.33 142 SER C CA 1
ATOM 2751 C C . SER C 1 71 ? 68.802 -9.646 37.790 1.00 28.92 142 SER C C 1
ATOM 2752 O O . SER C 1 71 ? 68.970 -8.698 37.010 1.00 28.66 142 SER C O 1
ATOM 2755 N N . TYR C 1 72 ? 68.700 -9.525 39.140 1.00 28.17 143 TYR C N 1
ATOM 2756 C CA . TYR C 1 72 ? 68.663 -8.211 39.859 1.00 27.66 143 TYR C CA 1
ATOM 2757 C C . TYR C 1 72 ? 67.638 -7.275 39.163 1.00 27.65 143 TYR C C 1
ATOM 2758 O O . TYR C 1 72 ? 67.963 -6.133 38.718 1.00 24.63 143 TYR C O 1
ATOM 2767 N N . PHE C 1 73 ? 66.402 -7.787 39.070 1.00 27.18 144 PHE C N 1
ATOM 2768 C CA . PHE C 1 73 ? 65.297 -6.985 38.530 1.00 27.15 144 PHE C CA 1
ATOM 2769 C C . PHE C 1 73 ? 65.512 -6.641 37.067 1.00 28.93 144 PHE C C 1
ATOM 2770 O O . PHE C 1 73 ? 65.120 -5.591 36.649 1.00 28.58 144 PHE C O 1
ATOM 2778 N N . GLY C 1 74 ? 66.165 -7.502 36.280 1.00 29.37 145 GLY C N 1
ATOM 2779 C CA . GLY C 1 74 ? 66.551 -7.098 34.911 1.00 29.47 145 GLY C CA 1
ATOM 2780 C C . GLY C 1 74 ? 67.880 -6.384 34.716 1.00 29.65 145 GLY C C 1
ATOM 2781 O O . GLY C 1 74 ? 68.398 -6.320 33.599 1.00 30.54 145 GLY C O 1
ATOM 2782 N N . ASP C 1 75 ? 68.473 -5.847 35.772 1.00 29.67 146 ASP C N 1
ATOM 2783 C CA . ASP C 1 75 ? 69.609 -4.953 35.571 1.00 29.47 146 ASP C CA 1
ATOM 2784 C C . ASP C 1 75 ? 70.928 -5.625 35.783 1.00 29.44 146 ASP C C 1
ATOM 2785 O O . ASP C 1 75 ? 71.961 -4.994 35.574 1.00 29.58 146 ASP C O 1
ATOM 2790 N N . GLY C 1 76 ? 70.877 -6.895 36.207 1.00 28.23 147 GLY C N 1
ATOM 2791 C CA . GLY C 1 76 ? 72.050 -7.650 36.559 1.00 29.33 147 GLY C CA 1
ATOM 2792 C C . GLY C 1 76 ? 72.430 -8.763 35.607 1.00 29.38 147 GLY C C 1
ATOM 2793 O O . GLY C 1 76 ? 72.957 -9.818 36.039 1.00 29.94 147 GLY C O 1
ATOM 2794 N N . LEU C 1 77 ? 72.263 -8.539 34.306 1.00 29.18 148 LEU C N 1
ATOM 2795 C CA . LEU C 1 77 ? 72.502 -9.610 33.358 1.00 29.85 148 LEU C CA 1
ATOM 2796 C C . LEU C 1 77 ? 73.598 -9.263 32.341 1.00 31.49 148 LEU C C 1
ATOM 2797 O O . LEU C 1 77 ? 73.862 -10.041 31.444 1.00 30.87 148 LEU C O 1
ATOM 2802 N N . SER C 1 78 ? 74.231 -8.105 32.457 1.00 33.07 149 SER C N 1
ATOM 2803 C CA . SER C 1 78 ? 75.120 -7.714 31.404 1.00 36.21 149 SER C CA 1
ATOM 2804 C C . SER C 1 78 ? 76.338 -8.620 31.393 1.00 38.00 149 SER C C 1
ATOM 2805 O O . SER C 1 78 ? 76.997 -8.718 32.412 1.00 38.49 149 SER C O 1
ATOM 2808 N N . GLY C 1 79 ? 76.554 -9.304 30.271 1.00 38.79 150 GLY C N 1
ATOM 2809 C CA . GLY C 1 79 ? 77.735 -10.157 30.017 1.00 41.08 150 GLY C CA 1
ATOM 2810 C C . GLY C 1 79 ? 77.386 -11.617 30.265 1.00 41.03 150 GLY C C 1
ATOM 2811 O O . GLY C 1 79 ? 78.127 -12.553 29.911 1.00 40.95 150 GLY C O 1
ATOM 2812 N N . SER C 1 80 ? 76.220 -11.812 30.861 1.00 39.10 151 SER C N 1
ATOM 2813 C CA . SER C 1 80 ? 75.805 -13.138 31.187 1.00 38.83 151 SER C CA 1
ATOM 2814 C C . SER C 1 80 ? 75.454 -13.990 29.954 1.00 38.40 151 SER C C 1
ATOM 2815 O O . SER C 1 80 ? 74.700 -13.541 29.088 1.00 37.67 151 SER C O 1
ATOM 2818 N N . PRO C 1 81 ? 75.977 -15.241 29.893 1.00 38.31 152 PRO C N 1
ATOM 2819 C CA . PRO C 1 81 ? 75.597 -16.173 28.828 1.00 37.86 152 PRO C CA 1
ATOM 2820 C C . PRO C 1 81 ? 74.090 -16.473 28.812 1.00 36.83 152 PRO C C 1
ATOM 2821 O O . PRO C 1 81 ? 73.547 -16.891 27.762 1.00 36.46 152 PRO C O 1
ATOM 2825 N N . SER C 1 82 ? 73.408 -16.245 29.948 1.00 34.58 153 SER C N 1
ATOM 2826 C CA . SER C 1 82 ? 71.971 -16.445 30.017 1.00 32.39 153 SER C CA 1
ATOM 2827 C C . SER C 1 82 ? 71.186 -15.129 30.025 1.00 32.08 153 SER C C 1
ATOM 2828 O O . SER C 1 82 ? 69.976 -15.125 30.438 1.00 30.29 153 SER C O 1
ATOM 2831 N N . ALA C 1 83 ? 71.839 -14.031 29.589 1.00 30.82 154 ALA C N 1
ATOM 2832 C CA . ALA C 1 83 ? 71.167 -12.714 29.481 1.00 31.35 154 ALA C CA 1
ATOM 2833 C C . ALA C 1 83 ? 69.806 -12.724 28.758 1.00 31.89 154 ALA C C 1
ATOM 2834 O O . ALA C 1 83 ? 68.942 -11.948 29.121 1.00 32.12 154 ALA C O 1
ATOM 2836 N N . GLY C 1 84 ? 69.602 -13.597 27.778 1.00 30.86 155 GLY C N 1
ATOM 2837 C CA . GLY C 1 84 ? 68.312 -13.641 27.086 1.00 31.34 155 GLY C CA 1
ATOM 2838 C C . GLY C 1 84 ? 67.180 -14.430 27.748 1.00 30.96 155 GLY C C 1
ATOM 2839 O O . GLY C 1 84 ? 66.055 -14.530 27.190 1.00 31.05 155 GLY C O 1
ATOM 2840 N N . ASP C 1 85 ? 67.419 -14.944 28.959 1.00 29.54 156 ASP C N 1
ATOM 2841 C CA . ASP C 1 85 ? 66.424 -15.821 29.579 1.00 28.79 156 ASP C CA 1
ATOM 2842 C C . ASP C 1 85 ? 65.468 -15.022 30.424 1.00 27.78 156 ASP C C 1
ATOM 2843 O O . ASP C 1 85 ? 64.574 -15.578 31.042 1.00 29.25 156 ASP C O 1
ATOM 2848 N N . GLY C 1 86 ? 65.668 -13.720 30.432 1.00 27.41 157 GLY C N 1
ATOM 2849 C CA . GLY C 1 86 ? 64.699 -12.834 31.070 1.00 26.30 157 GLY C CA 1
ATOM 2850 C C . GLY C 1 86 ? 64.784 -12.769 32.591 1.00 25.56 157 GLY C C 1
ATOM 2851 O O . GLY C 1 86 ? 65.740 -13.274 33.225 1.00 26.76 157 GLY C O 1
ATOM 2852 N N . LEU C 1 87 ? 63.724 -12.227 33.179 1.00 25.01 158 LEU C N 1
ATOM 2853 C CA . LEU C 1 87 ? 63.729 -11.771 34.539 1.00 24.16 158 LEU C CA 1
ATOM 2854 C C . LEU C 1 87 ? 63.855 -12.887 35.505 1.00 23.67 158 LEU C C 1
ATOM 2855 O O . LEU C 1 87 ? 64.441 -12.695 36.548 1.00 23.77 158 LEU C O 1
ATOM 2860 N N . MET C 1 88 ? 63.231 -14.026 35.185 1.00 23.92 159 MET C N 1
ATOM 2861 C CA . MET C 1 88 ? 63.286 -15.174 36.065 1.00 24.19 159 MET C CA 1
ATOM 2862 C C . MET C 1 88 ? 64.256 -16.260 35.582 1.00 26.07 159 MET C C 1
ATOM 2863 O O . MET C 1 88 ? 64.346 -17.376 36.186 1.00 27.86 159 MET C O 1
ATOM 2868 N N . GLN C 1 89 ? 65.006 -15.931 34.531 1.00 26.70 160 GLN C N 1
ATOM 2869 C CA . GLN C 1 89 ? 66.102 -16.774 34.035 1.00 27.07 160 GLN C CA 1
ATOM 2870 C C . GLN C 1 89 ? 65.658 -18.201 33.712 1.00 28.23 160 GLN C C 1
ATOM 2871 O O . GLN C 1 89 ? 66.433 -19.178 33.826 1.00 29.92 160 GLN C O 1
ATOM 2877 N N . VAL C 1 90 ? 64.416 -18.330 33.243 1.00 29.30 161 VAL C N 1
ATOM 2878 C CA . VAL C 1 90 ? 63.929 -19.643 32.799 1.00 28.84 161 VAL C CA 1
ATOM 2879 C C . VAL C 1 90 ? 64.617 -20.026 31.486 1.00 30.73 161 VAL C C 1
ATOM 2880 O O . VAL C 1 90 ? 64.548 -19.275 30.493 1.00 30.05 161 VAL C O 1
ATOM 2884 N N . GLU C 1 91 ? 65.271 -21.192 31.501 1.00 30.94 162 GLU C N 1
ATOM 2885 C CA . GLU C 1 91 ? 66.085 -21.645 30.368 1.00 32.43 162 GLU C CA 1
ATOM 2886 C C . GLU C 1 91 ? 65.252 -21.935 29.157 1.00 33.76 162 GLU C C 1
ATOM 2887 O O . GLU C 1 91 ? 64.070 -22.302 29.294 1.00 35.03 162 GLU C O 1
ATOM 2893 N N . PRO C 1 92 ? 65.848 -21.799 27.965 1.00 34.82 163 PRO C N 1
ATOM 2894 C CA . PRO C 1 92 ? 65.102 -22.074 26.753 1.00 36.44 163 PRO C CA 1
ATOM 2895 C C . PRO C 1 92 ? 64.360 -23.407 26.700 1.00 36.58 163 PRO C C 1
ATOM 2896 O O . PRO C 1 92 ? 63.187 -23.389 26.326 1.00 35.69 163 PRO C O 1
ATOM 2900 N N . ASN C 1 93 ? 64.972 -24.541 27.097 1.00 37.26 164 ASN C N 1
ATOM 2901 C CA . ASN C 1 93 ? 64.214 -25.805 26.974 1.00 38.62 164 ASN C CA 1
ATOM 2902 C C . ASN C 1 93 ? 63.138 -25.956 28.012 1.00 38.40 164 ASN C C 1
ATOM 2903 O O . ASN C 1 93 ? 62.135 -26.614 27.757 1.00 39.30 164 ASN C O 1
ATOM 2908 N N . THR C 1 94 ? 63.355 -25.352 29.183 1.00 37.22 165 THR C N 1
ATOM 2909 C CA . THR C 1 94 ? 62.286 -25.243 30.188 1.00 36.90 165 THR C CA 1
ATOM 2910 C C . THR C 1 94 ? 61.095 -24.403 29.687 1.00 36.35 165 THR C C 1
ATOM 2911 O O . THR C 1 94 ? 59.950 -24.877 29.725 1.00 37.67 165 THR C O 1
ATOM 2915 N N . ARG C 1 95 ? 61.362 -23.209 29.162 1.00 35.83 166 ARG C N 1
ATOM 2916 C CA . ARG C 1 95 ? 60.267 -22.380 28.603 1.00 36.71 166 ARG C CA 1
ATOM 2917 C C . ARG C 1 95 ? 59.464 -23.146 27.578 1.00 38.14 166 ARG C C 1
ATOM 2918 O O . ARG C 1 95 ? 58.240 -23.203 27.683 1.00 37.05 166 ARG C O 1
ATOM 2926 N N . ASN C 1 96 ? 60.162 -23.784 26.628 1.00 40.52 167 ASN C N 1
ATOM 2927 C CA . ASN C 1 96 ? 59.485 -24.640 25.642 1.00 42.94 167 ASN C CA 1
ATOM 2928 C C . ASN C 1 96 ? 58.646 -25.754 26.287 1.00 42.46 167 ASN C C 1
ATOM 2929 O O . ASN C 1 96 ? 57.537 -26.042 25.855 1.00 44.48 167 ASN C O 1
ATOM 2934 N N . ALA C 1 97 ? 59.171 -26.372 27.322 1.00 40.77 168 ALA C N 1
ATOM 2935 C CA . ALA C 1 97 ? 58.484 -27.485 27.971 1.00 39.80 168 ALA C CA 1
ATOM 2936 C C . ALA C 1 97 ? 57.160 -27.089 28.674 1.00 39.47 168 ALA C C 1
ATOM 2937 O O . ALA C 1 97 ? 56.275 -27.948 28.898 1.00 39.33 168 ALA C O 1
ATOM 2939 N N . TYR C 1 98 ? 57.053 -25.812 29.067 1.00 37.61 169 TYR C N 1
ATOM 2940 C CA . TYR C 1 98 ? 55.876 -25.284 29.798 1.00 36.82 169 TYR C CA 1
ATOM 2941 C C . TYR C 1 98 ? 54.913 -24.406 28.925 1.00 37.15 169 TYR C C 1
ATOM 2942 O O . TYR C 1 98 ? 53.992 -23.816 29.458 1.00 36.02 169 TYR C O 1
ATOM 2951 N N . LEU C 1 99 ? 55.087 -24.401 27.604 1.00 37.29 170 LEU C N 1
ATOM 2952 C CA . LEU C 1 99 ? 54.241 -23.614 26.730 1.00 39.21 170 LEU C CA 1
ATOM 2953 C C . LEU C 1 99 ? 52.773 -23.995 26.783 1.00 39.19 170 LEU C C 1
ATOM 2954 O O . LEU C 1 99 ? 51.954 -23.109 26.944 1.00 37.98 170 LEU C O 1
ATOM 2959 N N . SER C 1 100 ? 52.400 -25.276 26.676 1.00 39.80 171 SER C N 1
ATOM 2960 C CA . SER C 1 100 ? 50.935 -25.539 26.685 1.00 41.24 171 SER C CA 1
ATOM 2961 C C . SER C 1 100 ? 50.338 -25.244 28.085 1.00 40.62 171 SER C C 1
ATOM 2962 O O . SER C 1 100 ? 49.215 -24.787 28.193 1.00 42.26 171 SER C O 1
ATOM 2965 N N . GLN C 1 101 ? 51.104 -25.487 29.153 1.00 39.95 172 GLN C N 1
ATOM 2966 C CA . GLN C 1 101 ? 50.625 -25.172 30.485 1.00 40.67 172 GLN C CA 1
ATOM 2967 C C . GLN C 1 101 ? 50.541 -23.646 30.636 1.00 39.23 172 GLN C C 1
ATOM 2968 O O . GLN C 1 101 ? 49.651 -23.171 31.292 1.00 39.15 172 GLN C O 1
ATOM 2974 N N . PHE C 1 102 ? 51.467 -22.895 30.049 1.00 38.14 173 PHE C N 1
ATOM 2975 C CA . PHE C 1 102 ? 51.355 -21.433 30.136 1.00 38.37 173 PHE C CA 1
ATOM 2976 C C . PHE C 1 102 ? 50.054 -20.990 29.460 1.00 39.56 173 PHE C C 1
ATOM 2977 O O . PHE C 1 102 ? 49.254 -20.250 30.023 1.00 40.53 173 PHE C O 1
ATOM 2985 N N . SER C 1 103 ? 49.816 -21.523 28.269 1.00 40.47 174 SER C N 1
ATOM 2986 C CA . SER C 1 103 ? 48.698 -21.131 27.450 1.00 41.95 174 SER C CA 1
ATOM 2987 C C . SER C 1 103 ? 47.374 -21.478 28.146 1.00 42.28 174 SER C C 1
ATOM 2988 O O . SER C 1 103 ? 46.448 -20.661 28.218 1.00 42.81 174 SER C O 1
ATOM 2991 N N . ALA C 1 104 ? 47.312 -22.679 28.705 1.00 42.83 175 ALA C N 1
ATOM 2992 C CA . ALA C 1 104 ? 46.141 -23.144 29.455 1.00 42.98 175 ALA C CA 1
ATOM 2993 C C . ALA C 1 104 ? 45.882 -22.300 30.695 1.00 42.31 175 ALA C C 1
ATOM 2994 O O . ALA C 1 104 ? 44.722 -22.008 31.014 1.00 43.20 175 ALA C O 1
ATOM 2996 N N . LYS C 1 105 ? 46.947 -21.937 31.408 1.00 39.57 176 LYS C N 1
ATOM 2997 C CA . LYS C 1 105 ? 46.800 -21.153 32.625 1.00 38.97 176 LYS C CA 1
ATOM 2998 C C . LYS C 1 105 ? 46.375 -19.712 32.348 1.00 39.00 176 LYS C C 1
ATOM 2999 O O . LYS C 1 105 ? 45.445 -19.219 32.999 1.00 39.13 176 LYS C O 1
ATOM 3005 N N . TYR C 1 106 ? 47.059 -19.036 31.416 1.00 38.78 177 TYR C N 1
ATOM 3006 C CA . TYR C 1 106 ? 46.914 -17.580 31.291 1.00 38.78 177 TYR C CA 1
ATOM 3007 C C . TYR C 1 106 ? 46.103 -17.132 30.081 1.00 40.92 177 TYR C C 1
ATOM 3008 O O . TYR C 1 106 ? 45.838 -15.940 29.926 1.00 41.93 177 TYR C O 1
ATOM 3017 N N . GLY C 1 107 ? 45.787 -18.079 29.207 1.00 42.04 178 GLY C N 1
ATOM 3018 C CA . GLY C 1 107 ? 44.923 -17.847 28.060 1.00 42.87 178 GLY C CA 1
ATOM 3019 C C . GLY C 1 107 ? 45.515 -17.078 26.908 1.00 43.02 178 GLY C C 1
ATOM 3020 O O . GLY C 1 107 ? 44.778 -16.609 26.057 1.00 44.23 178 GLY C O 1
ATOM 3021 N N . HIS C 1 108 ? 46.828 -16.897 26.872 1.00 41.89 179 HIS C N 1
ATOM 3022 C CA . HIS C 1 108 ? 47.471 -16.468 25.619 1.00 41.16 179 HIS C CA 1
ATOM 3023 C C . HIS C 1 108 ? 48.779 -17.225 25.441 1.00 40.31 179 HIS C C 1
ATOM 3024 O O . HIS C 1 108 ? 49.261 -17.830 26.383 1.00 40.09 179 HIS C O 1
ATOM 3031 N N . ALA C 1 109 ? 49.321 -17.209 24.228 1.00 39.34 180 ALA C N 1
ATOM 3032 C CA . ALA C 1 109 ? 50.589 -17.856 23.960 1.00 39.20 180 ALA C CA 1
ATOM 3033 C C . ALA C 1 109 ? 51.745 -17.119 24.700 1.00 37.76 180 ALA C C 1
ATOM 3034 O O . ALA C 1 109 ? 51.760 -15.872 24.777 1.00 35.28 180 ALA C O 1
ATOM 3036 N N . TYR C 1 110 ? 52.691 -17.881 25.251 1.00 35.21 181 TYR C N 1
ATOM 3037 C CA . TYR C 1 110 ? 53.867 -17.248 25.848 1.00 34.37 181 TYR C CA 1
ATOM 3038 C C . TYR C 1 110 ? 54.595 -16.341 24.855 1.00 33.75 181 TYR C C 1
ATOM 3039 O O . TYR C 1 110 ? 54.997 -16.788 23.788 1.00 33.45 181 TYR C O 1
ATOM 3048 N N . ASN C 1 111 ? 54.827 -15.100 25.261 1.00 31.75 182 ASN C N 1
ATOM 3049 C CA . ASN C 1 111 ? 55.606 -14.147 24.479 1.00 33.19 182 ASN C CA 1
ATOM 3050 C C . ASN C 1 111 ? 56.843 -13.739 25.269 1.00 31.71 182 ASN C C 1
ATOM 3051 O O . ASN C 1 111 ? 56.782 -12.884 26.163 1.00 31.36 182 ASN C O 1
ATOM 3056 N N . HIS C 1 112 ? 57.959 -14.364 24.950 1.00 32.57 183 HIS C N 1
ATOM 3057 C CA . HIS C 1 112 ? 59.229 -14.111 25.655 1.00 32.89 183 HIS C CA 1
ATOM 3058 C C . HIS C 1 112 ? 59.725 -12.650 25.655 1.00 32.55 183 HIS C C 1
ATOM 3059 O O . HIS C 1 112 ? 60.604 -12.282 26.474 1.00 33.29 183 HIS C O 1
ATOM 3066 N N . SER C 1 113 ? 59.204 -11.818 24.745 1.00 33.20 184 SER C N 1
ATOM 3067 C CA . SER C 1 113 ? 59.586 -10.398 24.735 1.00 32.82 184 SER C CA 1
ATOM 3068 C C . SER C 1 113 ? 58.842 -9.569 25.769 1.00 31.61 184 SER C C 1
ATOM 3069 O O . SER C 1 113 ? 59.231 -8.437 25.994 1.00 31.54 184 SER C O 1
ATOM 3072 N N . SER C 1 114 ? 57.761 -10.102 26.335 1.00 29.96 185 SER C N 1
ATOM 3073 C CA . SER C 1 114 ? 57.050 -9.422 27.396 1.00 30.57 185 SER C CA 1
ATOM 3074 C C . SER C 1 114 ? 57.665 -9.768 28.768 1.00 30.51 185 SER C C 1
ATOM 3075 O O . SER C 1 114 ? 57.754 -10.943 29.149 1.00 29.88 185 SER C O 1
ATOM 3078 N N . GLU C 1 115 ? 58.096 -8.760 29.506 1.00 30.27 186 GLU C N 1
ATOM 3079 C CA . GLU C 1 115 ? 58.620 -9.003 30.862 1.00 29.36 186 GLU C CA 1
ATOM 3080 C C . GLU C 1 115 ? 57.517 -9.560 31.740 1.00 28.36 186 GLU C C 1
ATOM 3081 O O . GLU C 1 115 ? 57.734 -10.523 32.483 1.00 27.29 186 GLU C O 1
ATOM 3087 N N . GLN C 1 116 ? 56.324 -8.996 31.645 1.00 26.91 187 GLN C N 1
ATOM 3088 C CA . GLN C 1 116 ? 55.194 -9.595 32.349 1.00 26.57 187 GLN C CA 1
ATOM 3089 C C . GLN C 1 116 ? 55.003 -11.122 32.065 1.00 27.72 187 GLN C C 1
ATOM 3090 O O . GLN C 1 116 ? 54.797 -11.910 33.033 1.00 25.43 187 GLN C O 1
ATOM 3096 N N . ASP C 1 117 ? 55.066 -11.529 30.781 1.00 27.00 188 ASP C N 1
ATOM 3097 C CA . ASP C 1 117 ? 54.951 -12.936 30.424 1.00 29.00 188 ASP C CA 1
ATOM 3098 C C . ASP C 1 117 ? 56.146 -13.710 31.029 1.00 28.29 188 ASP C C 1
ATOM 3099 O O . ASP C 1 117 ? 55.952 -14.878 31.458 1.00 28.07 188 ASP C O 1
ATOM 3104 N N . GLN C 1 118 ? 57.349 -13.094 31.080 1.00 27.14 189 GLN C N 1
ATOM 3105 C CA . GLN C 1 118 ? 58.500 -13.831 31.611 1.00 26.81 189 GLN C CA 1
ATOM 3106 C C . GLN C 1 118 ? 58.188 -14.190 33.024 1.00 27.44 189 GLN C C 1
ATOM 3107 O O . GLN C 1 118 ? 58.446 -15.341 33.460 1.00 27.27 189 GLN C O 1
ATOM 3113 N N . VAL C 1 119 ? 57.592 -13.232 33.735 1.00 26.36 190 VAL C N 1
ATOM 3114 C CA . VAL C 1 119 ? 57.329 -13.428 35.169 1.00 25.67 190 VAL C CA 1
ATOM 3115 C C . VAL C 1 119 ? 56.186 -14.451 35.363 1.00 26.22 190 VAL C C 1
ATOM 3116 O O . VAL C 1 119 ? 56.276 -15.322 36.252 1.00 25.95 190 VAL C O 1
ATOM 3120 N N . TYR C 1 120 ? 55.149 -14.359 34.519 1.00 23.42 191 TYR C N 1
ATOM 3121 C CA . TYR C 1 120 ? 54.040 -15.337 34.531 1.00 25.84 191 TYR C CA 1
ATOM 3122 C C . TYR C 1 120 ? 54.576 -16.762 34.302 1.00 25.03 191 TYR C C 1
ATOM 3123 O O . TYR C 1 120 ? 54.107 -17.751 34.906 1.00 26.99 191 TYR C O 1
ATOM 3132 N N . MET C 1 121 ? 55.495 -16.872 33.377 1.00 24.75 192 MET C N 1
ATOM 3133 C CA . MET C 1 121 ? 56.112 -18.166 33.079 1.00 26.56 192 MET C CA 1
ATOM 3134 C C . MET C 1 121 ? 56.933 -18.695 34.311 1.00 25.29 192 MET C C 1
ATOM 3135 O O . MET C 1 121 ? 56.675 -19.802 34.810 1.00 24.81 192 MET C O 1
ATOM 3140 N N . GLY C 1 122 ? 57.920 -17.910 34.776 1.00 25.78 193 GLY C N 1
ATOM 3141 C CA . GLY C 1 122 ? 58.687 -18.331 35.985 1.00 25.49 193 GLY C CA 1
ATOM 3142 C C . GLY C 1 122 ? 57.786 -18.667 37.178 1.00 27.32 193 GLY C C 1
ATOM 3143 O O . GLY C 1 122 ? 58.035 -19.635 37.902 1.00 25.57 193 GLY C O 1
ATOM 3144 N N . SER C 1 123 ? 56.736 -17.851 37.363 1.00 26.13 194 SER C N 1
ATOM 3145 C CA . SER C 1 123 ? 55.740 -18.033 38.413 1.00 28.16 194 SER C CA 1
ATOM 3146 C C . SER C 1 123 ? 55.028 -19.360 38.277 1.00 27.43 194 SER C C 1
ATOM 3147 O O . SER C 1 123 ? 54.759 -20.038 39.278 1.00 28.78 194 SER C O 1
ATOM 3150 N N . LEU C 1 124 ? 54.690 -19.705 37.050 1.00 27.36 195 LEU C N 1
ATOM 3151 C CA . LEU C 1 124 ? 53.919 -20.895 36.803 1.00 29.94 195 LEU C CA 1
ATOM 3152 C C . LEU C 1 124 ? 54.785 -22.085 37.218 1.00 29.93 195 LEU C C 1
ATOM 3153 O O . LEU C 1 124 ? 54.309 -23.065 37.773 1.00 30.26 195 LEU C O 1
ATOM 3158 N N . ILE C 1 125 ? 56.056 -21.982 36.868 1.00 29.16 196 ILE C N 1
ATOM 3159 C CA . ILE C 1 125 ? 57.018 -23.113 37.057 1.00 29.11 196 ILE C CA 1
ATOM 3160 C C . ILE C 1 125 ? 57.332 -23.304 38.547 1.00 28.89 196 ILE C C 1
ATOM 3161 O O . ILE C 1 125 ? 57.300 -24.429 39.088 1.00 32.07 196 ILE C O 1
ATOM 3166 N N . LEU C 1 126 ? 57.665 -22.197 39.200 1.00 28.56 197 LEU C N 1
ATOM 3167 C CA . LEU C 1 126 ? 57.917 -22.210 40.620 1.00 27.10 197 LEU C CA 1
ATOM 3168 C C . LEU C 1 126 ? 56.693 -22.697 41.413 1.00 26.61 197 LEU C C 1
ATOM 3169 O O . LEU C 1 126 ? 56.817 -23.592 42.258 1.00 26.11 197 LEU C O 1
ATOM 3174 N N . ASN C 1 127 ? 55.507 -22.172 41.097 1.00 26.36 198 ASN C N 1
ATOM 3175 C CA . ASN C 1 127 ? 54.314 -22.703 41.711 1.00 27.43 198 ASN C CA 1
ATOM 3176 C C . ASN C 1 127 ? 54.237 -24.234 41.519 1.00 29.37 198 ASN C C 1
ATOM 3177 O O . ASN C 1 127 ? 53.947 -24.956 42.473 1.00 29.23 198 ASN C O 1
ATOM 3182 N N . GLU C 1 128 ? 54.512 -24.721 40.307 1.00 30.68 199 GLU C N 1
ATOM 3183 C CA . GLU C 1 128 ? 54.379 -26.161 40.080 1.00 34.48 199 GLU C CA 1
ATOM 3184 C C . GLU C 1 128 ? 55.367 -26.985 40.947 1.00 34.10 199 GLU C C 1
ATOM 3185 O O . GLU C 1 128 ? 54.979 -28.009 41.479 1.00 35.14 199 GLU C O 1
ATOM 3191 N N . LYS C 1 129 ? 56.604 -26.507 41.091 1.00 34.35 200 LYS C N 1
ATOM 3192 C CA . LYS C 1 129 ? 57.585 -27.112 41.951 1.00 34.64 200 LYS C CA 1
ATOM 3193 C C . LYS C 1 129 ? 57.083 -27.156 43.384 1.00 34.62 200 LYS C C 1
ATOM 3194 O O . LYS C 1 129 ? 57.137 -28.224 44.058 1.00 35.25 200 LYS C O 1
ATOM 3200 N N . ILE C 1 130 ? 56.604 -26.017 43.860 1.00 33.29 201 ILE C N 1
ATOM 3201 C CA . ILE C 1 130 ? 56.162 -25.909 45.244 1.00 32.19 201 ILE C CA 1
ATOM 3202 C C . ILE C 1 130 ? 54.983 -26.866 45.479 1.00 34.09 201 ILE C C 1
ATOM 3203 O O . ILE C 1 130 ? 54.964 -27.610 46.502 1.00 32.18 201 ILE C O 1
ATOM 3208 N N . VAL C 1 131 ? 54.004 -26.864 44.562 1.00 35.10 202 VAL C N 1
ATOM 3209 C CA . VAL C 1 131 ? 52.854 -27.785 44.733 1.00 38.12 202 VAL C CA 1
ATOM 3210 C C . VAL C 1 131 ? 53.334 -29.255 44.623 1.00 40.80 202 VAL C C 1
ATOM 3211 O O . VAL C 1 131 ? 52.994 -30.090 45.451 1.00 41.66 202 VAL C O 1
ATOM 3215 N N . ARG C 1 132 ? 54.187 -29.545 43.649 1.00 42.62 203 ARG C N 1
ATOM 3216 C CA . ARG C 1 132 ? 54.551 -30.933 43.385 1.00 45.08 203 ARG C CA 1
ATOM 3217 C C . ARG C 1 132 ? 55.504 -31.506 44.434 1.00 45.19 203 ARG C C 1
ATOM 3218 O O . ARG C 1 132 ? 55.357 -32.692 44.854 1.00 45.22 203 ARG C O 1
ATOM 3226 N N . PHE C 1 133 ? 56.472 -30.691 44.858 1.00 43.42 204 PHE C N 1
ATOM 3227 C CA . PHE C 1 133 ? 57.410 -31.128 45.894 1.00 42.90 204 PHE C CA 1
ATOM 3228 C C . PHE C 1 133 ? 56.974 -30.839 47.313 1.00 42.76 204 PHE C C 1
ATOM 3229 O O . PHE C 1 133 ? 57.605 -31.338 48.254 1.00 44.19 204 PHE C O 1
ATOM 3237 N N . GLY C 1 134 ? 55.913 -30.032 47.476 1.00 41.48 205 GLY C N 1
ATOM 3238 C CA . GLY C 1 134 ? 55.238 -29.826 48.771 1.00 39.45 205 GLY C CA 1
ATOM 3239 C C . GLY C 1 134 ? 55.820 -28.832 49.770 1.00 37.26 205 GLY C C 1
ATOM 3240 O O . GLY C 1 134 ? 55.287 -28.711 50.851 1.00 37.46 205 GLY C O 1
ATOM 3241 N N . SER C 1 135 ? 56.898 -28.117 49.436 1.00 35.20 206 SER C N 1
ATOM 3242 C CA . SER C 1 135 ? 57.343 -26.957 50.265 1.00 32.60 206 SER C CA 1
ATOM 3243 C C . SER C 1 135 ? 57.937 -25.807 49.450 1.00 31.48 206 SER C C 1
ATOM 3244 O O . SER C 1 135 ? 58.299 -26.023 48.306 1.00 30.73 206 SER C O 1
ATOM 3247 N N . ILE C 1 136 ? 58.069 -24.605 50.055 1.00 31.21 207 ILE C N 1
ATOM 3248 C CA . ILE C 1 136 ? 58.755 -23.450 49.411 1.00 29.80 207 ILE C CA 1
ATOM 3249 C C . ILE C 1 136 ? 60.237 -23.794 49.197 1.00 30.05 207 ILE C C 1
ATOM 3250 O O . ILE C 1 136 ? 60.799 -23.617 48.086 1.00 29.52 207 ILE C O 1
ATOM 3255 N N . TYR C 1 137 ? 60.887 -24.297 50.251 1.00 29.36 208 TYR C N 1
ATOM 3256 C CA . TYR C 1 137 ? 62.303 -24.653 50.139 1.00 28.38 208 TYR C CA 1
ATOM 3257 C C . TYR C 1 137 ? 62.525 -25.586 48.969 1.00 28.26 208 TYR C C 1
ATOM 3258 O O . TYR C 1 137 ? 63.340 -25.316 48.105 1.00 27.58 208 TYR C O 1
ATOM 3267 N N . SER C 1 138 ? 61.800 -26.689 48.952 1.00 29.79 209 SER C N 1
ATOM 3268 C CA . SER C 1 138 ? 62.030 -27.694 47.930 1.00 32.08 209 SER C CA 1
ATOM 3269 C C . SER C 1 138 ? 61.625 -27.183 46.492 1.00 31.13 209 SER C C 1
ATOM 3270 O O . SER C 1 138 ? 62.346 -27.427 45.522 1.00 30.46 209 SER C O 1
ATOM 3273 N N . GLY C 1 139 ? 60.506 -26.457 46.407 1.00 28.63 210 GLY C N 1
ATOM 3274 C CA . GLY C 1 139 ? 60.176 -25.660 45.238 1.00 29.34 210 GLY C CA 1
ATOM 3275 C C . GLY C 1 139 ? 61.335 -24.845 44.720 1.00 28.02 210 GLY C C 1
ATOM 3276 O O . GLY C 1 139 ? 61.659 -24.911 43.525 1.00 28.16 210 GLY C O 1
ATOM 3277 N N . LEU C 1 140 ? 61.956 -24.052 45.580 1.00 27.18 211 LEU C N 1
ATOM 3278 C CA . LEU C 1 140 ? 63.091 -23.234 45.119 1.00 26.93 211 LEU C CA 1
ATOM 3279 C C . LEU C 1 140 ? 64.276 -24.046 44.630 1.00 28.51 211 LEU C C 1
ATOM 3280 O O . LEU C 1 140 ? 64.902 -23.728 43.604 1.00 26.55 211 LEU C O 1
ATOM 3285 N N . LEU C 1 141 ? 64.610 -25.076 45.413 1.00 28.38 212 LEU C N 1
ATOM 3286 C CA . LEU C 1 141 ? 65.734 -25.922 45.087 1.00 30.31 212 LEU C CA 1
ATOM 3287 C C . LEU C 1 141 ? 65.517 -26.509 43.709 1.00 29.76 212 LEU C C 1
ATOM 3288 O O . LEU C 1 141 ? 66.426 -26.491 42.864 1.00 29.15 212 LEU C O 1
ATOM 3293 N N . HIS C 1 142 ? 64.324 -27.052 43.480 1.00 29.62 213 HIS C N 1
ATOM 3294 C CA . HIS C 1 142 ? 64.061 -27.676 42.179 1.00 31.54 213 HIS C CA 1
ATOM 3295 C C . HIS C 1 142 ? 63.817 -26.680 41.026 1.00 30.52 213 HIS C C 1
ATOM 3296 O O . HIS C 1 142 ? 64.089 -26.999 39.863 1.00 29.60 213 HIS C O 1
ATOM 3303 N N . TYR C 1 143 ? 63.299 -25.494 41.362 1.00 29.28 214 TYR C N 1
ATOM 3304 C CA . TYR C 1 143 ? 63.202 -24.407 40.378 1.00 27.70 214 TYR C CA 1
ATOM 3305 C C . TYR C 1 143 ? 64.612 -24.115 39.828 1.00 28.62 214 TYR C C 1
ATOM 3306 O O . TYR C 1 143 ? 64.860 -24.134 38.611 1.00 29.45 214 TYR C O 1
ATOM 3315 N N . ASN C 1 144 ? 65.564 -23.842 40.717 1.00 28.42 215 ASN C N 1
ATOM 3316 C CA . ASN C 1 144 ? 66.903 -23.609 40.232 1.00 29.62 215 ASN C CA 1
ATOM 3317 C C . ASN C 1 144 ? 67.569 -24.893 39.642 1.00 31.50 215 ASN C C 1
ATOM 3318 O O . ASN C 1 144 ? 68.245 -24.839 38.594 1.00 32.98 215 ASN C O 1
ATOM 3323 N N . GLY C 1 145 ? 67.374 -26.045 40.282 1.00 32.70 216 GLY C N 1
ATOM 3324 C CA . GLY C 1 145 ? 68.249 -27.195 40.005 1.00 35.28 216 GLY C CA 1
ATOM 3325 C C . GLY C 1 145 ? 67.611 -28.231 39.112 1.00 38.49 216 GLY C C 1
ATOM 3326 O O . GLY C 1 145 ? 68.243 -29.207 38.719 1.00 38.65 216 GLY C O 1
ATOM 3327 N N . GLY C 1 146 ? 66.338 -28.045 38.804 1.00 38.85 217 GLY C N 1
ATOM 3328 C CA . GLY C 1 146 ? 65.594 -29.065 38.082 1.00 41.61 217 GLY C CA 1
ATOM 3329 C C . GLY C 1 146 ? 65.136 -30.163 39.029 1.00 42.90 217 GLY C C 1
ATOM 3330 O O . GLY C 1 146 ? 65.574 -30.268 40.179 1.00 41.98 217 GLY C O 1
ATOM 3331 N N . ASP C 1 147 ? 64.233 -30.987 38.545 1.00 44.85 218 ASP C N 1
ATOM 3332 C CA . ASP C 1 147 ? 63.731 -32.068 39.353 1.00 47.47 218 ASP C CA 1
ATOM 3333 C C . ASP C 1 147 ? 64.735 -33.103 39.869 1.00 48.82 218 ASP C C 1
ATOM 3334 O O . ASP C 1 147 ? 64.472 -33.790 40.855 1.00 49.64 218 ASP C O 1
ATOM 3339 N N . TYR C 1 148 ? 65.875 -33.185 39.210 1.00 50.77 219 TYR C N 1
ATOM 3340 C CA . TYR C 1 148 ? 66.822 -34.305 39.367 1.00 52.31 219 TYR C CA 1
ATOM 3341 C C . TYR C 1 148 ? 68.203 -33.691 39.508 1.00 51.44 219 TYR C C 1
ATOM 3342 O O . TYR C 1 148 ? 69.101 -33.816 38.611 1.00 51.93 219 TYR C O 1
ATOM 3351 N N . TRP C 1 149 ? 68.324 -32.990 40.646 1.00 48.48 220 TRP C N 1
ATOM 3352 C CA . TRP C 1 149 ? 69.474 -32.195 40.946 1.00 43.91 220 TRP C CA 1
ATOM 3353 C C . TRP C 1 149 ? 70.330 -32.954 41.918 1.00 43.10 220 TRP C C 1
ATOM 3354 O O . TRP C 1 149 ? 69.841 -33.705 42.824 1.00 42.81 220 TRP C O 1
ATOM 3365 N N . TYR C 1 150 ? 71.626 -32.742 41.762 1.00 39.83 221 TYR C N 1
ATOM 3366 C CA . TYR C 1 150 ? 72.566 -33.398 42.632 1.00 38.71 221 TYR C CA 1
ATOM 3367 C C . TYR C 1 150 ? 73.740 -32.453 42.715 1.00 36.81 221 TYR C C 1
ATOM 3368 O O . TYR C 1 150 ? 73.942 -31.673 41.790 1.00 36.84 221 TYR C O 1
ATOM 3377 N N . PRO C 1 151 ? 74.471 -32.466 43.831 1.00 36.77 222 PRO C N 1
ATOM 3378 C CA . PRO C 1 151 ? 75.613 -31.579 43.941 1.00 37.07 222 PRO C CA 1
ATOM 3379 C C . PRO C 1 151 ? 76.573 -31.898 42.781 1.00 38.63 222 PRO C C 1
ATOM 3380 O O . PRO C 1 151 ? 76.889 -33.082 42.551 1.00 38.05 222 PRO C O 1
ATOM 3384 N N . GLY C 1 152 ? 77.002 -30.870 42.039 1.00 37.54 223 GLY C N 1
ATOM 3385 C CA . GLY C 1 152 ? 77.853 -31.107 40.898 1.00 37.65 223 GLY C CA 1
ATOM 3386 C C . GLY C 1 152 ? 77.136 -30.936 39.578 1.00 37.10 223 GLY C C 1
ATOM 3387 O O . GLY C 1 152 ? 77.802 -30.804 38.538 1.00 38.14 223 GLY C O 1
ATOM 3388 N N . ALA C 1 153 ? 75.794 -30.909 39.593 1.00 35.06 224 ALA C N 1
ATOM 3389 C CA . ALA C 1 153 ? 75.058 -30.699 38.350 1.00 34.16 224 ALA C CA 1
ATOM 3390 C C . ALA C 1 153 ? 75.397 -29.353 37.662 1.00 34.85 224 ALA C C 1
ATOM 3391 O O . ALA C 1 153 ? 75.816 -28.400 38.299 1.00 34.59 224 ALA C O 1
ATOM 3393 N N . THR C 1 154 ? 75.277 -29.305 36.345 1.00 35.10 225 THR C N 1
ATOM 3394 C CA . THR C 1 154 ? 75.559 -28.097 35.607 1.00 35.38 225 THR C CA 1
ATOM 3395 C C . THR C 1 154 ? 74.337 -27.785 34.736 1.00 35.94 225 THR C C 1
ATOM 3396 O O . THR C 1 154 ? 73.551 -28.684 34.404 1.00 37.06 225 THR C O 1
ATOM 3400 N N . ASP C 1 155 ? 74.155 -26.506 34.403 1.00 35.78 226 ASP C N 1
ATOM 3401 C CA . ASP C 1 155 ? 72.970 -26.048 33.682 1.00 36.31 226 ASP C CA 1
ATOM 3402 C C . ASP C 1 155 ? 73.222 -26.008 32.163 1.00 38.15 226 ASP C C 1
ATOM 3403 O O . ASP C 1 155 ? 74.303 -26.419 31.712 1.00 38.71 226 ASP C O 1
ATOM 3408 N N . SER C 1 156 ? 72.281 -25.452 31.376 1.00 38.95 227 SER C N 1
ATOM 3409 C CA . SER C 1 156 ? 72.462 -25.535 29.920 1.00 39.77 227 SER C CA 1
ATOM 3410 C C . SER C 1 156 ? 73.681 -24.741 29.367 1.00 39.70 227 SER C C 1
ATOM 3411 O O . SER C 1 156 ? 74.037 -24.853 28.182 1.00 40.05 227 SER C O 1
ATOM 3414 N N . TYR C 1 157 ? 74.328 -23.954 30.221 1.00 38.38 228 TYR C N 1
ATOM 3415 C CA . TYR C 1 157 ? 75.460 -23.135 29.769 1.00 39.76 228 TYR C CA 1
ATOM 3416 C C . TYR C 1 157 ? 76.734 -23.632 30.434 1.00 40.20 228 TYR C C 1
ATOM 3417 O O . TYR C 1 157 ? 77.703 -22.859 30.597 1.00 39.99 228 TYR C O 1
ATOM 3426 N N . GLY C 1 158 ? 76.702 -24.895 30.884 1.00 39.39 229 GLY C N 1
ATOM 3427 C CA . GLY C 1 158 ? 77.828 -25.510 31.622 1.00 37.98 229 GLY C CA 1
ATOM 3428 C C . GLY C 1 158 ? 78.102 -24.954 33.019 1.00 37.79 229 GLY C C 1
AT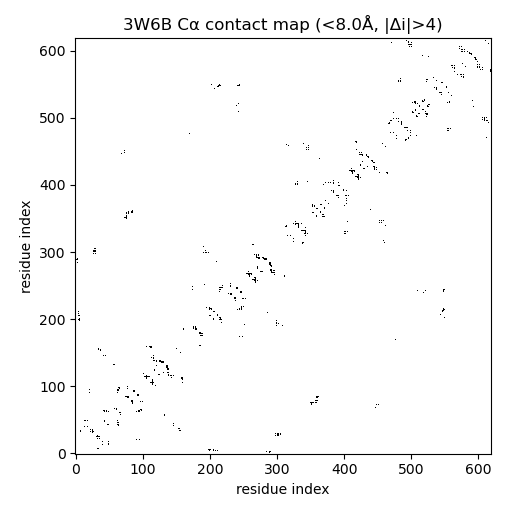OM 3429 O O . GLY C 1 158 ? 79.122 -25.269 33.617 1.00 35.96 229 GLY C O 1
ATOM 3430 N N . ARG C 1 159 ? 77.220 -24.114 33.586 1.00 35.16 230 ARG C N 1
ATOM 3431 C CA . ARG C 1 159 ? 77.593 -23.541 34.886 1.00 34.61 230 ARG C CA 1
ATOM 3432 C C . ARG C 1 159 ? 77.138 -24.461 36.028 1.00 33.62 230 ARG C C 1
ATOM 3433 O O . ARG C 1 159 ? 76.118 -25.165 35.900 1.00 35.14 230 ARG C O 1
ATOM 3441 N N . PRO C 1 160 ? 77.886 -24.465 37.146 1.00 34.31 231 PRO C N 1
ATOM 3442 C CA . PRO C 1 160 ? 77.528 -25.239 38.363 1.00 33.80 231 PRO C CA 1
ATOM 3443 C C . PRO C 1 160 ? 76.206 -24.771 38.893 1.00 32.87 231 PRO C C 1
ATOM 3444 O O . PRO C 1 160 ? 75.963 -23.568 38.934 1.00 32.86 231 PRO C O 1
ATOM 3448 N N . ILE C 1 161 ? 75.315 -25.701 39.230 1.00 30.91 232 ILE C N 1
ATOM 3449 C CA . ILE C 1 161 ? 74.034 -25.316 39.743 1.00 29.60 232 ILE C CA 1
ATOM 3450 C C . ILE C 1 161 ? 74.118 -25.511 41.232 1.00 29.43 232 ILE C C 1
ATOM 3451 O O . ILE C 1 161 ? 74.214 -26.653 41.712 1.00 29.11 232 ILE C O 1
ATOM 3456 N N . LEU C 1 162 ? 74.155 -24.413 41.989 1.00 28.76 233 LEU C N 1
ATOM 3457 C CA . LEU C 1 162 ? 74.280 -24.571 43.456 1.00 30.69 233 LEU C CA 1
ATOM 3458 C C . LEU C 1 162 ? 72.912 -24.478 44.107 1.00 29.38 233 LEU C C 1
ATOM 3459 O O . LEU C 1 162 ? 72.641 -23.535 44.819 1.00 28.34 233 LEU C O 1
ATOM 3464 N N . ALA C 1 163 ? 72.066 -25.477 43.880 1.00 29.98 234 ALA C N 1
ATOM 3465 C CA . ALA C 1 163 ? 70.638 -25.340 44.175 1.00 28.71 234 ALA C CA 1
ATOM 3466 C C . ALA C 1 163 ? 70.309 -25.176 45.665 1.00 29.09 234 ALA C C 1
ATOM 3467 O O . ALA C 1 163 ? 69.384 -24.434 46.023 1.00 29.15 234 ALA C O 1
ATOM 3469 N N . ASP C 1 164 ? 71.041 -25.872 46.542 1.00 28.48 235 ASP C N 1
ATOM 3470 C CA . ASP C 1 164 ? 70.814 -25.768 47.980 1.00 29.66 235 ASP C CA 1
ATOM 3471 C C . ASP C 1 164 ? 71.135 -24.338 48.458 1.00 28.65 235 ASP C C 1
ATOM 3472 O O . ASP C 1 164 ? 70.387 -23.722 49.228 1.00 29.17 235 ASP C O 1
ATOM 3477 N N . GLN C 1 165 ? 72.224 -23.798 47.940 1.00 29.13 236 GLN C N 1
ATOM 3478 C CA . GLN C 1 165 ? 72.592 -22.431 48.235 1.00 29.42 236 GLN C CA 1
ATOM 3479 C C . GLN C 1 165 ? 71.545 -21.437 47.707 1.00 28.79 236 GLN C C 1
ATOM 3480 O O . GLN C 1 165 ? 71.227 -20.457 48.382 1.00 28.02 236 GLN C O 1
ATOM 3486 N N . TYR C 1 166 ? 71.050 -21.691 46.502 1.00 28.39 237 TYR C N 1
ATOM 3487 C CA . TYR C 1 166 ? 70.041 -20.831 45.864 1.00 28.76 237 TYR C CA 1
ATOM 3488 C C . TYR C 1 166 ? 68.832 -20.836 46.786 1.00 27.77 237 TYR C C 1
ATOM 3489 O O . TYR C 1 166 ? 68.364 -19.757 47.196 1.00 27.62 237 TYR C O 1
ATOM 3498 N N . ALA C 1 167 ? 68.321 -22.026 47.113 1.00 26.32 238 ALA C N 1
ATOM 3499 C CA . ALA C 1 167 ? 67.147 -22.164 48.009 1.00 25.87 238 ALA C CA 1
ATOM 3500 C C . ALA C 1 167 ? 67.379 -21.472 49.334 1.00 26.61 238 ALA C C 1
ATOM 3501 O O . ALA C 1 167 ? 66.491 -20.725 49.800 1.00 29.82 238 ALA C O 1
ATOM 3503 N N . ASN C 1 168 ? 68.560 -21.668 49.937 1.00 26.87 239 ASN C N 1
ATOM 3504 C CA . ASN C 1 168 ? 68.904 -21.016 51.203 1.00 27.84 239 ASN C CA 1
ATOM 3505 C C . ASN C 1 168 ? 68.812 -19.486 51.028 1.00 28.31 239 ASN C C 1
ATOM 3506 O O . ASN C 1 168 ? 68.188 -18.831 51.814 1.00 28.00 239 ASN C O 1
ATOM 3511 N N . THR C 1 169 ? 69.479 -18.952 50.015 1.00 27.89 240 THR C N 1
ATOM 3512 C CA . THR C 1 169 ? 69.590 -17.468 49.840 1.00 30.78 240 THR C CA 1
ATOM 3513 C C . THR C 1 169 ? 68.215 -16.827 49.535 1.00 27.85 240 THR C C 1
ATOM 3514 O O . THR C 1 169 ? 67.835 -15.799 50.088 1.00 28.98 240 THR C O 1
ATOM 3518 N N . VAL C 1 170 ? 67.475 -17.431 48.638 1.00 25.22 241 VAL C N 1
ATOM 3519 C CA . VAL C 1 170 ? 66.179 -16.828 48.226 1.00 25.18 241 VAL C CA 1
ATOM 3520 C C . VAL C 1 170 ? 65.178 -17.049 49.336 1.00 26.64 241 VAL C C 1
ATOM 3521 O O . VAL C 1 170 ? 64.345 -16.185 49.631 1.00 25.38 241 VAL C O 1
ATOM 3525 N N . TYR C 1 171 ? 65.242 -18.222 49.989 1.00 26.36 242 TYR C N 1
ATOM 3526 C CA . TYR C 1 171 ? 64.303 -18.395 51.119 1.00 27.11 242 TYR C CA 1
ATOM 3527 C C . TYR C 1 171 ? 64.560 -17.317 52.199 1.00 27.84 242 TYR C C 1
ATOM 3528 O O . TYR C 1 171 ? 63.629 -16.735 52.762 1.00 27.24 242 TYR C O 1
ATOM 3537 N N . ALA C 1 172 ? 65.828 -17.082 52.496 1.00 27.27 243 ALA C N 1
ATOM 3538 C CA . ALA C 1 172 ? 66.196 -16.028 53.464 1.00 29.21 243 ALA C CA 1
ATOM 3539 C C . ALA C 1 172 ? 65.734 -14.652 53.029 1.00 28.52 243 ALA C C 1
ATOM 3540 O O . ALA C 1 172 ? 65.331 -13.823 53.843 1.00 29.96 243 ALA C O 1
ATOM 3542 N N . GLN C 1 173 ? 65.862 -14.368 51.735 1.00 28.84 244 GLN C N 1
ATOM 3543 C CA . GLN C 1 173 ? 65.473 -13.055 51.211 1.00 26.76 244 GLN C CA 1
ATOM 3544 C C . GLN C 1 173 ? 63.938 -12.911 51.260 1.00 25.85 244 GLN C C 1
ATOM 3545 O O . GLN C 1 173 ? 63.426 -11.835 51.609 1.00 26.16 244 GLN C O 1
ATOM 3551 N N . TYR C 1 174 ? 63.205 -13.967 50.926 1.00 24.16 245 TYR C N 1
ATOM 3552 C CA . TYR C 1 174 ? 61.732 -14.001 51.075 1.00 25.59 245 TYR C CA 1
ATOM 3553 C C . TYR C 1 174 ? 61.311 -13.628 52.484 1.00 28.20 245 TYR C C 1
ATOM 3554 O O . TYR C 1 174 ? 60.486 -12.692 52.700 1.00 29.31 245 TYR C O 1
ATOM 3563 N N . LYS C 1 175 ? 61.909 -14.316 53.476 1.00 29.54 246 LYS C N 1
ATOM 3564 C CA . LYS C 1 175 ? 61.683 -13.983 54.895 1.00 31.04 246 LYS C CA 1
ATOM 3565 C C . LYS C 1 175 ? 62.016 -12.549 55.200 1.00 30.17 246 LYS C C 1
ATOM 3566 O O . LYS C 1 175 ? 61.310 -11.904 55.937 1.00 31.25 246 LYS C O 1
ATOM 3572 N N . SER C 1 176 ? 63.165 -12.097 54.753 1.00 30.77 247 SER C N 1
ATOM 3573 C CA . SER C 1 176 ? 63.548 -10.743 55.055 1.00 31.93 247 SER C CA 1
ATOM 3574 C C . SER C 1 176 ? 62.539 -9.730 54.473 1.00 32.68 247 SER C C 1
ATOM 3575 O O . SER C 1 176 ? 62.321 -8.693 55.058 1.00 33.08 247 SER C O 1
ATOM 3578 N N . TYR C 1 177 ? 61.888 -10.066 53.352 1.00 30.90 248 TYR C N 1
ATOM 3579 C CA . TYR C 1 177 ? 60.869 -9.229 52.726 1.00 30.58 248 TYR C CA 1
ATOM 3580 C C . TYR C 1 177 ? 59.513 -9.360 53.446 1.00 31.14 248 TYR C C 1
ATOM 3581 O O . TYR C 1 177 ? 58.562 -8.714 53.054 1.00 31.49 248 TYR C O 1
ATOM 3590 N N . GLY C 1 178 ? 59.421 -10.216 54.471 1.00 30.59 249 GLY C N 1
ATOM 3591 C CA . GLY C 1 178 ? 58.160 -10.471 55.202 1.00 31.94 249 GLY C CA 1
ATOM 3592 C C . GLY C 1 178 ? 57.351 -11.694 54.808 1.00 31.84 249 GLY C C 1
ATOM 3593 O O . GLY C 1 178 ? 56.175 -11.832 55.184 1.00 32.78 249 GLY C O 1
ATOM 3594 N N . GLY C 1 179 ? 57.954 -12.601 54.057 1.00 30.94 250 GLY C N 1
ATOM 3595 C CA . GLY C 1 179 ? 57.285 -13.843 53.690 1.00 31.77 250 GLY C CA 1
ATOM 3596 C C . GLY C 1 179 ? 56.852 -14.602 54.938 1.00 34.62 250 GLY C C 1
ATOM 3597 O O . GLY C 1 179 ? 57.536 -14.540 55.968 1.00 33.68 250 GLY C O 1
ATOM 3598 N N . ARG C 1 180 ? 55.704 -15.272 54.900 1.00 35.12 251 ARG C N 1
ATOM 3599 C CA . ARG C 1 180 ? 55.312 -15.962 56.110 1.00 39.13 251 ARG C CA 1
ATOM 3600 C C . ARG C 1 180 ? 54.982 -17.427 56.018 1.00 40.22 251 ARG C C 1
ATOM 3601 O O . ARG C 1 180 ? 54.512 -17.958 57.010 1.00 41.29 251 ARG C O 1
ATOM 3609 N N . TYR C 1 181 ? 55.261 -18.099 54.890 1.00 39.08 252 TYR C N 1
ATOM 3610 C CA . TYR C 1 181 ? 54.890 -19.510 54.766 1.00 39.24 252 TYR C CA 1
ATOM 3611 C C . TYR C 1 181 ? 56.111 -20.420 54.571 1.00 38.49 252 TYR C C 1
ATOM 3612 O O . TYR C 1 181 ? 57.221 -19.913 54.382 1.00 38.14 252 TYR C O 1
ATOM 3621 N N . SER C 1 182 ? 55.887 -21.748 54.595 1.00 37.70 253 SER C N 1
ATOM 3622 C CA . SER C 1 182 ? 56.901 -22.769 54.246 1.00 38.17 253 SER C CA 1
ATOM 3623 C C . SER C 1 182 ? 56.389 -23.729 53.151 1.00 38.03 253 SER C C 1
ATOM 3624 O O . SER C 1 182 ? 57.142 -24.551 52.599 1.00 37.16 253 SER C O 1
ATOM 3627 N N . ARG C 1 183 ? 55.095 -23.627 52.868 1.00 39.42 254 ARG C N 1
ATOM 3628 C CA . ARG C 1 183 ? 54.410 -24.443 51.869 1.00 42.19 254 ARG C CA 1
ATOM 3629 C C . ARG C 1 183 ? 53.603 -23.594 50.876 1.00 42.66 254 ARG C C 1
ATOM 3630 O O . ARG C 1 183 ? 53.262 -22.428 51.187 1.00 42.11 254 ARG C O 1
ATOM 3639 N N . THR D 1 31 ? 68.692 30.338 77.639 1.00 57.71 102 THR D N 1
ATOM 3640 C CA . THR D 1 31 ? 69.368 30.389 76.318 1.00 56.86 102 THR D CA 1
ATOM 3641 C C . THR D 1 31 ? 68.501 31.181 75.319 1.00 54.69 102 THR D C 1
ATOM 3642 O O . THR D 1 31 ? 67.261 31.351 75.482 1.00 55.30 102 THR D O 1
ATOM 3646 N N . VAL D 1 32 ? 69.177 31.658 74.280 1.00 50.92 103 VAL D N 1
ATOM 3647 C CA . VAL D 1 32 ? 68.705 32.783 73.506 1.00 46.47 103 VAL D CA 1
ATOM 3648 C C . VAL D 1 32 ? 68.035 32.242 72.270 1.00 44.49 103 VAL D C 1
ATOM 3649 O O . VAL D 1 32 ? 68.379 31.177 71.773 1.00 43.98 103 VAL D O 1
ATOM 3653 N N . THR D 1 33 ? 67.091 32.983 71.749 1.00 42.35 104 THR D N 1
ATOM 3654 C CA . THR D 1 33 ? 66.466 32.525 70.536 1.00 41.72 104 THR D CA 1
ATOM 3655 C C . THR D 1 33 ? 66.829 33.451 69.385 1.00 38.18 104 THR D C 1
ATOM 3656 O O . THR D 1 33 ? 67.094 34.650 69.597 1.00 36.73 104 THR D O 1
ATOM 3660 N N . LYS D 1 34 ? 66.808 32.898 68.179 1.00 33.76 105 LYS D N 1
ATOM 3661 C CA . LYS D 1 34 ? 67.121 33.683 67.001 1.00 32.11 105 LYS D CA 1
ATOM 3662 C C . LYS D 1 34 ? 66.079 34.788 66.778 1.00 29.79 105 LYS D C 1
ATOM 3663 O O . LYS D 1 34 ? 64.878 34.505 66.710 1.00 30.59 105 LYS D O 1
ATOM 3669 N N . PRO D 1 35 ? 66.509 36.056 66.689 1.00 27.38 106 PRO D N 1
ATOM 3670 C CA . PRO D 1 35 ? 65.471 37.007 66.272 1.00 28.23 106 PRO D CA 1
ATOM 3671 C C . PRO D 1 35 ? 64.817 36.564 64.945 1.00 27.94 106 PRO D C 1
ATOM 3672 O O . PRO D 1 35 ? 65.480 35.995 64.046 1.00 28.66 106 PRO D O 1
ATOM 3676 N N . ALA D 1 36 ? 63.534 36.877 64.803 1.00 29.28 107 ALA D N 1
ATOM 3677 C CA . ALA D 1 36 ? 62.753 36.481 63.616 1.00 28.88 107 ALA D CA 1
ATOM 3678 C C . ALA D 1 36 ? 63.433 36.906 62.313 1.00 28.79 107 ALA D C 1
ATOM 3679 O O . ALA D 1 36 ? 63.538 36.100 61.410 1.00 28.42 107 ALA D O 1
ATOM 3681 N N . GLU D 1 37 ? 63.956 38.140 62.236 1.00 26.75 108 GLU D N 1
ATOM 3682 C CA . GLU D 1 37 ? 64.373 38.643 60.955 1.00 27.17 108 GLU D CA 1
ATOM 3683 C C . GLU D 1 37 ? 65.770 38.148 60.512 1.00 26.70 108 GLU D C 1
ATOM 3684 O O . GLU D 1 37 ? 66.181 38.364 59.374 1.00 27.46 108 GLU D O 1
ATOM 3690 N N . VAL D 1 38 ? 66.512 37.521 61.406 1.00 25.54 109 VAL D N 1
ATOM 3691 C CA . VAL D 1 38 ? 67.898 37.147 61.095 1.00 25.41 109 VAL D CA 1
ATOM 3692 C C . VAL D 1 38 ? 67.852 35.862 60.244 1.00 26.77 109 VAL D C 1
ATOM 3693 O O . VAL D 1 38 ? 67.176 34.938 60.661 1.00 27.57 109 VAL D O 1
ATOM 3697 N N . PRO D 1 39 ? 68.531 35.804 59.079 1.00 26.21 110 PRO D N 1
ATOM 3698 C CA . PRO D 1 39 ? 68.432 34.529 58.344 1.00 27.14 110 PRO D CA 1
ATOM 3699 C C . PRO D 1 39 ? 69.087 33.380 59.117 1.00 27.13 110 PRO D C 1
ATOM 3700 O O . PRO D 1 39 ? 70.097 33.604 59.804 1.00 26.67 110 PRO D O 1
ATOM 3704 N N . SER D 1 40 ? 68.510 32.174 58.980 1.00 26.95 111 SER D N 1
ATOM 3705 C CA . SER D 1 40 ? 69.049 30.964 59.591 1.00 28.29 111 SER D CA 1
ATOM 3706 C C . SER D 1 40 ? 70.514 30.757 59.342 1.00 26.22 111 SER D C 1
ATOM 3707 O O . SER D 1 40 ? 71.216 30.335 60.237 1.00 27.72 111 SER D O 1
ATOM 3710 N N . ARG D 1 41 ? 70.963 30.942 58.115 1.00 23.30 112 ARG D N 1
ATOM 3711 C CA . ARG D 1 41 ? 72.343 30.629 57.858 1.00 23.83 112 ARG D CA 1
ATOM 3712 C C . ARG D 1 41 ? 73.243 31.611 58.668 1.00 23.23 112 ARG D C 1
ATOM 3713 O O . ARG D 1 41 ? 74.286 31.208 59.137 1.00 23.13 112 ARG D O 1
ATOM 3721 N N . ILE D 1 42 ? 72.770 32.844 58.889 1.00 21.90 113 ILE D N 1
ATOM 3722 C CA . ILE D 1 42 ? 73.562 33.882 59.564 1.00 21.44 113 ILE D CA 1
ATOM 3723 C C . ILE D 1 42 ? 73.564 33.574 61.082 1.00 22.58 113 ILE D C 1
ATOM 3724 O O . ILE D 1 42 ? 74.579 33.712 61.761 1.00 21.97 113 ILE D O 1
ATOM 3729 N N . TRP D 1 43 ? 72.399 33.214 61.601 1.00 22.45 114 TRP D N 1
ATOM 3730 C CA . TRP D 1 43 ? 72.276 32.778 62.973 1.00 23.78 114 TRP D CA 1
ATOM 3731 C C . TRP D 1 43 ? 73.237 31.636 63.256 1.00 24.06 114 TRP D C 1
ATOM 3732 O O . TRP D 1 43 ? 73.911 31.608 64.318 1.00 21.42 114 TRP D O 1
ATOM 3743 N N . THR D 1 44 ? 73.387 30.722 62.295 1.00 23.70 115 THR D N 1
ATOM 3744 C CA . THR D 1 44 ? 74.373 29.668 62.527 1.00 23.46 115 THR D CA 1
ATOM 3745 C C . THR D 1 44 ? 75.804 30.182 62.610 1.00 22.61 115 THR D C 1
ATOM 3746 O O . THR D 1 44 ? 76.554 29.797 63.529 1.00 22.66 115 THR D O 1
ATOM 3750 N N . TYR D 1 45 ? 76.178 31.066 61.686 1.00 19.87 116 TYR D N 1
ATOM 3751 C CA . TYR D 1 45 ? 77.524 31.605 61.734 1.00 22.10 116 TYR D CA 1
ATOM 3752 C C . TYR D 1 45 ? 77.773 32.314 63.052 1.00 22.36 116 TYR D C 1
ATOM 3753 O O . TYR D 1 45 ? 78.880 32.211 63.610 1.00 22.77 116 TYR D O 1
ATOM 3762 N N . VAL D 1 46 ? 76.815 33.136 63.495 1.00 20.46 117 VAL D N 1
ATOM 3763 C CA . VAL D 1 46 ? 77.074 33.904 64.711 1.00 21.53 117 VAL D CA 1
ATOM 3764 C C . VAL D 1 46 ? 77.012 33.062 65.990 1.00 23.80 117 VAL D C 1
ATOM 3765 O O . VAL D 1 46 ? 77.734 33.341 66.966 1.00 24.49 117 VAL D O 1
ATOM 3769 N N . MET D 1 47 ? 76.189 32.015 65.986 1.00 25.93 118 MET D N 1
ATOM 3770 C CA . MET D 1 47 ? 76.227 31.078 67.125 1.00 26.38 118 MET D CA 1
ATOM 3771 C C . MET D 1 47 ? 77.561 30.367 67.183 1.00 26.84 118 MET D C 1
ATOM 3772 O O . MET D 1 47 ? 78.103 30.139 68.278 1.00 28.21 118 MET D O 1
ATOM 3777 N N . ASN D 1 48 ? 78.109 29.978 66.034 1.00 26.51 119 ASN D N 1
ATOM 3778 C CA . ASN D 1 48 ? 79.419 29.318 66.034 1.00 26.26 119 ASN D CA 1
ATOM 3779 C C . ASN D 1 48 ? 80.429 30.273 66.634 1.00 25.33 119 ASN D C 1
ATOM 3780 O O . ASN D 1 48 ? 81.266 29.871 67.450 1.00 23.99 119 ASN D O 1
ATOM 3785 N N . ALA D 1 49 ? 80.343 31.548 66.217 1.00 23.73 120 ALA D N 1
ATOM 3786 C CA . ALA D 1 49 ? 81.235 32.551 66.753 1.00 23.90 120 ALA D CA 1
ATOM 3787 C C . ALA D 1 49 ? 80.999 32.751 68.278 1.00 24.93 120 ALA D C 1
ATOM 3788 O O . ALA D 1 49 ? 81.957 32.745 69.082 1.00 25.67 120 ALA D O 1
ATOM 3790 N N . ASP D 1 50 ? 79.741 32.902 68.672 1.00 26.17 121 ASP D N 1
ATOM 3791 C CA . ASP D 1 50 ? 79.394 32.938 70.096 1.00 26.90 121 ASP D CA 1
ATOM 3792 C C . ASP D 1 50 ? 80.009 31.750 70.910 1.00 27.84 121 ASP D C 1
ATOM 3793 O O . ASP D 1 50 ? 80.648 31.987 71.951 1.00 29.38 121 ASP D O 1
ATOM 3798 N N . ASN D 1 51 ? 79.851 30.513 70.422 1.00 29.73 122 ASN D N 1
ATOM 3799 C CA . ASN D 1 51 ? 80.449 29.274 71.048 1.00 31.40 122 ASN D CA 1
ATOM 3800 C C . ASN D 1 51 ? 81.916 29.432 71.186 1.00 31.06 122 ASN D C 1
ATOM 3801 O O . ASN D 1 51 ? 82.475 29.096 72.234 1.00 31.48 122 ASN D O 1
ATOM 3806 N N . ALA D 1 52 ? 82.561 29.962 70.140 1.00 30.76 123 ALA D N 1
ATOM 3807 C CA . ALA D 1 52 ? 84.044 30.131 70.177 1.00 31.52 123 ALA D CA 1
ATOM 3808 C C . ALA D 1 52 ? 84.512 31.130 71.245 1.00 31.91 123 ALA D C 1
ATOM 3809 O O . ALA D 1 52 ? 85.661 31.113 71.671 1.00 31.36 123 ALA D O 1
ATOM 3811 N N . TYR D 1 53 ? 83.628 31.985 71.722 1.00 30.74 124 TYR D N 1
ATOM 3812 C CA . TYR D 1 53 ? 84.036 32.894 72.782 1.00 31.74 124 TYR D CA 1
ATOM 3813 C C . TYR D 1 53 ? 83.360 32.583 74.118 1.00 32.31 124 TYR D C 1
ATOM 3814 O O . TYR D 1 53 ? 83.488 33.351 75.053 1.00 32.21 124 TYR D O 1
ATOM 3823 N N . GLY D 1 54 ? 82.621 31.481 74.184 1.00 32.50 125 GLY D N 1
ATOM 3824 C CA . GLY D 1 54 ? 81.868 31.100 75.397 1.00 33.96 125 GLY D CA 1
ATOM 3825 C C . GLY D 1 54 ? 80.915 32.170 75.928 1.00 34.39 125 GLY D C 1
ATOM 3826 O O . GLY D 1 54 ? 80.906 32.459 77.122 1.00 34.51 125 GLY D O 1
ATOM 3827 N N . LYS D 1 55 ? 80.117 32.781 75.050 1.00 32.34 126 LYS D N 1
ATOM 3828 C CA . LYS D 1 55 ? 79.278 33.920 75.438 1.00 31.03 126 LYS D CA 1
ATOM 3829 C C . LYS D 1 55 ? 77.797 33.651 75.696 1.00 30.47 126 LYS D C 1
ATOM 3830 O O . LYS D 1 55 ? 76.986 34.603 75.798 1.00 29.70 126 LYS D O 1
ATOM 3836 N N . GLY D 1 56 ? 77.426 32.374 75.676 1.00 31.09 127 GLY D N 1
ATOM 3837 C CA . GLY D 1 56 ? 76.088 31.960 76.071 1.00 31.81 127 GLY D CA 1
ATOM 3838 C C . GLY D 1 56 ? 74.957 32.384 75.131 1.00 31.41 127 GLY D C 1
ATOM 3839 O O . GLY D 1 56 ? 73.787 32.421 75.509 1.00 32.68 127 GLY D O 1
ATOM 3840 N N . GLY D 1 57 ? 75.284 32.707 73.890 1.00 30.42 128 GLY D N 1
ATOM 3841 C CA . GLY D 1 57 ? 74.259 33.162 72.956 1.00 28.88 128 GLY D CA 1
ATOM 3842 C C . GLY D 1 57 ? 74.121 34.681 72.899 1.00 27.66 128 GLY D C 1
ATOM 3843 O O . GLY D 1 57 ? 73.568 35.216 71.949 1.00 27.31 128 GLY D O 1
ATOM 3844 N N . ASP D 1 58 ? 74.593 35.403 73.911 1.00 27.40 129 ASP D N 1
ATOM 3845 C CA . ASP D 1 58 ? 74.393 36.873 73.893 1.00 25.06 129 ASP D CA 1
ATOM 3846 C C . ASP D 1 58 ? 75.308 37.565 72.828 1.00 23.72 129 ASP D C 1
ATOM 3847 O O . ASP D 1 58 ? 74.944 38.559 72.240 1.00 24.32 129 ASP D O 1
ATOM 3852 N N . PHE D 1 59 ? 76.509 37.050 72.602 1.00 24.44 130 PHE D N 1
ATOM 3853 C CA . PHE D 1 59 ? 77.381 37.661 71.594 1.00 23.03 130 PHE D CA 1
ATOM 3854 C C . PHE D 1 59 ? 76.727 37.485 70.194 1.00 22.04 130 PHE D C 1
ATOM 3855 O O . PHE D 1 59 ? 76.821 38.347 69.307 1.00 20.92 130 PHE D O 1
ATOM 3863 N N . ALA D 1 60 ? 76.010 36.390 70.041 1.00 20.91 131 ALA D N 1
ATOM 3864 C CA . ALA D 1 60 ? 75.260 36.098 68.805 1.00 21.60 131 ALA D CA 1
ATOM 3865 C C . ALA D 1 60 ? 74.263 37.173 68.480 1.00 21.73 131 ALA D C 1
ATOM 3866 O O . ALA D 1 60 ? 74.124 37.568 67.310 1.00 22.12 131 ALA D O 1
ATOM 3868 N N . LEU D 1 61 ? 73.586 37.699 69.511 1.00 20.98 132 LEU D N 1
ATOM 3869 C CA . LEU D 1 61 ? 72.650 38.833 69.270 1.00 20.89 132 LEU D CA 1
ATOM 3870 C C . LEU D 1 61 ? 73.388 40.077 68.881 1.00 21.14 132 LEU D C 1
ATOM 3871 O O . LEU D 1 61 ? 72.945 40.837 67.983 1.00 19.73 132 LEU D O 1
ATOM 3876 N N . LEU D 1 62 ? 74.537 40.303 69.548 1.00 19.56 133 LEU D N 1
ATOM 3877 C CA . LEU D 1 62 ? 75.305 41.487 69.213 1.00 20.30 133 LEU D CA 1
ATOM 3878 C C . LEU D 1 62 ? 75.806 41.371 67.775 1.00 19.32 133 LEU D C 1
ATOM 3879 O O . LEU D 1 62 ? 75.739 42.331 67.015 1.00 20.01 133 LEU D O 1
ATOM 3884 N N . LEU D 1 63 ? 76.322 40.199 67.415 1.00 20.67 134 LEU D N 1
ATOM 3885 C CA . LEU D 1 63 ? 76.869 40.004 66.075 1.00 19.88 134 LEU D CA 1
ATOM 3886 C C . LEU D 1 63 ? 75.744 40.128 65.045 1.00 20.50 134 LEU D C 1
ATOM 3887 O O . LEU D 1 63 ? 75.957 40.645 63.923 1.00 20.93 134 LEU D O 1
ATOM 3892 N N . SER D 1 64 ? 74.557 39.611 65.379 1.00 20.93 135 SER D N 1
ATOM 3893 C CA . SER D 1 64 ? 73.409 39.726 64.453 1.00 20.80 135 SER D CA 1
ATOM 3894 C C . SER D 1 64 ? 73.096 41.239 64.163 1.00 19.88 135 SER D C 1
ATOM 3895 O O . SER D 1 64 ? 72.852 41.672 63.010 1.00 21.02 135 SER D O 1
ATOM 3898 N N . ALA D 1 65 ? 73.193 42.053 65.197 1.00 20.11 136 ALA D N 1
ATOM 3899 C CA . ALA D 1 65 ? 72.977 43.534 65.080 1.00 19.08 136 ALA D CA 1
ATOM 3900 C C . ALA D 1 65 ? 74.035 44.218 64.195 1.00 19.75 136 ALA D C 1
ATOM 3901 O O . ALA D 1 65 ? 73.702 45.042 63.343 1.00 19.15 136 ALA D O 1
ATOM 3903 N N . VAL D 1 66 ? 75.310 43.843 64.392 1.00 18.34 137 VAL D N 1
ATOM 3904 C CA . VAL D 1 66 ? 76.396 44.350 63.536 1.00 19.78 137 VAL D CA 1
ATOM 3905 C C . VAL D 1 66 ? 76.116 43.984 62.106 1.00 19.34 137 VAL D C 1
ATOM 3906 O O . VAL D 1 66 ? 76.178 44.823 61.223 1.00 19.98 137 VAL D O 1
ATOM 3910 N N . ILE D 1 67 ? 75.797 42.705 61.850 1.00 19.92 138 ILE D N 1
ATOM 3911 C CA . ILE D 1 67 ? 75.659 42.261 60.471 1.00 19.91 138 ILE D CA 1
ATOM 3912 C C . ILE D 1 67 ? 74.477 42.931 59.813 1.00 19.74 138 ILE D C 1
ATOM 3913 O O . ILE D 1 67 ? 74.517 43.307 58.625 1.00 20.81 138 ILE D O 1
ATOM 3918 N N . LYS D 1 68 ? 73.441 43.138 60.597 1.00 19.91 139 LYS D N 1
ATOM 3919 C CA . LYS D 1 68 ? 72.294 43.908 60.071 1.00 20.25 139 LYS D CA 1
ATOM 3920 C C . LYS D 1 68 ? 72.734 45.284 59.555 1.00 21.53 139 LYS D C 1
ATOM 3921 O O . LYS D 1 68 ? 72.319 45.699 58.474 1.00 22.05 139 LYS D O 1
ATOM 3927 N N . LYS D 1 69 ? 73.536 45.989 60.364 1.00 20.21 140 LYS D N 1
ATOM 3928 C CA . LYS D 1 69 ? 74.017 47.318 60.030 1.00 19.77 140 LYS D CA 1
ATOM 3929 C C . LYS D 1 69 ? 75.034 47.280 58.914 1.00 20.26 140 LYS D C 1
ATOM 3930 O O . LYS D 1 69 ? 74.971 48.106 57.991 1.00 20.79 140 LYS D O 1
ATOM 3936 N N . GLU D 1 70 ? 76.009 46.377 59.009 1.00 20.24 141 GLU D N 1
ATOM 3937 C CA . GLU D 1 70 ? 77.120 46.375 58.052 1.00 20.47 141 GLU D CA 1
ATOM 3938 C C . GLU D 1 70 ? 76.683 45.985 56.613 1.00 22.97 141 GLU D C 1
ATOM 3939 O O . GLU D 1 70 ? 77.095 46.625 55.648 1.00 22.40 141 GLU D O 1
ATOM 3945 N N . SER D 1 71 ? 75.849 44.934 56.474 1.00 23.89 142 SER D N 1
ATOM 3946 C CA . SER D 1 71 ? 75.613 44.379 55.143 1.00 24.18 142 SER D CA 1
ATOM 3947 C C . SER D 1 71 ? 74.157 43.980 54.909 1.00 26.44 142 SER D C 1
ATOM 3948 O O . SER D 1 71 ? 73.847 43.419 53.896 1.00 25.31 142 SER D O 1
ATOM 3951 N N . TYR D 1 72 ? 73.297 44.261 55.883 1.00 26.77 143 TYR D N 1
ATOM 3952 C CA . TYR D 1 72 ? 71.928 43.783 55.931 1.00 28.60 143 TYR D CA 1
ATOM 3953 C C . TYR D 1 72 ? 71.907 42.308 55.596 1.00 26.84 143 TYR D C 1
ATOM 3954 O O . TYR D 1 72 ? 71.209 41.857 54.707 1.00 25.72 143 TYR D O 1
ATOM 3963 N N . PHE D 1 73 ? 72.727 41.577 56.341 1.00 26.33 144 PHE D N 1
ATOM 3964 C CA . PHE D 1 73 ? 72.808 40.125 56.249 1.00 26.09 144 PHE D CA 1
ATOM 3965 C C . PHE D 1 73 ? 73.262 39.670 54.879 1.00 28.16 144 PHE D C 1
ATOM 3966 O O . PHE D 1 73 ? 72.951 38.546 54.466 1.00 30.02 144 PHE D O 1
ATOM 3974 N N . GLY D 1 74 ? 74.015 40.498 54.175 1.00 28.11 145 GLY D N 1
ATOM 3975 C CA . GLY D 1 74 ? 74.474 40.102 52.865 1.00 29.94 145 GLY D CA 1
ATOM 3976 C C . GLY D 1 74 ? 73.623 40.728 51.776 1.00 31.22 145 GLY D C 1
ATOM 3977 O O . GLY D 1 74 ? 74.041 40.790 50.632 1.00 32.02 145 GLY D O 1
ATOM 3978 N N . ASP D 1 75 ? 72.448 41.238 52.143 1.00 32.24 146 ASP D N 1
ATOM 3979 C CA . ASP D 1 75 ? 71.503 41.714 51.145 1.00 33.00 146 ASP D CA 1
ATOM 3980 C C . ASP D 1 75 ? 71.542 43.174 50.872 1.00 31.96 146 ASP D C 1
ATOM 3981 O O . ASP D 1 75 ? 70.796 43.672 50.036 1.00 33.07 146 ASP D O 1
ATOM 3986 N N . GLY D 1 76 ? 72.401 43.891 51.563 1.00 29.96 147 GLY D N 1
ATOM 3987 C CA . GLY D 1 76 ? 72.342 45.344 51.421 1.00 31.13 147 GLY D CA 1
ATOM 3988 C C . GLY D 1 76 ? 73.616 45.882 50.826 1.00 32.06 147 GLY D C 1
ATOM 3989 O O . GLY D 1 76 ? 73.916 47.063 51.000 1.00 33.16 147 GLY D O 1
ATOM 3990 N N . LEU D 1 77 ? 74.333 45.051 50.080 1.00 32.60 148 LEU D N 1
ATOM 3991 C CA . LEU D 1 77 ? 75.665 45.410 49.573 1.00 34.62 148 LEU D CA 1
ATOM 3992 C C . LEU D 1 77 ? 75.771 45.843 48.137 1.00 36.33 148 LEU D C 1
ATOM 3993 O O . LEU D 1 77 ? 76.828 46.357 47.729 1.00 35.02 148 LEU D O 1
ATOM 3998 N N . SER D 1 78 ? 74.744 45.555 47.333 1.00 39.04 149 SER D N 1
ATOM 3999 C CA . SER D 1 78 ? 74.832 45.919 45.937 1.00 40.40 149 SER D CA 1
ATOM 4000 C C . SER D 1 78 ? 74.932 47.427 45.741 1.00 39.73 149 SER D C 1
ATOM 4001 O O . SER D 1 78 ? 74.270 48.191 46.403 1.00 40.27 149 SER D O 1
ATOM 4004 N N . GLY D 1 79 ? 75.821 47.864 44.859 1.00 38.66 150 GLY D N 1
ATOM 4005 C CA . GLY D 1 79 ? 76.015 49.305 44.700 1.00 37.54 150 GLY D CA 1
ATOM 4006 C C . GLY D 1 79 ? 77.132 49.874 45.582 1.00 35.87 150 GLY D C 1
ATOM 4007 O O . GLY D 1 79 ? 77.586 50.968 45.339 1.00 36.62 150 GLY D O 1
ATOM 4008 N N . SER D 1 80 ? 77.566 49.124 46.594 1.00 32.22 151 SER D N 1
ATOM 4009 C CA . SER D 1 80 ? 78.549 49.613 47.573 1.00 29.04 151 SER D CA 1
ATOM 4010 C C . SER D 1 80 ? 79.940 49.389 47.061 1.00 27.34 151 SER D C 1
ATOM 4011 O O . SER D 1 80 ? 80.237 48.295 46.635 1.00 25.88 151 SER D O 1
ATOM 4014 N N . PRO D 1 81 ? 80.833 50.382 47.208 1.00 27.66 152 PRO D N 1
ATOM 4015 C CA . PRO D 1 81 ? 82.233 50.178 46.822 1.00 27.26 152 PRO D CA 1
ATOM 4016 C C . PRO D 1 81 ? 82.897 49.149 47.746 1.00 26.18 152 PRO D C 1
ATOM 4017 O O . PRO D 1 81 ? 83.911 48.515 47.376 1.00 26.03 152 PRO D O 1
ATOM 4021 N N . SER D 1 82 ? 82.309 48.927 48.934 1.00 25.15 153 SER D N 1
ATOM 4022 C CA . SER D 1 82 ? 82.921 47.984 49.873 1.00 23.74 153 SER D CA 1
ATOM 4023 C C . SER D 1 82 ? 82.175 46.630 49.817 1.00 23.80 153 SER D C 1
ATOM 4024 O O . SER D 1 82 ? 82.324 45.801 50.719 1.00 24.93 153 SER D O 1
ATOM 4027 N N . ALA D 1 83 ? 81.359 46.391 48.795 1.00 23.05 154 ALA D N 1
ATOM 4028 C CA . ALA D 1 83 ? 80.544 45.147 48.824 1.00 22.16 154 ALA D CA 1
ATOM 4029 C C . ALA D 1 83 ? 81.426 43.879 49.060 1.00 21.74 154 ALA D C 1
ATOM 4030 O O . ALA D 1 83 ? 81.041 42.912 49.785 1.00 20.71 154 ALA D O 1
ATOM 4032 N N . GLY D 1 84 ? 82.608 43.872 48.426 1.00 21.98 155 GLY D N 1
ATOM 4033 C CA . GLY D 1 84 ? 83.529 42.756 48.514 1.00 22.47 155 GLY D CA 1
ATOM 4034 C C . GLY D 1 84 ? 84.110 42.442 49.906 1.00 21.90 155 GLY D C 1
ATOM 4035 O O . GLY D 1 84 ? 84.774 41.397 50.059 1.00 21.78 155 GLY D O 1
ATOM 4036 N N . ASP D 1 85 ? 83.872 43.324 50.898 1.00 20.77 156 ASP D N 1
ATOM 4037 C CA . ASP D 1 85 ? 84.355 43.106 52.246 1.00 21.15 156 ASP D CA 1
ATOM 4038 C C . ASP D 1 85 ? 83.496 42.133 53.071 1.00 21.48 156 ASP D C 1
ATOM 4039 O O . ASP D 1 85 ? 83.878 41.765 54.161 1.00 20.50 156 ASP D O 1
ATOM 4044 N N . GLY D 1 86 ? 82.371 41.669 52.520 1.00 22.20 157 GLY D N 1
ATOM 4045 C CA . GLY D 1 86 ? 81.628 40.560 53.152 1.00 22.69 157 GLY D CA 1
ATOM 4046 C C . GLY D 1 86 ? 80.718 40.974 54.304 1.00 21.90 157 GLY D C 1
ATOM 4047 O O . GLY D 1 86 ? 80.427 42.153 54.480 1.00 20.10 157 GLY D O 1
ATOM 4048 N N . LEU D 1 87 ? 80.318 39.985 55.104 1.00 20.38 158 LEU D N 1
ATOM 4049 C CA . LEU D 1 87 ? 79.149 40.164 55.986 1.00 19.05 158 LEU D CA 1
ATOM 4050 C C . LEU D 1 87 ? 79.388 41.150 57.117 1.00 19.63 158 LEU D C 1
ATOM 4051 O O . LEU D 1 87 ? 78.455 41.853 57.496 1.00 19.22 158 LEU D O 1
ATOM 4056 N N . MET D 1 88 ? 80.630 41.219 57.601 1.00 19.62 159 MET D N 1
ATOM 4057 C CA . MET D 1 88 ? 80.914 42.145 58.665 1.00 20.53 159 MET D CA 1
ATOM 4058 C C . MET D 1 88 ? 81.695 43.378 58.191 1.00 21.15 159 MET D C 1
ATOM 4059 O O . MET D 1 88 ? 82.111 44.214 59.010 1.00 21.72 159 MET D O 1
ATOM 4064 N N . GLN D 1 89 ? 81.860 43.481 56.857 1.00 22.56 160 GLN D N 1
ATOM 4065 C CA . GLN D 1 89 ? 82.462 44.644 56.171 1.00 20.27 160 GLN D CA 1
ATOM 4066 C C . GLN D 1 89 ? 83.870 44.977 56.678 1.00 21.82 160 GLN D C 1
ATOM 4067 O O . GLN D 1 89 ? 84.212 46.173 56.778 1.00 20.48 160 GLN D O 1
ATOM 4073 N N . VAL D 1 90 ? 84.654 43.951 57.084 1.00 21.39 161 VAL D N 1
ATOM 4074 C CA . VAL D 1 90 ? 86.011 44.176 57.561 1.00 22.60 161 VAL D CA 1
ATOM 4075 C C . VAL D 1 90 ? 86.857 44.623 56.370 1.00 23.41 161 VAL D C 1
ATOM 4076 O O . VAL D 1 90 ? 86.978 43.875 55.366 1.00 22.67 161 VAL D O 1
ATOM 4080 N N . GLU D 1 91 ? 87.409 45.847 56.416 1.00 22.95 162 GLU D N 1
ATOM 4081 C CA . GLU D 1 91 ? 88.282 46.334 55.299 1.00 24.63 162 GLU D CA 1
ATOM 4082 C C . GLU D 1 91 ? 89.480 45.405 55.030 1.00 25.49 162 GLU D C 1
ATOM 4083 O O . GLU D 1 91 ? 89.974 44.831 55.984 1.00 26.96 162 GLU D O 1
ATOM 4089 N N . PRO D 1 92 ? 89.961 45.277 53.764 1.00 26.16 163 PRO D N 1
ATOM 4090 C CA . PRO D 1 92 ? 91.136 44.404 53.467 1.00 28.09 163 PRO D CA 1
ATOM 4091 C C . PRO D 1 92 ? 92.361 44.652 54.350 1.00 30.41 163 PRO D C 1
ATOM 4092 O O . PRO D 1 92 ? 92.931 43.685 54.797 1.00 30.78 163 PRO D O 1
ATOM 4096 N N . ASN D 1 93 ? 92.768 45.915 54.580 1.00 31.41 164 ASN D N 1
ATOM 4097 C CA . ASN D 1 93 ? 93.959 46.149 55.409 1.00 34.00 164 ASN D CA 1
ATOM 4098 C C . ASN D 1 93 ? 93.724 45.672 56.855 1.00 33.65 164 ASN D C 1
ATOM 4099 O O . ASN D 1 93 ? 94.669 45.287 57.546 1.00 34.43 164 ASN D O 1
ATOM 4104 N N . THR D 1 94 ? 92.476 45.725 57.310 1.00 31.32 165 THR D N 1
ATOM 4105 C CA . THR D 1 94 ? 92.152 45.235 58.635 1.00 30.72 165 THR D CA 1
ATOM 4106 C C . THR D 1 94 ? 92.196 43.718 58.674 1.00 30.40 165 THR D C 1
ATOM 4107 O O . THR D 1 94 ? 92.834 43.193 59.570 1.00 29.67 165 THR D O 1
ATOM 4111 N N . ARG D 1 95 ? 91.549 43.013 57.733 1.00 29.49 166 ARG D N 1
ATOM 4112 C CA . ARG D 1 95 ? 91.584 41.558 57.722 1.00 31.82 166 ARG D CA 1
ATOM 4113 C C . ARG D 1 95 ? 93.039 41.117 57.763 1.00 34.26 166 ARG D C 1
ATOM 4114 O O . ARG D 1 95 ? 93.416 40.202 58.515 1.00 34.89 166 ARG D O 1
ATOM 4122 N N . ASN D 1 96 ? 93.838 41.787 56.933 1.00 35.54 167 ASN D N 1
ATOM 4123 C CA . ASN D 1 96 ? 95.243 41.517 56.806 1.00 38.30 167 ASN D CA 1
ATOM 4124 C C . ASN D 1 96 ? 95.993 41.662 58.173 1.00 36.79 167 ASN D C 1
ATOM 4125 O O . ASN D 1 96 ? 96.709 40.765 58.588 1.00 36.61 167 ASN D O 1
ATOM 4130 N N . ALA D 1 97 ? 95.757 42.749 58.899 1.00 35.58 168 ALA D N 1
ATOM 4131 C CA . ALA D 1 97 ? 96.337 42.936 60.227 1.00 33.49 168 ALA D CA 1
ATOM 4132 C C . ALA D 1 97 ? 95.998 41.797 61.199 1.00 33.56 168 ALA D C 1
ATOM 4133 O O . ALA D 1 97 ? 96.680 41.646 62.180 1.00 33.78 168 ALA D O 1
ATOM 4135 N N . TYR D 1 98 ? 94.931 41.014 60.967 1.00 31.51 169 TYR D N 1
ATOM 4136 C CA . TYR D 1 98 ? 94.456 40.078 61.984 1.00 29.82 169 TYR D CA 1
ATOM 4137 C C . TYR D 1 98 ? 94.613 38.585 61.577 1.00 30.52 169 TYR D C 1
ATOM 4138 O O . TYR D 1 98 ? 94.108 37.687 62.281 1.00 30.20 169 TYR D O 1
ATOM 4147 N N . LEU D 1 99 ? 95.301 38.311 60.464 1.00 29.94 170 LEU D N 1
ATOM 4148 C CA . LEU D 1 99 ? 95.434 36.908 60.017 1.00 31.32 170 LEU D CA 1
ATOM 4149 C C . LEU D 1 99 ? 96.063 35.955 61.043 1.00 31.86 170 LEU D C 1
ATOM 4150 O O . LEU D 1 99 ? 95.562 34.808 61.274 1.00 30.12 170 LEU D O 1
ATOM 4155 N N . SER D 1 100 ? 97.149 36.403 61.691 1.00 32.46 171 SER D N 1
ATOM 4156 C CA . SER D 1 100 ? 97.817 35.447 62.588 1.00 34.19 171 SER D CA 1
ATOM 4157 C C . SER D 1 100 ? 96.918 35.231 63.824 1.00 33.09 171 SER D C 1
ATOM 4158 O O . SER D 1 100 ? 96.736 34.099 64.288 1.00 32.42 171 SER D O 1
ATOM 4161 N N . GLN D 1 101 ? 96.307 36.301 64.322 1.00 31.84 172 GLN D N 1
ATOM 4162 C CA . GLN D 1 101 ? 95.371 36.115 65.414 1.00 32.47 172 GLN D CA 1
ATOM 4163 C C . GLN D 1 101 ? 94.233 35.177 65.047 1.00 30.30 172 GLN D C 1
ATOM 4164 O O . GLN D 1 101 ? 93.838 34.300 65.862 1.00 29.06 172 GLN D O 1
ATOM 4170 N N . PHE D 1 102 ? 93.747 35.323 63.810 1.00 30.08 173 PHE D N 1
ATOM 4171 C CA . PHE D 1 102 ? 92.643 34.469 63.347 1.00 29.38 173 PHE D CA 1
ATOM 4172 C C . PHE D 1 102 ? 93.109 32.989 63.343 1.00 30.49 173 PHE D C 1
ATOM 4173 O O . PHE D 1 102 ? 92.489 32.111 63.936 1.00 30.61 173 PHE D O 1
ATOM 4181 N N . SER D 1 103 ? 94.175 32.714 62.602 1.00 32.21 174 SER D N 1
ATOM 4182 C CA . SER D 1 103 ? 94.712 31.345 62.547 1.00 35.95 174 SER D CA 1
ATOM 4183 C C . SER D 1 103 ? 94.949 30.779 63.988 1.00 37.26 174 SER D C 1
ATOM 4184 O O . SER D 1 103 ? 94.570 29.637 64.294 1.00 38.40 174 SER D O 1
ATOM 4187 N N . ALA D 1 104 ? 95.540 31.603 64.876 1.00 37.96 175 ALA D N 1
ATOM 4188 C CA . ALA D 1 104 ? 95.757 31.188 66.289 1.00 38.67 175 ALA D CA 1
ATOM 4189 C C . ALA D 1 104 ? 94.430 30.919 67.003 1.00 38.63 175 ALA D C 1
ATOM 4190 O O . ALA D 1 104 ? 94.303 29.895 67.687 1.00 39.28 175 ALA D O 1
ATOM 4192 N N . LYS D 1 105 ? 93.418 31.786 66.819 1.00 37.32 176 LYS D N 1
ATOM 4193 C CA . LYS D 1 105 ? 92.125 31.536 67.475 1.00 36.79 176 LYS D CA 1
ATOM 4194 C C . LYS D 1 105 ? 91.382 30.331 66.916 1.00 36.04 176 LYS D C 1
ATOM 4195 O O . LYS D 1 105 ? 90.776 29.587 67.684 1.00 36.06 176 LYS D O 1
ATOM 4201 N N . TYR D 1 106 ? 91.384 30.149 65.595 1.00 35.81 177 TYR D N 1
ATOM 4202 C CA . TYR D 1 106 ? 90.415 29.184 65.023 1.00 34.76 177 TYR D CA 1
ATOM 4203 C C . TYR D 1 106 ? 90.990 27.875 64.471 1.00 36.70 177 TYR D C 1
ATOM 4204 O O . TYR D 1 106 ? 90.215 26.952 64.126 1.00 37.40 177 TYR D O 1
ATOM 4213 N N . GLY D 1 107 ? 92.317 27.789 64.380 1.00 37.24 178 GLY D N 1
ATOM 4214 C CA . GLY D 1 107 ? 92.974 26.556 63.900 1.00 38.57 178 GLY D CA 1
ATOM 4215 C C . GLY D 1 107 ? 93.070 26.441 62.381 1.00 38.62 178 GLY D C 1
ATOM 4216 O O . GLY D 1 107 ? 93.486 25.424 61.845 1.00 39.88 178 GLY D O 1
ATOM 4217 N N . HIS D 1 108 ? 92.670 27.478 61.659 1.00 38.15 179 HIS D N 1
ATOM 4218 C CA . HIS D 1 108 ? 92.868 27.490 60.198 1.00 37.21 179 HIS D CA 1
ATOM 4219 C C . HIS D 1 108 ? 93.077 28.926 59.684 1.00 35.54 179 HIS D C 1
ATOM 4220 O O . HIS D 1 108 ? 92.713 29.903 60.364 1.00 34.30 179 HIS D O 1
ATOM 4227 N N . ALA D 1 109 ? 93.676 29.028 58.502 1.00 33.91 180 ALA D N 1
ATOM 4228 C CA . ALA D 1 109 ? 93.925 30.308 57.832 1.00 32.28 180 ALA D CA 1
ATOM 4229 C C . ALA D 1 109 ? 92.569 30.963 57.386 1.00 30.26 180 ALA D C 1
ATOM 4230 O O . ALA D 1 109 ? 91.714 30.303 56.865 1.00 28.68 180 ALA D O 1
ATOM 4232 N N . TYR D 1 110 ? 92.430 32.268 57.577 1.00 28.98 181 TYR D N 1
ATOM 4233 C CA . TYR D 1 110 ? 91.236 32.969 57.154 1.00 27.72 181 TYR D CA 1
ATOM 4234 C C . TYR D 1 110 ? 91.022 32.797 55.665 1.00 27.67 181 TYR D C 1
ATOM 4235 O O . TYR D 1 110 ? 91.954 33.051 54.841 1.00 27.55 181 TYR D O 1
ATOM 4244 N N . ASN D 1 111 ? 89.789 32.424 55.322 1.00 25.19 182 ASN D N 1
ATOM 4245 C CA . ASN D 1 111 ? 89.429 32.241 53.937 1.00 25.85 182 ASN D CA 1
ATOM 4246 C C . ASN D 1 111 ? 88.261 33.221 53.666 1.00 24.26 182 ASN D C 1
ATOM 4247 O O . ASN D 1 111 ? 87.162 32.994 54.137 1.00 25.94 182 ASN D O 1
ATOM 4252 N N . HIS D 1 112 ? 88.548 34.305 52.960 1.00 24.70 183 HIS D N 1
ATOM 4253 C CA . HIS D 1 112 ? 87.545 35.386 52.716 1.00 25.09 183 HIS D CA 1
ATOM 4254 C C . HIS D 1 112 ? 86.304 34.918 51.937 1.00 25.86 183 HIS D C 1
ATOM 4255 O O . HIS D 1 112 ? 85.227 35.544 52.014 1.00 25.60 183 HIS D O 1
ATOM 4262 N N . SER D 1 113 ? 86.448 33.809 51.199 1.00 26.20 184 SER D N 1
ATOM 4263 C CA . SER D 1 113 ? 85.318 33.194 50.456 1.00 25.21 184 SER D CA 1
ATOM 4264 C C . SER D 1 113 ? 84.355 32.425 51.361 1.00 25.32 184 SER D C 1
ATOM 4265 O O . SER D 1 113 ? 83.182 32.134 51.000 1.00 25.71 184 SER D O 1
ATOM 4268 N N . SER D 1 114 ? 84.819 32.106 52.559 1.00 24.65 185 SER D N 1
ATOM 4269 C CA . SER D 1 114 ? 83.918 31.540 53.544 1.00 23.29 185 SER D CA 1
ATOM 4270 C C . SER D 1 114 ? 83.169 32.611 54.390 1.00 23.20 185 SER D C 1
ATOM 4271 O O . SER D 1 114 ? 83.752 33.452 55.099 1.00 21.71 185 SER D O 1
ATOM 4274 N N . GLU D 1 115 ? 81.856 32.574 54.294 1.00 21.67 186 GLU D N 1
ATOM 4275 C CA . GLU D 1 115 ? 81.026 33.497 55.094 1.00 21.91 186 GLU D CA 1
ATOM 4276 C C . GLU D 1 115 ? 81.190 33.197 56.589 1.00 21.85 186 GLU D C 1
ATOM 4277 O O . GLU D 1 115 ? 81.243 34.116 57.413 1.00 20.52 186 GLU D O 1
ATOM 4283 N N . GLN D 1 116 ? 81.310 31.919 56.956 1.00 22.61 187 GLN D N 1
ATOM 4284 C CA . GLN D 1 116 ? 81.548 31.585 58.369 1.00 23.23 187 GLN D CA 1
ATOM 4285 C C . GLN D 1 116 ? 82.857 32.268 58.809 1.00 23.83 187 GLN D C 1
ATOM 4286 O O . GLN D 1 116 ? 82.903 32.838 59.925 1.00 23.59 187 GLN D O 1
ATOM 4292 N N . ASP D 1 117 ? 83.919 32.209 57.968 1.00 23.47 188 ASP D N 1
ATOM 4293 C CA . ASP D 1 117 ? 85.176 32.915 58.336 1.00 23.10 188 ASP D CA 1
ATOM 4294 C C . ASP D 1 117 ? 85.044 34.438 58.431 1.00 23.38 188 ASP D C 1
ATOM 4295 O O . ASP D 1 117 ? 85.657 35.061 59.318 1.00 23.28 188 ASP D O 1
ATOM 4300 N N . GLN D 1 118 ? 84.234 35.032 57.546 1.00 22.17 189 GLN D N 1
ATOM 4301 C CA . GLN D 1 118 ? 84.022 36.509 57.576 1.00 20.68 189 GLN D CA 1
ATOM 4302 C C . GLN D 1 118 ? 83.484 36.833 58.941 1.00 20.34 189 GLN D C 1
ATOM 4303 O O . GLN D 1 118 ? 83.981 37.758 59.595 1.00 21.52 189 GLN D O 1
ATOM 4309 N N . VAL D 1 119 ? 82.603 35.981 59.442 1.00 18.93 190 VAL D N 1
ATOM 4310 C CA . VAL D 1 119 ? 81.951 36.239 60.707 1.00 19.07 190 VAL D CA 1
ATOM 4311 C C . VAL D 1 119 ? 82.913 35.958 61.854 1.00 20.43 190 VAL D C 1
ATOM 4312 O O . VAL D 1 119 ? 82.993 36.718 62.802 1.00 19.73 190 VAL D O 1
ATOM 4316 N N . TYR D 1 120 ? 83.687 34.873 61.741 1.00 22.07 191 TYR D N 1
ATOM 4317 C CA . TYR D 1 120 ? 84.700 34.591 62.760 1.00 21.52 191 TYR D CA 1
ATOM 4318 C C . TYR D 1 120 ? 85.720 35.732 62.860 1.00 22.55 191 TYR D C 1
ATOM 4319 O O . TYR D 1 120 ? 86.128 36.109 63.985 1.00 22.25 191 TYR D O 1
ATOM 4328 N N . MET D 1 121 ? 86.102 36.282 61.709 1.00 22.23 192 MET D N 1
ATOM 4329 C CA . MET D 1 121 ? 87.041 37.381 61.684 1.00 22.53 192 MET D CA 1
ATOM 4330 C C . MET D 1 121 ? 86.434 38.681 62.276 1.00 22.22 192 MET D C 1
ATOM 4331 O O . MET D 1 121 ? 87.038 39.313 63.179 1.00 23.26 192 MET D O 1
ATOM 4336 N N . GLY D 1 122 ? 85.255 39.106 61.835 1.00 21.67 193 GLY D N 1
ATOM 4337 C CA . GLY D 1 122 ? 84.661 40.355 62.434 1.00 19.93 193 GLY D CA 1
ATOM 4338 C C . GLY D 1 122 ? 84.450 40.159 63.920 1.00 20.85 193 GLY D C 1
ATOM 4339 O O . GLY D 1 122 ? 84.628 41.083 64.670 1.00 19.73 193 GLY D O 1
ATOM 4340 N N . SER D 1 123 ? 84.048 38.944 64.356 1.00 20.86 194 SER D N 1
ATOM 4341 C CA . SER D 1 123 ? 83.783 38.643 65.775 1.00 22.42 194 SER D CA 1
ATOM 4342 C C . SER D 1 123 ? 85.060 38.761 66.562 1.00 23.22 194 SER D C 1
ATOM 4343 O O . SER D 1 123 ? 84.996 39.199 67.681 1.00 22.85 194 SER D O 1
ATOM 4346 N N . LEU D 1 124 ? 86.181 38.262 66.013 1.00 23.85 195 LEU D N 1
ATOM 4347 C CA . LEU D 1 124 ? 87.447 38.343 66.747 1.00 23.23 195 LEU D CA 1
ATOM 4348 C C . LEU D 1 124 ? 87.850 39.804 66.910 1.00 23.69 195 LEU D C 1
ATOM 4349 O O . LEU D 1 124 ? 88.278 40.218 67.976 1.00 22.06 195 LEU D O 1
ATOM 4354 N N . ILE D 1 125 ? 87.679 40.585 65.869 1.00 21.91 196 ILE D N 1
ATOM 4355 C CA . ILE D 1 125 ? 88.086 41.980 65.950 1.00 23.29 196 ILE D CA 1
ATOM 4356 C C . ILE D 1 125 ? 87.190 42.700 66.944 1.00 23.75 196 ILE D C 1
ATOM 4357 O O . ILE D 1 125 ? 87.668 43.495 67.771 1.00 24.97 196 ILE D O 1
ATOM 4362 N N . LEU D 1 126 ? 85.887 42.508 66.809 1.00 22.87 197 LEU D N 1
ATOM 4363 C CA . LEU D 1 126 ? 84.939 43.200 67.708 1.00 23.38 197 LEU D CA 1
ATOM 4364 C C . LEU D 1 126 ? 8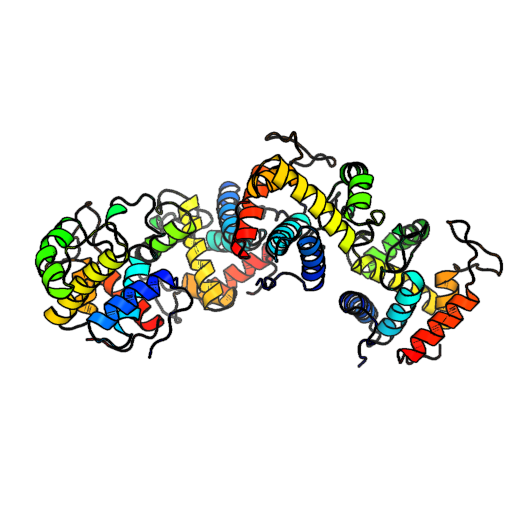5.211 42.807 69.169 1.00 23.02 197 LEU D C 1
ATOM 4365 O O . LEU D 1 126 ? 85.201 43.659 70.074 1.00 22.71 197 LEU D O 1
ATOM 4370 N N . ASN D 1 127 ? 85.370 41.502 69.418 1.00 23.24 198 ASN D N 1
ATOM 4371 C CA . ASN D 1 127 ? 85.651 41.037 70.772 1.00 24.83 198 ASN D CA 1
ATOM 4372 C C . ASN D 1 127 ? 86.898 41.742 71.297 1.00 25.57 198 ASN D C 1
ATOM 4373 O O . ASN D 1 127 ? 86.955 42.216 72.474 1.00 24.46 198 ASN D O 1
ATOM 4378 N N . GLU D 1 128 ? 87.885 41.868 70.434 1.00 25.25 199 GLU D N 1
ATOM 4379 C CA . GLU D 1 128 ? 89.154 42.524 70.868 1.00 28.47 199 GLU D CA 1
ATOM 4380 C C . GLU D 1 128 ? 88.881 43.964 71.233 1.00 27.98 199 GLU D C 1
ATOM 4381 O O . GLU D 1 128 ? 89.380 44.427 72.238 1.00 28.50 199 GLU D O 1
ATOM 4387 N N . LYS D 1 129 ? 88.094 44.690 70.427 1.00 26.91 200 LYS D N 1
ATOM 4388 C CA . LYS D 1 129 ? 87.774 46.072 70.769 1.00 26.12 200 LYS D CA 1
ATOM 4389 C C . LYS D 1 129 ? 87.015 46.186 72.092 1.00 27.09 200 LYS D C 1
ATOM 4390 O O . LYS D 1 129 ? 87.212 47.147 72.873 1.00 26.85 200 LYS D O 1
ATOM 4396 N N . ILE D 1 130 ? 86.056 45.281 72.299 1.00 25.93 201 ILE D N 1
ATOM 4397 C CA . ILE D 1 130 ? 85.251 45.394 73.492 1.00 25.03 201 ILE D CA 1
ATOM 4398 C C . ILE D 1 130 ? 86.155 45.151 74.662 1.00 26.24 201 ILE D C 1
ATOM 4399 O O . ILE D 1 130 ? 86.051 45.856 75.635 1.00 27.87 201 ILE D O 1
ATOM 4404 N N . VAL D 1 131 ? 87.032 44.153 74.577 1.00 28.43 202 VAL D N 1
ATOM 4405 C CA . VAL D 1 131 ? 87.941 43.833 75.686 1.00 32.02 202 VAL D CA 1
ATOM 4406 C C . VAL D 1 131 ? 88.940 44.988 75.894 1.00 34.21 202 VAL D C 1
ATOM 4407 O O . VAL D 1 131 ? 89.116 45.438 77.026 1.00 36.05 202 VAL D O 1
ATOM 4411 N N . ARG D 1 132 ? 89.559 45.486 74.831 1.00 35.06 203 ARG D N 1
ATOM 4412 C CA . ARG D 1 132 ? 90.542 46.571 74.962 1.00 37.24 203 ARG D CA 1
ATOM 4413 C C . ARG D 1 132 ? 89.910 47.865 75.446 1.00 36.51 203 ARG D C 1
ATOM 4414 O O . ARG D 1 132 ? 90.533 48.610 76.216 1.00 35.36 203 ARG D O 1
ATOM 4422 N N . PHE D 1 133 ? 88.690 48.163 75.007 1.00 35.71 204 PHE D N 1
ATOM 4423 C CA . PHE D 1 133 ? 88.067 49.434 75.411 1.00 35.20 204 PHE D CA 1
ATOM 4424 C C . PHE D 1 133 ? 87.124 49.377 76.594 1.00 35.75 204 PHE D C 1
ATOM 4425 O O . PHE D 1 133 ? 86.596 50.408 77.030 1.00 37.85 204 PHE D O 1
ATOM 4433 N N . GLY D 1 134 ? 86.890 48.190 77.118 1.00 34.55 205 GLY D N 1
ATOM 4434 C CA . GLY D 1 134 ? 86.143 48.055 78.322 1.00 32.78 205 GLY D CA 1
ATOM 4435 C C . GLY D 1 134 ? 84.615 48.108 78.209 1.00 32.17 205 GLY D C 1
ATOM 4436 O O . GLY D 1 134 ? 83.980 47.992 79.239 1.00 32.08 205 GLY D O 1
ATOM 4437 N N . SER D 1 135 ? 84.013 48.270 77.008 1.00 29.33 206 SER D N 1
ATOM 4438 C CA . SER D 1 135 ? 82.519 48.240 76.860 1.00 27.39 206 SER D CA 1
ATOM 4439 C C . SER D 1 135 ? 82.030 47.878 75.476 1.00 26.70 206 SER D C 1
ATOM 4440 O O . SER D 1 135 ? 82.736 48.037 74.477 1.00 26.57 206 SER D O 1
ATOM 4443 N N . ILE D 1 136 ? 80.792 47.422 75.403 1.00 26.03 207 ILE D N 1
ATOM 4444 C CA . ILE D 1 136 ? 80.186 47.099 74.143 1.00 25.06 207 ILE D CA 1
ATOM 4445 C C . ILE D 1 136 ? 80.065 48.392 73.329 1.00 24.30 207 ILE D C 1
ATOM 4446 O O . ILE D 1 136 ? 80.357 48.404 72.127 1.00 21.49 207 ILE D O 1
ATOM 4451 N N . TYR D 1 137 ? 79.658 49.486 73.977 1.00 22.94 208 TYR D N 1
ATOM 4452 C CA . TYR D 1 137 ? 79.435 50.702 73.224 1.00 25.19 208 TYR D CA 1
ATOM 4453 C C . TYR D 1 137 ? 80.737 51.180 72.601 1.00 26.09 208 TYR D C 1
ATOM 4454 O O . TYR D 1 137 ? 80.781 51.534 71.419 1.00 26.62 208 TYR D O 1
ATOM 4463 N N . SER D 1 138 ? 81.786 51.208 73.401 1.00 25.77 209 SER D N 1
ATOM 4464 C CA . SER D 1 138 ? 83.051 51.686 72.892 1.00 27.87 209 SER D CA 1
ATOM 4465 C C . SER D 1 138 ? 83.636 50.659 71.880 1.00 26.23 209 SER D C 1
ATOM 4466 O O . SER D 1 138 ? 84.268 51.022 70.871 1.00 26.04 209 SER D O 1
ATOM 4469 N N . GLY D 1 139 ? 83.423 49.372 72.151 1.00 24.35 210 GLY D N 1
ATOM 4470 C CA . GLY D 1 139 ? 83.783 48.316 71.209 1.00 22.58 210 GLY D CA 1
ATOM 4471 C C . GLY D 1 139 ? 83.218 48.555 69.822 1.00 22.23 210 GLY D C 1
ATOM 4472 O O . GLY D 1 139 ? 83.939 48.425 68.800 1.00 22.11 210 GLY D O 1
ATOM 4473 N N . LEU D 1 140 ? 81.941 48.911 69.759 1.00 19.70 211 LEU D N 1
ATOM 4474 C CA . LEU D 1 140 ? 81.279 49.087 68.476 1.00 20.84 211 LEU D CA 1
ATOM 4475 C C . LEU D 1 140 ? 81.798 50.362 67.801 1.00 21.94 211 LEU D C 1
ATOM 4476 O O . LEU D 1 140 ? 82.018 50.385 66.572 1.00 22.11 211 LEU D O 1
ATOM 4481 N N . LEU D 1 141 ? 81.921 51.437 68.596 1.00 20.22 212 LEU D N 1
ATOM 4482 C CA . LEU D 1 141 ? 82.397 52.676 68.023 1.00 21.64 212 LEU D CA 1
ATOM 4483 C C . LEU D 1 141 ? 83.791 52.437 67.406 1.00 20.32 212 LEU D C 1
ATOM 4484 O O . LEU D 1 141 ? 84.033 52.886 66.313 1.00 21.15 212 LEU D O 1
ATOM 4489 N N . HIS D 1 142 ? 84.703 51.753 68.084 1.00 19.88 213 HIS D N 1
ATOM 4490 C CA . HIS D 1 142 ? 86.033 51.563 67.498 1.00 23.18 213 HIS D CA 1
ATOM 4491 C C . HIS D 1 142 ? 86.092 50.438 66.461 1.00 22.09 213 HIS D C 1
ATOM 4492 O O . HIS D 1 142 ? 87.036 50.351 65.665 1.00 24.04 213 HIS D O 1
ATOM 4499 N N . TYR D 1 143 ? 85.118 49.547 66.505 1.00 21.14 214 TYR D N 1
ATOM 4500 C CA . TYR D 1 143 ? 85.007 48.566 65.446 1.00 21.17 214 TYR D CA 1
ATOM 4501 C C . TYR D 1 143 ? 84.742 49.309 64.115 1.00 21.15 214 TYR D C 1
ATOM 4502 O O . TYR D 1 143 ? 85.357 49.043 63.056 1.00 19.62 214 TYR D O 1
ATOM 4511 N N . ASN D 1 144 ? 83.803 50.245 64.129 1.00 22.22 215 ASN D N 1
ATOM 4512 C CA . ASN D 1 144 ? 83.450 50.928 62.874 1.00 23.30 215 ASN D CA 1
ATOM 4513 C C . ASN D 1 144 ? 84.533 51.954 62.620 1.00 25.09 215 ASN D C 1
ATOM 4514 O O . ASN D 1 144 ? 84.958 52.158 61.487 1.00 26.09 215 ASN D O 1
ATOM 4519 N N . GLY D 1 145 ? 84.998 52.600 63.690 1.00 24.48 216 GLY D N 1
ATOM 4520 C CA . GLY D 1 145 ? 85.831 53.766 63.498 1.00 25.09 216 GLY D CA 1
ATOM 4521 C C . GLY D 1 145 ? 87.346 53.588 63.462 1.00 26.42 216 GLY D C 1
ATOM 4522 O O . GLY D 1 145 ? 88.089 54.536 63.111 1.00 27.94 216 GLY D O 1
ATOM 4523 N N . GLY D 1 146 ? 87.819 52.424 63.879 1.00 25.88 217 GLY D N 1
ATOM 4524 C CA . GLY D 1 146 ? 89.230 52.202 64.155 1.00 27.57 217 GLY D CA 1
ATOM 4525 C C . GLY D 1 146 ? 89.543 52.801 65.543 1.00 29.12 217 GLY D C 1
ATOM 4526 O O . GLY D 1 146 ? 88.744 53.556 66.113 1.00 27.76 217 GLY D O 1
ATOM 4527 N N . ASP D 1 147 ? 90.701 52.458 66.079 1.00 30.45 218 ASP D N 1
ATOM 4528 C CA . ASP D 1 147 ? 91.072 52.884 67.442 1.00 33.92 218 ASP D CA 1
ATOM 4529 C C . ASP D 1 147 ? 91.256 54.385 67.584 1.00 33.04 218 ASP D C 1
ATOM 4530 O O . ASP D 1 147 ? 91.227 54.886 68.684 1.00 34.89 218 ASP D O 1
ATOM 4535 N N . TYR D 1 148 ? 91.389 55.091 66.466 1.00 33.77 219 TYR D N 1
ATOM 4536 C CA . TYR D 1 148 ? 91.766 56.507 66.452 1.00 33.57 219 TYR D CA 1
ATOM 4537 C C . TYR D 1 148 ? 90.737 57.378 65.771 1.00 32.07 219 TYR D C 1
ATOM 4538 O O . TYR D 1 148 ? 91.043 58.481 65.280 1.00 31.10 219 TYR D O 1
ATOM 4547 N N . TRP D 1 149 ? 89.509 56.875 65.680 1.00 30.05 220 TRP D N 1
ATOM 4548 C CA . TRP D 1 149 ? 88.424 57.658 65.078 1.00 27.82 220 TRP D CA 1
ATOM 4549 C C . TRP D 1 149 ? 88.315 59.111 65.626 1.00 27.33 220 TRP D C 1
ATOM 4550 O O . TRP D 1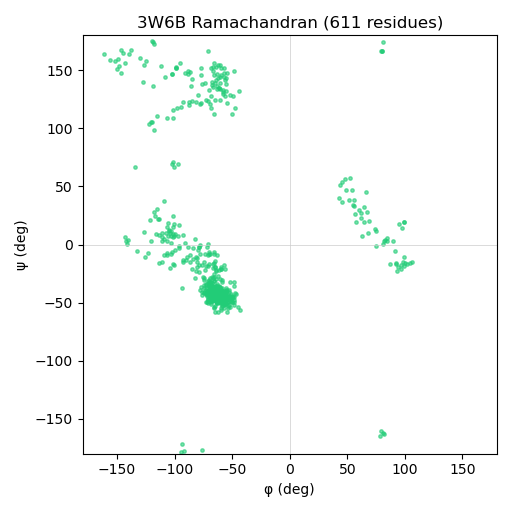 149 ? 88.567 59.366 66.788 1.00 27.93 220 TRP D O 1
ATOM 4561 N N . TYR D 1 150 ? 87.860 60.028 64.804 1.00 27.98 221 TYR D N 1
ATOM 4562 C CA . TYR D 1 150 ? 87.450 61.374 65.266 1.00 28.19 221 TYR D CA 1
ATOM 4563 C C . TYR D 1 150 ? 86.330 61.797 64.333 1.00 27.57 221 TYR D C 1
ATOM 4564 O O . TYR D 1 150 ? 86.274 61.318 63.177 1.00 27.85 221 TYR D O 1
ATOM 4573 N N . PRO D 1 151 ? 85.431 62.664 64.808 1.00 27.83 222 PRO D N 1
ATOM 4574 C CA . PRO D 1 151 ? 84.351 63.131 63.932 1.00 29.42 222 PRO D CA 1
ATOM 4575 C C . PRO D 1 151 ? 84.933 63.713 62.680 1.00 31.68 222 PRO D C 1
ATOM 4576 O O . PRO D 1 151 ? 85.906 64.476 62.767 1.00 32.68 222 PRO D O 1
ATOM 4580 N N . GLY D 1 152 ? 84.425 63.327 61.510 1.00 32.67 223 GLY D N 1
ATOM 4581 C CA . GLY D 1 152 ? 85.058 63.760 60.270 1.00 33.03 223 GLY D CA 1
ATOM 4582 C C . GLY D 1 152 ? 86.010 62.746 59.626 1.00 33.22 223 GLY D C 1
ATOM 4583 O O . GLY D 1 152 ? 86.371 62.899 58.457 1.00 33.89 223 GLY D O 1
ATOM 4584 N N . ALA D 1 153 ? 86.428 61.705 60.347 1.00 32.04 224 ALA D N 1
ATOM 4585 C CA . ALA D 1 153 ? 87.292 60.684 59.719 1.00 30.86 224 ALA D CA 1
ATOM 4586 C C . ALA D 1 153 ? 86.553 59.984 58.555 1.00 31.04 224 ALA D C 1
ATOM 4587 O O . ALA D 1 153 ? 85.299 59.934 58.514 1.00 29.23 224 ALA D O 1
ATOM 4589 N N . THR D 1 154 ? 87.320 59.469 57.614 1.00 31.02 225 THR D N 1
ATOM 4590 C CA . THR D 1 154 ? 86.704 58.725 56.500 1.00 31.58 225 THR D CA 1
ATOM 4591 C C . THR D 1 154 ? 87.432 57.383 56.350 1.00 30.94 225 THR D C 1
ATOM 4592 O O . THR D 1 154 ? 88.611 57.224 56.767 1.00 29.69 225 THR D O 1
ATOM 4596 N N . ASP D 1 155 ? 86.755 56.458 55.676 1.00 29.91 226 ASP D N 1
ATOM 4597 C CA . ASP D 1 155 ? 87.186 55.086 55.630 1.00 30.20 226 ASP D CA 1
ATOM 4598 C C . ASP D 1 155 ? 88.017 54.873 54.370 1.00 31.43 226 ASP D C 1
ATOM 4599 O O . ASP D 1 155 ? 88.226 55.802 53.602 1.00 31.58 226 ASP D O 1
ATOM 4604 N N . SER D 1 156 ? 88.476 53.654 54.137 1.00 32.24 227 SER D N 1
ATOM 4605 C CA . SER D 1 156 ? 89.404 53.460 53.031 1.00 34.17 227 SER D CA 1
ATOM 4606 C C . SER D 1 156 ? 88.705 53.580 51.639 1.00 33.59 227 SER D C 1
ATOM 4607 O O . SER D 1 156 ? 89.343 53.547 50.605 1.00 33.84 227 SER D O 1
ATOM 4610 N N . TYR D 1 157 ? 87.394 53.789 51.632 1.00 32.60 228 TYR D N 1
ATOM 4611 C CA . TYR D 1 157 ? 86.688 54.103 50.396 1.00 32.26 228 TYR D CA 1
ATOM 4612 C C . TYR D 1 157 ? 86.355 55.574 50.311 1.00 33.37 228 TYR D C 1
ATOM 4613 O O . TYR D 1 157 ? 85.585 55.987 49.437 1.00 33.55 228 TYR D O 1
ATOM 4622 N N . GLY D 1 158 ? 86.941 56.375 51.206 1.00 33.21 229 GLY D N 1
ATOM 4623 C CA . GLY D 1 158 ? 86.696 57.814 51.208 1.00 33.40 229 GLY D CA 1
ATOM 4624 C C . GLY D 1 158 ? 85.339 58.229 51.759 1.00 33.91 229 GLY D C 1
ATOM 4625 O O . GLY D 1 158 ? 84.933 59.408 51.667 1.00 34.99 229 GLY D O 1
ATOM 4626 N N . ARG D 1 159 ? 84.641 57.290 52.378 1.00 30.59 230 ARG D N 1
ATOM 4627 C CA . ARG D 1 159 ? 83.356 57.606 52.965 1.00 30.84 230 ARG D CA 1
ATOM 4628 C C . ARG D 1 159 ? 83.438 58.115 54.411 1.00 29.55 230 ARG D C 1
ATOM 4629 O O . ARG D 1 159 ? 84.226 57.595 55.177 1.00 26.04 230 ARG D O 1
ATOM 4637 N N . PRO D 1 160 ? 82.518 59.030 54.808 1.00 30.84 231 PRO D N 1
ATOM 4638 C CA . PRO D 1 160 ? 82.464 59.500 56.219 1.00 30.60 231 PRO D CA 1
ATOM 4639 C C . PRO D 1 160 ? 82.173 58.337 57.164 1.00 30.93 231 PRO D C 1
ATOM 4640 O O . PRO D 1 160 ? 81.316 57.528 56.851 1.00 29.26 231 PRO D O 1
ATOM 4644 N N . ILE D 1 161 ? 82.914 58.243 58.278 1.00 29.07 232 ILE D N 1
ATOM 4645 C CA . ILE D 1 161 ? 82.599 57.253 59.291 1.00 27.56 232 ILE D CA 1
ATOM 4646 C C . ILE D 1 161 ? 81.867 57.959 60.404 1.00 28.24 232 ILE D C 1
ATOM 4647 O O . ILE D 1 161 ? 82.455 58.830 61.075 1.00 27.03 232 ILE D O 1
ATOM 4652 N N . LEU D 1 162 ? 80.609 57.589 60.624 1.00 27.28 233 LEU D N 1
ATOM 4653 C CA . LEU D 1 162 ? 79.835 58.213 61.684 1.00 30.27 233 LEU D CA 1
ATOM 4654 C C . LEU D 1 162 ? 79.794 57.260 62.888 1.00 28.78 233 LEU D C 1
ATOM 4655 O O . LEU D 1 162 ? 78.768 56.643 63.173 1.00 28.07 233 LEU D O 1
ATOM 4660 N N . ALA D 1 163 ? 80.927 57.108 63.570 1.00 27.56 234 ALA D N 1
ATOM 4661 C CA . ALA D 1 163 ? 81.131 55.945 64.437 1.00 26.83 234 ALA D CA 1
ATOM 4662 C C . ALA D 1 163 ? 80.247 56.005 65.685 1.00 26.37 234 ALA D C 1
ATOM 4663 O O . ALA D 1 163 ? 79.902 54.962 66.219 1.00 24.11 234 ALA D O 1
ATOM 4665 N N . ASP D 1 164 ? 79.930 57.228 66.164 1.00 26.47 235 ASP D N 1
ATOM 4666 C CA . ASP D 1 164 ? 79.077 57.368 67.341 1.00 25.08 235 ASP D CA 1
ATOM 4667 C C . ASP D 1 164 ? 77.628 56.953 66.974 1.00 25.56 235 ASP D C 1
ATOM 4668 O O . ASP D 1 164 ? 76.990 56.279 67.740 1.00 22.26 235 ASP D O 1
ATOM 4673 N N . GLN D 1 165 ? 77.165 57.322 65.774 1.00 26.14 236 GLN D N 1
ATOM 4674 C CA . GLN D 1 165 ? 75.813 56.946 65.300 1.00 27.28 236 GLN D CA 1
ATOM 4675 C C . GLN D 1 165 ? 75.695 55.459 65.009 1.00 26.16 236 GLN D C 1
ATOM 4676 O O . GLN D 1 165 ? 74.653 54.866 65.310 1.00 22.47 236 GLN D O 1
ATOM 4682 N N . TYR D 1 166 ? 76.794 54.884 64.497 1.00 23.96 237 TYR D N 1
ATOM 4683 C CA . TYR D 1 166 ? 76.900 53.452 64.288 1.00 23.19 237 TYR D CA 1
ATOM 4684 C C . TYR D 1 166 ? 76.781 52.749 65.618 1.00 21.76 237 TYR D C 1
ATOM 4685 O O . TYR D 1 166 ? 75.989 51.805 65.784 1.00 22.64 237 TYR D O 1
ATOM 4694 N N . ALA D 1 167 ? 77.539 53.205 66.598 1.00 21.82 238 ALA D N 1
ATOM 4695 C CA . ALA D 1 167 ? 77.509 52.589 67.922 1.00 21.91 238 ALA D CA 1
ATOM 4696 C C . ALA D 1 167 ? 76.123 52.795 68.528 1.00 22.97 238 ALA D C 1
ATOM 4697 O O . ALA D 1 167 ? 75.565 51.871 69.110 1.00 22.08 238 ALA D O 1
ATOM 4699 N N . ASN D 1 168 ? 75.521 53.976 68.341 1.00 23.69 239 ASN D N 1
ATOM 4700 C CA . ASN D 1 168 ? 74.191 54.154 68.951 1.00 25.31 239 ASN D CA 1
ATOM 4701 C C . ASN D 1 168 ? 73.152 53.185 68.340 1.00 24.03 239 ASN D C 1
ATOM 4702 O O . ASN D 1 168 ? 72.278 52.658 69.032 1.00 25.78 239 ASN D O 1
ATOM 4707 N N . THR D 1 169 ? 73.202 53.033 67.023 1.00 24.08 240 THR D N 1
ATOM 4708 C CA . THR D 1 169 ? 72.205 52.223 66.247 1.00 24.73 240 THR D CA 1
ATOM 4709 C C . THR D 1 169 ? 72.371 50.759 66.541 1.00 24.08 240 THR D C 1
ATOM 4710 O O . THR D 1 169 ? 71.394 50.008 66.807 1.00 25.88 240 THR D O 1
ATOM 4714 N N . VAL D 1 170 ? 73.613 50.312 66.476 1.00 22.21 241 VAL D N 1
ATOM 4715 C CA . VAL D 1 170 ? 73.873 48.903 66.714 1.00 23.22 241 VAL D CA 1
ATOM 4716 C C . VAL D 1 170 ? 73.528 48.480 68.157 1.00 23.68 241 VAL D C 1
ATOM 4717 O O . VAL D 1 170 ? 72.998 47.384 68.389 1.00 24.07 241 VAL D O 1
ATOM 4721 N N . TYR D 1 171 ? 73.893 49.337 69.106 1.00 24.37 242 TYR D N 1
ATOM 4722 C CA . TYR D 1 171 ? 73.676 49.074 70.498 1.00 22.40 242 TYR D CA 1
ATOM 4723 C C . TYR D 1 171 ? 72.172 48.989 70.751 1.00 21.88 242 TYR D C 1
ATOM 4724 O O . TYR D 1 171 ? 71.712 48.036 71.394 1.00 22.62 242 TYR D O 1
ATOM 4733 N N . ALA D 1 172 ? 71.394 49.903 70.176 1.00 22.71 243 ALA D N 1
ATOM 4734 C CA . ALA D 1 172 ? 69.909 49.870 70.277 1.00 22.51 243 ALA D CA 1
ATOM 4735 C C . ALA D 1 172 ? 69.361 48.579 69.662 1.00 23.86 243 ALA D C 1
ATOM 4736 O O . ALA D 1 172 ? 68.497 47.905 70.283 1.00 23.71 243 ALA D O 1
ATOM 4738 N N . GLN D 1 173 ? 69.906 48.175 68.510 1.00 22.71 244 GLN D N 1
ATOM 4739 C CA . GLN D 1 173 ? 69.414 46.965 67.854 1.00 23.46 244 GLN D CA 1
ATOM 4740 C C . GLN D 1 173 ? 69.773 45.706 68.671 1.00 22.94 244 GLN D C 1
ATOM 4741 O O . GLN D 1 173 ? 68.966 44.761 68.814 1.00 24.54 244 GLN D O 1
ATOM 4747 N N . TYR D 1 174 ? 70.969 45.693 69.237 1.00 23.04 245 TYR D N 1
ATOM 4748 C CA . TYR D 1 174 ? 71.371 44.614 70.130 1.00 22.76 245 TYR D CA 1
ATOM 4749 C C . TYR D 1 174 ? 70.363 44.513 71.308 1.00 24.33 245 TYR D C 1
ATOM 4750 O O . TYR D 1 174 ? 69.852 43.407 71.614 1.00 23.78 245 TYR D O 1
ATOM 4759 N N . LYS D 1 175 ? 70.021 45.652 71.908 1.00 25.52 246 LYS D N 1
ATOM 4760 C CA . LYS D 1 175 ? 69.022 45.626 72.975 1.00 26.78 246 LYS D CA 1
ATOM 4761 C C . LYS D 1 175 ? 67.662 45.123 72.465 1.00 27.32 246 LYS D C 1
ATOM 4762 O O . LYS D 1 175 ? 67.030 44.325 73.126 1.00 28.00 246 LYS D O 1
ATOM 4768 N N . SER D 1 176 ? 67.179 45.575 71.303 1.00 29.40 247 SER D N 1
ATOM 4769 C CA . SER D 1 176 ? 65.825 45.145 70.934 1.00 31.21 247 SER D CA 1
ATOM 4770 C C . SER D 1 176 ? 65.853 43.697 70.520 1.00 30.43 247 SER D C 1
ATOM 4771 O O . SER D 1 176 ? 64.827 43.046 70.535 1.00 30.28 247 SER D O 1
ATOM 4774 N N . TYR D 1 177 ? 67.034 43.156 70.189 1.00 27.34 248 TYR D N 1
ATOM 4775 C CA . TYR D 1 177 ? 67.087 41.753 69.954 1.00 26.44 248 TYR D CA 1
ATOM 4776 C C . TYR D 1 177 ? 67.100 40.984 71.261 1.00 25.67 248 TYR D C 1
ATOM 4777 O O . TYR D 1 177 ? 67.144 39.756 71.211 1.00 25.78 248 TYR D O 1
ATOM 4786 N N . GLY D 1 178 ? 67.079 41.669 72.399 1.00 25.55 249 GLY D N 1
ATOM 4787 C CA . GLY D 1 178 ? 67.138 40.999 73.730 1.00 26.32 249 GLY D CA 1
ATOM 4788 C C . GLY D 1 178 ? 68.563 40.893 74.336 1.00 27.70 249 GLY D C 1
ATOM 4789 O O . GLY D 1 178 ? 68.767 40.137 75.267 1.00 26.00 249 GLY D O 1
ATOM 4790 N N . GLY D 1 179 ? 69.551 41.687 73.843 1.00 27.29 250 GLY D N 1
ATOM 4791 C CA . GLY D 1 179 ? 70.917 41.585 74.395 1.00 27.11 250 GLY D CA 1
ATOM 4792 C C . GLY D 1 179 ? 70.946 41.976 75.888 1.00 28.94 250 GLY D C 1
ATOM 4793 O O . GLY D 1 179 ? 70.193 42.836 76.312 1.00 28.00 250 GLY D O 1
ATOM 4794 N N . ARG D 1 180 ? 71.816 41.358 76.685 1.00 29.93 251 ARG D N 1
ATOM 4795 C CA . ARG D 1 180 ? 71.714 41.442 78.161 1.00 31.01 251 ARG D CA 1
ATOM 4796 C C . ARG D 1 180 ? 72.647 42.418 78.828 1.00 31.11 251 ARG D C 1
ATOM 4797 O O . ARG D 1 180 ? 72.399 42.800 79.958 1.00 30.97 251 ARG D O 1
ATOM 4805 N N . TYR D 1 181 ? 73.702 42.846 78.134 1.00 30.70 252 TYR D N 1
ATOM 4806 C CA . TYR D 1 181 ? 74.718 43.7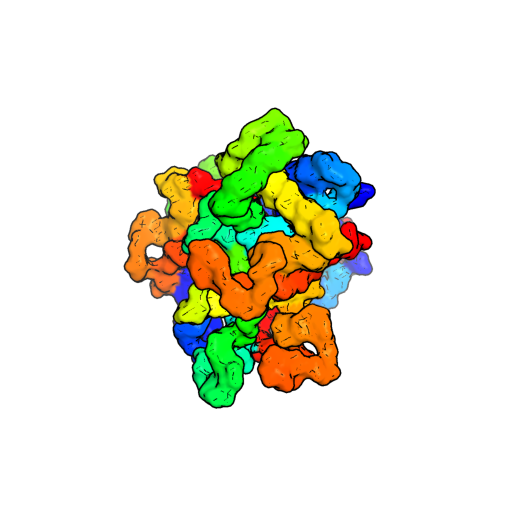02 78.738 1.00 30.78 252 TYR D CA 1
ATOM 4807 C C . TYR D 1 181 ? 74.424 45.163 78.558 1.00 30.93 252 TYR D C 1
ATOM 4808 O O . TYR D 1 181 ? 73.836 45.595 77.525 1.00 28.33 252 TYR D O 1
ATOM 4817 N N . SER D 1 182 ? 74.827 45.943 79.556 1.00 31.11 253 SER D N 1
ATOM 4818 C CA . SER D 1 182 ? 74.767 47.372 79.416 1.00 33.52 253 SER D CA 1
ATOM 4819 C C . SER D 1 182 ? 76.119 47.828 78.910 1.00 34.13 253 SER D C 1
ATOM 4820 O O . SER D 1 182 ? 76.169 48.736 78.093 1.00 32.56 253 SER D O 1
ATOM 4823 N N . ARG D 1 183 ? 77.209 47.197 79.373 1.00 34.85 254 ARG D N 1
ATOM 4824 C CA . ARG D 1 183 ? 78.537 47.472 78.810 1.00 36.03 254 ARG D CA 1
ATOM 4825 C C . ARG D 1 183 ? 79.382 46.211 78.738 1.00 36.32 254 ARG D C 1
ATOM 4826 O O . ARG D 1 183 ? 79.078 45.206 79.416 1.00 35.41 254 ARG D O 1
#

CATH classification: 1.10.530.10

Organism: NCBI:txid200912

Foldseek 3Di:
DCDVVNLQQDDDPQQDVVLLVLLVVLCVLVVNSCLSSLLLSLQLCVQCNNVVRCVPPPQSLLARNSQDPVRCVVCQVVLCVSPVDTQDSVDNSSSSNSLSVQLVVLCVVVVWNLRSQLCSQQNPDRDQQDADPVRHGGPSNVRSVSSVVSSVVSPRDDTD/DADDDPLQDPVLLVLQVVLCVLVVNVCLSSLLLSLQQCVQCNVLPNQPPDPQSLLARNSQDVVNLVVCQVVLCVSPVHGQDSVDNSSSSNSLSVQLVVLCVVVVWNLRSQLCSQAPPDRDQQDADPVRHGRPSNVSSVSSVVSSVVSPRDDRD/DADDPPQQDPVLLVLLVVLCVLVPNPCQSSLLLSLQQCVQCNNVPRCPPNPQNQLARNSQDPVRLVVCQVVLCVSPVHGQDSVDNSSSSNSLSVQLVVQCVVVVWNLRSQLCSQANPDHDQQDADPVRHGRPSNVRSVRSVVSSVVSPRDGTD/DADDPPQQDPVLLVLLVVLCVLVVPPCLSSLLLSLQLCVQCNNLPNQPPPPQSLLARNSQDPVRLVVCQVVLCVSPVDGQDSVDNSSSSNSLSVQLVVQCVVVVHNLRSQLCSQAPPDRDQQDADPVRHGGPSNVRSVRSVVSSVVSPRDDPD